Protein AF-A0A2P8DI00-F1 (afdb_monomer_lite)

Secondary structure (DSSP, 8-state):
----------S-TTS--S-----S--HHHHHHHHHHHHTS-SSSSPPPPPPPBP---HHHHHHHHHT-HHHHHHHHHHHHHHT-S---S-GGG--THHHHHHHTTSEEEEE-TTS-EEEEEPP--SSHHHHHHHHHHHHHHHHTTTTS-TTSTTHHHHHHHHHHHHHHHHHHH-SSPEEHHHHHHHHHHHHHHHSS--HHHHHHHHHHHHHHHHHHHHHHHHTTSEEEETTTEEEE-HHHHHHHHHHHHHTT----BTTTTTTS-HHHHHHHHHHS-HHHHHHHHHHHHTTS-HHHHHHHHHHHHHTS-HHHHHHHHHHHTT--GGGHHHHHHGGGSTTTHHHHHHHHHHTT---SSPPPHHHHHHHHHHHHHHHHHHHHHHHHHHHHHHH--HHHHHHHHHSPTTSSTTHHHHHHHHHHH-SSHHHHHHHHHTT-

Foldseek 3Di:
DDDDDDDDPPQQPPPDDDDPDQPPQCQLLVLLVVLQVVPADPPPDPGAAFAAAAFDDLVVLLVLQVQFPLVVVLVVVQVVLVVDPDADDDQVPDADSRLLCDQLVQWDWDQDPVRDIGIHGDDQDDDSSSSLSSLLSSLSCLLQLSRDDCVLPPPLSSLLSSLLSNVLSCLLRDPDWDQLVVSSLVSLVVSCVPDPHDPVCSVVSSVSSSVSNVVSVVSCCSSQQWPQDPNRTIHGDSSVSVSSLCSCVVSVNDHHHALSCLPPQLLVLLVVLLQHDLVSNQSNLCSNCVVDDLQVSLLRLLVSLLVDDLSSQVSSLSSNLVGDPSNLVSLLVSCPRLLNVLSSCVSCVVVVHHSVDDQDLLSLLQNLLSVLVSLCSHLPLQSSLVCVCVSDPPSSLVSLLPHDPPSHPCSLVSLVSQLVRHPPNVSNVSSVVSND

Radius of gyration: 27.18 Å; chains: 1; bounding box: 70×61×82 Å

Structure (mmCIF, N/CA/C/O backbone):
data_AF-A0A2P8DI00-F1
#
_entry.id   AF-A0A2P8DI00-F1
#
loop_
_atom_site.group_PDB
_atom_site.id
_atom_site.type_symbol
_atom_site.label_atom_id
_atom_site.label_alt_id
_atom_site.label_comp_id
_atom_site.label_asym_id
_atom_site.label_entity_id
_atom_site.label_seq_id
_atom_site.pdbx_PDB_ins_code
_atom_site.Cartn_x
_atom_site.Cartn_y
_atom_site.Cartn_z
_atom_site.occupancy
_atom_site.B_iso_or_equiv
_atom_site.auth_seq_id
_atom_site.auth_comp_id
_atom_site.auth_asym_id
_atom_site.auth_atom_id
_atom_site.pdbx_PDB_model_num
ATOM 1 N N . MET A 1 1 ? 0.295 -37.276 18.262 1.00 29.34 1 MET A N 1
ATOM 2 C CA . MET A 1 1 ? 0.964 -37.638 16.997 1.00 29.34 1 MET A CA 1
ATOM 3 C C . MET A 1 1 ? 0.068 -37.170 15.868 1.00 29.34 1 MET A C 1
ATOM 5 O O . MET A 1 1 ? -1.082 -37.574 15.868 1.00 29.34 1 MET A O 1
ATOM 9 N N . ALA A 1 2 ? 0.611 -36.287 15.022 1.00 28.53 2 ALA A N 1
ATOM 10 C CA . ALA A 1 2 ? 0.109 -35.799 13.732 1.00 28.53 2 ALA A CA 1
ATOM 11 C C . ALA A 1 2 ? -1.354 -35.311 13.668 1.00 28.53 2 ALA A C 1
ATOM 13 O O . ALA A 1 2 ? -2.285 -36.097 13.544 1.00 28.53 2 ALA A O 1
ATOM 14 N N . VAL A 1 3 ? -1.524 -33.986 13.697 1.00 26.19 3 VAL A N 1
ATOM 15 C CA . VAL A 1 3 ? -2.715 -33.305 13.178 1.00 26.19 3 VAL A CA 1
ATOM 16 C C . VAL A 1 3 ? -2.341 -32.788 11.791 1.00 26.19 3 VAL A C 1
ATOM 18 O O . VAL A 1 3 ? -1.414 -31.988 11.667 1.00 26.19 3 VAL A O 1
ATOM 21 N N . ASP A 1 4 ? -3.031 -33.293 10.770 1.00 25.11 4 ASP A N 1
ATOM 22 C CA . ASP A 1 4 ? -2.963 -32.816 9.390 1.00 25.11 4 ASP A CA 1
ATOM 23 C C . ASP A 1 4 ? -3.479 -31.373 9.307 1.00 25.11 4 ASP A C 1
ATOM 25 O O . ASP A 1 4 ? -4.655 -31.099 9.550 1.00 25.11 4 ASP A O 1
ATOM 29 N N . HIS A 1 5 ? -2.596 -30.451 8.924 1.00 27.48 5 HIS A N 1
ATOM 30 C CA . HIS A 1 5 ? -2.956 -29.123 8.439 1.00 27.48 5 HIS A CA 1
ATOM 31 C C . HIS A 1 5 ? -2.724 -29.079 6.928 1.00 27.48 5 HIS A C 1
ATOM 33 O O . HIS A 1 5 ? -1.607 -28.860 6.465 1.00 27.48 5 HIS A O 1
ATOM 39 N N . LEU A 1 6 ? -3.798 -29.266 6.161 1.00 27.59 6 LEU A N 1
ATOM 40 C CA . LEU A 1 6 ? -3.843 -28.949 4.739 1.00 27.59 6 LEU A CA 1
ATOM 41 C C . LEU A 1 6 ? -4.859 -27.834 4.493 1.00 27.59 6 LEU A C 1
ATOM 43 O O . LEU A 1 6 ? -6.046 -27.998 4.755 1.00 27.59 6 LEU A O 1
ATOM 47 N N . GLY A 1 7 ? -4.352 -26.741 3.921 1.00 28.61 7 GLY A N 1
ATOM 48 C CA . GLY A 1 7 ? -5.051 -25.963 2.903 1.00 28.61 7 GLY A CA 1
ATOM 49 C C . GLY A 1 7 ? -5.956 -24.837 3.387 1.00 28.61 7 GLY A C 1
ATOM 50 O O . GLY A 1 7 ? -7.166 -25.007 3.429 1.00 28.61 7 GLY A O 1
ATOM 51 N N . ASP A 1 8 ? -5.387 -23.645 3.578 1.00 27.25 8 ASP A N 1
ATOM 52 C CA . ASP A 1 8 ? -6.105 -22.412 3.231 1.00 27.25 8 ASP A CA 1
ATOM 53 C C . ASP A 1 8 ? -5.128 -21.367 2.660 1.00 27.25 8 ASP A C 1
ATOM 55 O O . ASP A 1 8 ? -4.682 -20.432 3.320 1.00 27.25 8 ASP A O 1
ATOM 59 N N . GLY A 1 9 ? -4.702 -21.614 1.418 1.00 28.31 9 GLY A N 1
ATOM 60 C CA . GLY A 1 9 ? -3.835 -20.746 0.612 1.00 28.31 9 GLY A CA 1
ATOM 61 C C . GLY A 1 9 ? -4.615 -19.970 -0.453 1.00 28.31 9 GLY A C 1
ATOM 62 O O . GLY A 1 9 ? -4.167 -19.876 -1.592 1.00 28.31 9 GLY A O 1
ATOM 63 N N . GLY A 1 10 ? -5.811 -19.473 -0.128 1.00 28.64 10 GLY A N 1
ATOM 64 C CA . GLY A 1 10 ? -6.769 -18.978 -1.122 1.00 28.64 10 GLY A CA 1
ATOM 65 C C . GLY A 1 10 ? -7.322 -17.579 -0.857 1.00 28.64 10 GLY A C 1
ATOM 66 O O . GLY A 1 10 ? -8.533 -17.431 -0.748 1.00 28.64 10 GLY A O 1
ATOM 67 N N . ALA A 1 11 ? -6.485 -16.534 -0.772 1.00 31.95 11 ALA A N 1
ATOM 68 C CA . ALA A 1 11 ? -6.992 -15.147 -0.708 1.00 31.95 11 ALA A CA 1
ATOM 69 C C . ALA A 1 11 ? -6.142 -14.063 -1.414 1.00 31.95 11 ALA A C 1
ATOM 71 O O . ALA A 1 11 ? -6.547 -12.904 -1.429 1.00 31.95 11 ALA A O 1
ATOM 72 N N . ALA A 1 12 ? -5.026 -14.411 -2.070 1.00 30.89 12 ALA A N 1
ATOM 73 C CA . ALA A 1 12 ? -4.178 -13.459 -2.817 1.00 30.89 12 ALA A CA 1
ATOM 74 C C . ALA A 1 12 ? -4.580 -13.267 -4.304 1.00 30.89 12 ALA A C 1
ATOM 76 O O . ALA A 1 12 ? -3.976 -12.491 -5.045 1.00 30.89 12 ALA A O 1
ATOM 77 N N . ALA A 1 13 ? -5.609 -13.971 -4.782 1.00 29.56 13 ALA A N 1
ATOM 78 C CA . ALA A 1 13 ? -5.818 -14.211 -6.212 1.00 29.56 13 ALA A CA 1
ATOM 79 C C . ALA A 1 13 ? -6.742 -13.201 -6.925 1.00 29.56 13 ALA A C 1
ATOM 81 O O . ALA A 1 13 ? -7.667 -13.596 -7.633 1.00 29.56 13 ALA A O 1
ATOM 82 N N . ARG A 1 14 ? -6.495 -11.891 -6.785 1.00 34.31 14 ARG A N 1
ATOM 83 C CA . ARG A 1 14 ? -6.966 -10.910 -7.794 1.00 34.31 14 ARG A CA 1
ATOM 84 C C . ARG A 1 14 ? -5.872 -10.052 -8.435 1.00 34.31 14 ARG A C 1
ATOM 86 O O . ARG A 1 14 ? -6.202 -9.222 -9.269 1.00 34.31 14 ARG A O 1
ATOM 93 N N . PHE A 1 15 ? -4.597 -10.320 -8.142 1.00 37.38 15 PHE A N 1
ATOM 94 C CA . PHE A 1 15 ? -3.445 -9.733 -8.848 1.00 37.38 15 PHE A CA 1
ATOM 95 C C . PHE A 1 15 ? -2.249 -10.695 -8.990 1.00 37.38 15 PHE A C 1
ATOM 97 O O . PHE A 1 15 ? -1.117 -10.233 -9.150 1.00 37.38 15 PHE A O 1
ATOM 104 N N . ALA A 1 16 ? -2.481 -12.013 -8.942 1.00 28.02 16 ALA A N 1
ATOM 105 C CA . ALA A 1 16 ? -1.448 -13.008 -9.235 1.00 28.02 16 ALA A CA 1
ATOM 106 C C . ALA A 1 16 ? -1.176 -13.022 -10.755 1.00 28.02 16 ALA A C 1
ATOM 108 O O . ALA A 1 16 ? -2.073 -13.414 -11.505 1.00 28.02 16 ALA A O 1
ATOM 109 N N . PRO A 1 17 ? -0.003 -12.565 -11.231 1.00 37.28 17 PRO A N 1
ATOM 110 C CA . PRO A 1 17 ? 0.351 -12.641 -12.640 1.00 37.28 17 PRO A CA 1
ATOM 111 C C . PRO A 1 17 ? 0.781 -14.071 -12.984 1.00 37.28 17 PRO A C 1
ATOM 113 O O . PRO A 1 17 ? 1.325 -14.785 -12.139 1.00 37.28 17 PRO A O 1
ATOM 116 N N . ALA A 1 18 ? 0.589 -14.467 -14.242 1.00 32.28 18 ALA A N 1
ATOM 117 C CA . ALA A 1 18 ? 1.404 -15.518 -14.840 1.00 32.28 18 ALA A CA 1
ATOM 118 C C . ALA A 1 18 ? 2.883 -15.204 -14.555 1.00 32.28 18 ALA A C 1
ATOM 120 O O . ALA A 1 18 ? 3.290 -14.054 -14.699 1.00 32.28 18 ALA A O 1
ATOM 121 N N . GLU A 1 19 ? 3.628 -16.199 -14.072 1.00 38.84 19 GLU A N 1
ATOM 122 C CA . GLU A 1 19 ? 4.979 -16.088 -13.509 1.00 38.84 19 GLU A CA 1
ATOM 123 C C . GLU A 1 19 ? 5.899 -15.139 -14.300 1.00 38.84 19 GLU A C 1
ATOM 125 O O . GLU A 1 19 ? 6.588 -15.545 -15.237 1.00 38.84 19 GLU A O 1
ATOM 130 N N . TRP A 1 20 ? 5.953 -13.867 -13.895 1.00 40.00 20 TRP A N 1
ATOM 131 C CA . TRP A 1 20 ? 7.059 -12.995 -14.254 1.00 40.00 20 TRP A CA 1
ATOM 132 C C . TRP A 1 20 ? 8.276 -13.510 -13.491 1.00 40.00 20 TRP A C 1
ATOM 134 O O . TRP A 1 20 ? 8.341 -13.415 -12.265 1.00 40.00 20 TRP A O 1
ATOM 144 N N . ARG A 1 21 ? 9.204 -14.131 -14.217 1.00 42.00 21 ARG A N 1
ATOM 145 C CA . ARG A 1 21 ? 10.522 -14.497 -13.707 1.00 42.00 21 ARG A CA 1
ATOM 146 C C . ARG A 1 21 ? 11.507 -13.456 -14.239 1.00 42.00 21 ARG A C 1
ATOM 148 O O . ARG A 1 21 ? 11.601 -13.342 -15.464 1.00 42.00 21 ARG A O 1
ATOM 155 N N . PRO A 1 22 ? 12.200 -12.694 -13.374 1.00 39.62 22 PRO A N 1
ATOM 156 C CA . PRO A 1 22 ? 13.263 -11.813 -13.830 1.00 39.62 22 PRO A CA 1
ATOM 157 C C . PRO A 1 22 ? 14.272 -12.641 -14.631 1.00 39.62 22 PRO A C 1
ATOM 159 O O . PRO A 1 22 ? 14.659 -13.734 -14.215 1.00 39.62 22 PRO A O 1
ATOM 162 N N . SER A 1 23 ? 14.656 -12.155 -15.806 1.00 38.78 23 SER A N 1
ATOM 163 C CA . SER A 1 23 ? 15.714 -12.755 -16.612 1.00 38.78 23 SER A CA 1
ATOM 164 C C . SER A 1 23 ? 17.061 -12.422 -15.981 1.00 38.78 23 SER A C 1
ATOM 166 O O . SER A 1 23 ? 17.606 -11.383 -16.315 1.00 38.78 23 SER A O 1
ATOM 168 N N . ASP A 1 24 ? 17.552 -13.244 -15.048 1.00 41.22 24 ASP A N 1
ATOM 169 C CA . ASP A 1 24 ? 18.898 -13.226 -14.431 1.00 41.22 24 ASP A CA 1
ATOM 170 C C . ASP A 1 24 ? 19.440 -11.872 -13.877 1.00 41.22 24 ASP A C 1
ATOM 172 O O . ASP A 1 24 ? 20.515 -11.839 -13.282 1.00 41.22 24 ASP A O 1
ATOM 176 N N . GLY A 1 25 ? 18.691 -10.770 -13.994 1.00 47.91 25 GLY A N 1
ATOM 177 C CA . GLY A 1 25 ? 18.956 -9.430 -13.472 1.00 47.91 25 GLY A CA 1
ATOM 178 C C . GLY A 1 25 ? 18.294 -9.269 -12.113 1.00 47.91 25 GLY A C 1
ATOM 179 O O . GLY A 1 25 ? 17.125 -8.905 -11.994 1.00 47.91 25 GLY A O 1
ATOM 180 N N . THR A 1 26 ? 19.021 -9.660 -11.072 1.00 55.44 26 THR A N 1
ATOM 181 C CA . THR A 1 26 ? 18.572 -9.578 -9.677 1.00 55.44 26 THR A CA 1
ATOM 182 C C . THR A 1 26 ? 19.003 -8.270 -9.001 1.00 55.44 26 THR A C 1
ATOM 184 O O . THR A 1 26 ? 18.558 -7.977 -7.892 1.00 55.44 26 THR A O 1
ATOM 187 N N . GLY A 1 27 ? 19.840 -7.452 -9.649 1.00 62.97 27 GLY A N 1
ATOM 188 C CA . GLY A 1 27 ? 20.536 -6.326 -9.023 1.00 62.97 27 GLY A CA 1
ATOM 189 C C . GLY A 1 27 ? 19.626 -5.160 -8.638 1.00 62.97 27 GLY A C 1
ATOM 190 O O . GLY A 1 27 ? 19.699 -4.675 -7.507 1.00 62.97 27 GLY A O 1
ATOM 191 N N . ALA A 1 28 ? 18.762 -4.692 -9.548 1.00 64.56 28 ALA A N 1
ATOM 192 C CA . ALA A 1 28 ? 17.837 -3.589 -9.241 1.00 64.56 28 ALA A CA 1
ATOM 193 C C . ALA A 1 28 ? 16.842 -3.963 -8.136 1.00 64.56 28 ALA A C 1
ATOM 195 O O . ALA A 1 28 ? 16.695 -3.227 -7.160 1.00 64.56 28 ALA A O 1
ATOM 196 N N . VAL A 1 29 ? 16.247 -5.154 -8.242 1.00 67.69 29 VAL A N 1
ATOM 197 C CA . VAL A 1 29 ? 15.284 -5.673 -7.265 1.00 67.69 29 VAL A CA 1
ATOM 198 C C . VAL A 1 29 ? 15.924 -5.811 -5.879 1.00 67.69 29 VAL A C 1
ATOM 200 O O . VAL A 1 29 ? 15.333 -5.373 -4.893 1.00 67.69 29 VAL A O 1
ATOM 203 N N . HIS A 1 30 ? 17.148 -6.350 -5.785 1.00 76.25 30 HIS A N 1
ATOM 204 C CA . HIS A 1 30 ? 17.874 -6.426 -4.512 1.00 76.25 30 HIS A CA 1
ATOM 205 C C . HIS A 1 30 ? 18.150 -5.044 -3.911 1.00 76.25 30 HIS A C 1
ATOM 207 O O . HIS A 1 30 ? 17.920 -4.848 -2.725 1.00 76.25 30 HIS A O 1
ATOM 213 N N . ARG A 1 31 ? 18.548 -4.051 -4.710 1.00 81.81 31 ARG A N 1
ATOM 214 C CA . ARG A 1 31 ? 18.809 -2.701 -4.179 1.00 81.81 31 ARG A CA 1
ATOM 215 C C . ARG A 1 31 ? 17.551 -1.967 -3.744 1.00 81.81 31 ARG A C 1
ATOM 217 O O . ARG A 1 31 ? 17.601 -1.177 -2.807 1.00 81.81 31 ARG A O 1
ATOM 224 N N . LEU A 1 32 ? 16.422 -2.225 -4.397 1.00 79.06 32 LEU A N 1
ATOM 225 C CA . LEU A 1 32 ? 15.132 -1.703 -3.959 1.00 79.06 32 LEU A CA 1
ATOM 226 C C . LEU A 1 32 ? 14.696 -2.333 -2.626 1.00 79.06 32 LEU A C 1
ATOM 228 O O . LEU A 1 32 ? 14.119 -1.647 -1.782 1.00 79.06 32 LEU A O 1
ATOM 232 N N . VAL A 1 33 ? 15.010 -3.617 -2.417 1.00 77.94 33 VAL A N 1
ATOM 233 C CA . VAL A 1 33 ? 14.845 -4.291 -1.121 1.00 77.94 33 VAL A CA 1
ATOM 234 C C . VAL A 1 33 ? 15.734 -3.661 -0.062 1.00 77.94 33 VAL A C 1
ATOM 236 O O . VAL A 1 33 ? 15.227 -3.319 1.003 1.00 77.94 33 VAL A O 1
ATOM 239 N N . ASP A 1 34 ? 17.018 -3.469 -0.358 1.00 82.38 34 ASP A N 1
ATOM 240 C CA . ASP A 1 34 ? 17.968 -2.854 0.571 1.00 82.38 34 ASP A CA 1
ATOM 241 C C . ASP A 1 34 ? 17.495 -1.451 0.965 1.00 82.38 34 ASP A C 1
ATOM 243 O O . ASP A 1 34 ? 17.362 -1.164 2.148 1.00 82.38 34 ASP A O 1
ATOM 247 N N . ALA A 1 35 ? 17.074 -0.628 -0.002 1.00 77.38 35 ALA A N 1
ATOM 248 C CA . ALA A 1 35 ? 16.496 0.688 0.266 1.00 77.38 35 ALA A CA 1
ATOM 249 C C . ALA A 1 35 ? 15.249 0.626 1.171 1.00 77.38 35 ALA A C 1
ATOM 251 O O . ALA A 1 35 ? 15.070 1.471 2.051 1.00 77.38 35 ALA A O 1
ATOM 252 N N . ALA A 1 36 ? 14.383 -0.375 0.984 1.00 75.31 36 ALA A N 1
ATOM 253 C CA . ALA A 1 36 ? 13.210 -0.571 1.832 1.00 75.31 36 ALA A CA 1
ATOM 254 C C . ALA A 1 36 ? 13.578 -1.018 3.259 1.00 75.31 36 ALA A C 1
ATOM 256 O O . ALA A 1 36 ? 12.916 -0.613 4.219 1.00 75.31 36 ALA A O 1
ATOM 257 N N . VAL A 1 37 ? 14.619 -1.843 3.401 1.00 76.12 37 VAL A N 1
ATOM 258 C CA . VAL A 1 37 ? 15.153 -2.298 4.690 1.00 76.12 37 VAL A CA 1
ATOM 259 C C . VAL A 1 37 ? 15.873 -1.160 5.414 1.00 76.12 37 VAL A C 1
ATOM 261 O O . VAL A 1 37 ? 15.635 -0.963 6.602 1.00 76.12 37 VAL A O 1
ATOM 264 N N . ASP A 1 38 ? 16.682 -0.367 4.717 1.00 75.44 38 ASP A N 1
ATOM 265 C CA . ASP A 1 38 ? 17.428 0.759 5.286 1.00 75.44 38 ASP A CA 1
ATOM 266 C C . ASP A 1 38 ? 16.504 1.896 5.734 1.00 75.44 38 ASP A C 1
ATOM 268 O O . ASP A 1 38 ? 16.742 2.541 6.757 1.00 75.44 38 ASP A O 1
ATOM 272 N N . ALA A 1 39 ? 15.392 2.099 5.020 1.00 65.75 39 ALA A N 1
ATOM 273 C CA . ALA A 1 39 ? 14.347 3.034 5.422 1.00 65.75 39 ALA A CA 1
ATOM 274 C C . ALA A 1 39 ? 13.539 2.565 6.650 1.00 65.75 39 ALA A C 1
ATOM 276 O O . ALA A 1 39 ? 12.790 3.357 7.236 1.00 65.75 39 ALA A O 1
ATOM 277 N N . ALA A 1 40 ? 13.649 1.294 7.056 1.00 59.09 40 ALA A N 1
ATOM 278 C CA . ALA A 1 40 ? 12.980 0.784 8.245 1.00 59.09 40 ALA A CA 1
ATOM 279 C C . ALA A 1 40 ? 13.613 1.351 9.532 1.00 59.09 40 ALA A C 1
ATOM 281 O O . ALA A 1 40 ? 14.837 1.454 9.639 1.00 59.09 40 ALA A O 1
ATOM 282 N N . PRO A 1 41 ? 12.826 1.668 10.580 1.00 52.31 41 PRO A N 1
ATOM 283 C CA . PRO A 1 41 ? 13.389 2.024 11.875 1.00 52.31 41 PRO A CA 1
ATOM 284 C C . PRO A 1 41 ? 14.278 0.884 12.391 1.00 52.31 41 PRO A C 1
ATOM 286 O O . PRO A 1 41 ? 13.805 -0.235 12.582 1.00 52.31 41 PRO A O 1
ATOM 289 N N . ARG A 1 42 ? 15.552 1.171 12.701 1.00 47.47 42 ARG A N 1
ATOM 290 C CA . ARG A 1 42 ? 16.549 0.197 13.211 1.00 47.47 42 ARG A CA 1
ATOM 291 C C . ARG A 1 42 ? 16.197 -0.426 14.578 1.00 47.47 42 ARG A C 1
ATOM 293 O O . ARG A 1 42 ? 16.989 -1.158 15.168 1.00 47.47 42 ARG A O 1
ATOM 300 N N . SER A 1 43 ? 15.019 -0.138 15.124 1.00 41.38 43 SER A N 1
ATOM 301 C CA . SER A 1 43 ? 14.558 -0.582 16.435 1.00 41.38 43 SER A CA 1
ATOM 302 C C . SER A 1 43 ? 13.987 -2.003 16.401 1.00 41.38 43 SER A C 1
ATOM 304 O O . SER A 1 43 ? 12.801 -2.149 16.659 1.00 41.38 43 SER A O 1
ATOM 306 N N . GLY A 1 44 ? 14.788 -3.029 16.075 1.00 35.38 44 GLY A N 1
ATOM 307 C CA . GLY A 1 44 ? 14.557 -4.461 16.390 1.00 35.38 44 GLY A CA 1
ATOM 308 C C . GLY A 1 44 ? 13.153 -5.059 16.169 1.00 35.38 44 GLY A C 1
ATOM 309 O O . GLY A 1 44 ? 12.824 -6.090 16.751 1.00 35.38 44 GLY A O 1
ATOM 310 N N . THR A 1 45 ? 12.308 -4.411 15.379 1.00 40.12 45 THR A N 1
ATOM 311 C CA . THR A 1 45 ? 10.900 -4.727 15.139 1.00 40.12 45 THR A CA 1
ATOM 312 C C . THR A 1 45 ? 10.744 -4.962 13.646 1.00 40.12 45 THR A C 1
ATOM 314 O O . THR A 1 45 ? 11.580 -4.517 12.861 1.00 40.12 45 THR A O 1
ATOM 317 N N . ALA A 1 46 ? 9.725 -5.735 13.262 1.00 44.22 46 ALA A N 1
ATOM 318 C CA . ALA A 1 46 ? 9.459 -6.059 11.864 1.00 44.22 46 ALA A CA 1
ATOM 319 C C . ALA A 1 46 ? 9.508 -4.792 10.980 1.00 44.22 46 ALA A C 1
ATOM 321 O O . ALA A 1 46 ? 9.088 -3.730 11.453 1.00 44.22 46 ALA A O 1
ATOM 322 N N . PRO A 1 47 ? 10.004 -4.888 9.729 1.00 46.47 47 PRO A N 1
ATOM 323 C CA . PRO A 1 47 ? 10.070 -3.741 8.829 1.00 46.47 47 PRO A CA 1
ATOM 324 C C . PRO A 1 47 ? 8.696 -3.055 8.751 1.00 46.47 47 PRO A C 1
ATOM 326 O O . PRO A 1 47 ? 7.666 -3.742 8.775 1.00 46.47 47 PRO A O 1
ATOM 329 N N . PRO A 1 48 ? 8.647 -1.712 8.715 1.00 54.94 48 PRO A N 1
ATOM 330 C CA . PRO A 1 48 ? 7.396 -0.977 8.738 1.00 54.94 48 PRO A CA 1
ATOM 331 C C . PRO A 1 48 ? 6.555 -1.390 7.532 1.00 54.94 48 PRO A C 1
ATOM 333 O O . PRO A 1 48 ? 7.063 -1.524 6.418 1.00 54.94 48 PRO A O 1
ATOM 336 N N . ALA A 1 49 ? 5.256 -1.587 7.750 1.00 69.00 49 ALA A N 1
ATOM 337 C CA . ALA A 1 49 ? 4.338 -1.867 6.656 1.00 69.00 49 ALA A CA 1
ATOM 338 C C . ALA A 1 49 ? 4.405 -0.723 5.630 1.00 69.00 49 ALA A C 1
ATOM 340 O O . ALA A 1 49 ? 4.237 0.448 5.985 1.00 69.00 49 ALA A O 1
ATOM 341 N N . LEU A 1 50 ? 4.658 -1.057 4.361 1.00 81.25 50 LEU A N 1
ATOM 342 C CA . LEU A 1 50 ? 4.670 -0.068 3.287 1.00 81.25 50 LEU A CA 1
ATOM 343 C C . LEU A 1 50 ? 3.287 0.574 3.140 1.00 81.25 50 LEU A C 1
ATOM 345 O O . LEU A 1 50 ? 2.258 -0.071 3.376 1.00 81.25 50 LEU A O 1
ATOM 349 N N . ARG A 1 51 ? 3.253 1.850 2.734 1.00 81.50 51 ARG A N 1
ATOM 350 C CA . ARG A 1 51 ? 1.980 2.538 2.521 1.00 81.50 51 ARG A CA 1
ATOM 351 C C . ARG A 1 51 ? 1.274 1.899 1.326 1.00 81.50 51 ARG A C 1
ATOM 353 O O . ARG A 1 51 ? 1.919 1.648 0.306 1.00 81.50 51 ARG A O 1
ATOM 360 N N . PRO A 1 52 ? -0.036 1.628 1.423 1.00 86.25 52 PRO A N 1
ATOM 361 C CA . PRO A 1 52 ? -0.767 1.097 0.291 1.00 86.25 52 PRO A CA 1
ATOM 362 C C . PRO A 1 52 ? -0.859 2.148 -0.811 1.00 86.25 52 PRO A C 1
ATOM 364 O O . PRO A 1 52 ? -1.184 3.308 -0.561 1.00 86.25 52 PRO A O 1
ATOM 367 N N . VAL A 1 53 ? -0.598 1.729 -2.045 1.00 89.25 53 VAL A N 1
ATOM 368 C CA . VAL A 1 53 ? -0.645 2.613 -3.211 1.00 89.25 53 VAL A CA 1
ATOM 369 C C . VAL A 1 53 ? -1.950 2.461 -3.975 1.00 89.25 53 VAL A C 1
ATOM 371 O O . VAL A 1 53 ? -2.520 1.375 -4.059 1.00 89.25 53 VAL A O 1
ATOM 374 N N . ARG A 1 54 ? -2.431 3.544 -4.588 1.00 87.56 54 ARG A N 1
ATOM 375 C CA . ARG A 1 54 ? -3.514 3.469 -5.574 1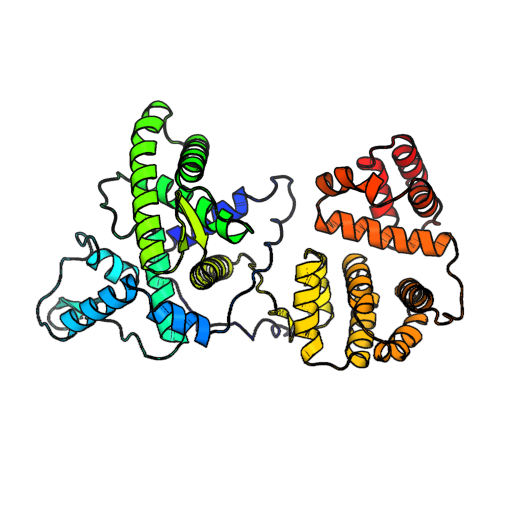.00 87.56 54 ARG A CA 1
ATOM 376 C C . ARG A 1 54 ? -2.914 3.221 -6.951 1.00 87.56 54 ARG A C 1
ATOM 378 O O . ARG A 1 54 ? -2.109 4.027 -7.407 1.00 87.56 54 ARG A O 1
ATOM 385 N N . LEU A 1 55 ? -3.345 2.152 -7.613 1.00 91.56 55 LEU A N 1
ATOM 386 C CA . LEU A 1 55 ? -2.965 1.852 -8.991 1.00 91.56 55 LEU A CA 1
ATOM 387 C C . LEU A 1 55 ? -4.214 1.819 -9.886 1.00 91.56 55 LEU A C 1
ATOM 389 O O . LEU A 1 55 ? -5.258 1.331 -9.439 1.00 91.56 55 LEU A O 1
ATOM 393 N N . PRO A 1 56 ? -4.132 2.343 -11.120 1.00 92.00 56 PRO A N 1
ATOM 394 C CA . PRO A 1 56 ? -5.161 2.150 -12.132 1.00 92.00 56 PRO A CA 1
ATOM 395 C C . PRO A 1 56 ? -5.366 0.679 -12.508 1.00 92.00 56 PRO A C 1
ATOM 397 O O . PRO A 1 56 ? -4.567 -0.194 -12.164 1.00 92.00 56 PRO A O 1
ATOM 400 N N . GLY A 1 57 ? -6.452 0.407 -13.235 1.00 89.38 57 GLY A N 1
ATOM 401 C CA . GLY A 1 57 ? -6.707 -0.920 -13.793 1.00 89.38 57 GLY A CA 1
ATOM 402 C C . GLY A 1 57 ? -5.710 -1.288 -14.896 1.00 89.38 57 GLY A C 1
ATOM 403 O O . GLY A 1 57 ? -5.118 -0.415 -15.527 1.00 89.38 57 GLY A O 1
ATOM 404 N N . GLU A 1 58 ? -5.570 -2.589 -15.160 1.00 93.69 58 GLU A N 1
ATOM 405 C CA . GLU A 1 58 ? -4.653 -3.125 -16.177 1.00 93.69 58 GLU A CA 1
ATOM 406 C C . GLU A 1 58 ? -4.793 -2.454 -17.559 1.00 93.69 58 GLU A C 1
ATOM 408 O O . GLU A 1 58 ? -3.764 -2.046 -18.093 1.00 93.69 58 GLU A O 1
ATOM 413 N N . PRO A 1 59 ? -6.005 -2.210 -18.106 1.00 93.94 59 PRO A N 1
ATOM 414 C CA . PRO A 1 59 ? -6.133 -1.578 -19.422 1.00 93.94 59 PRO A CA 1
ATOM 415 C C . PRO A 1 59 ? -5.635 -0.129 -19.461 1.00 93.94 59 PRO A C 1
ATOM 417 O O . PRO A 1 59 ? -5.087 0.318 -20.464 1.00 93.94 59 PRO A O 1
ATOM 420 N N . GLU A 1 60 ? -5.803 0.618 -18.366 1.00 95.06 60 GLU A N 1
ATOM 421 C CA . GLU A 1 60 ? -5.332 2.004 -18.271 1.00 95.06 60 GLU A CA 1
ATOM 422 C C . GLU A 1 60 ? -3.804 2.051 -18.165 1.00 95.06 60 GLU A C 1
ATOM 424 O O . GLU A 1 60 ? -3.155 2.825 -18.869 1.00 95.06 60 GLU A O 1
ATOM 429 N N . LEU A 1 61 ? -3.222 1.170 -17.343 1.00 96.31 61 LEU A N 1
ATOM 430 C CA . LEU A 1 61 ? -1.771 1.006 -17.250 1.00 96.31 61 LEU A CA 1
ATOM 431 C C . LEU A 1 61 ? -1.174 0.579 -18.595 1.00 96.31 61 LEU A C 1
ATOM 433 O O . LEU A 1 61 ? -0.175 1.148 -19.027 1.00 96.31 61 LEU A O 1
ATOM 437 N N . ALA A 1 62 ? -1.793 -0.385 -19.278 1.00 95.81 62 ALA A N 1
ATOM 438 C CA . ALA A 1 62 ? -1.338 -0.851 -20.580 1.00 95.81 62 ALA A CA 1
ATOM 439 C C . ALA A 1 62 ? -1.478 0.233 -21.656 1.00 95.81 62 ALA A C 1
ATOM 441 O O . ALA A 1 62 ? -0.602 0.366 -22.505 1.00 95.81 62 ALA A O 1
ATOM 442 N N . GLY A 1 63 ? -2.539 1.046 -21.613 1.00 94.94 63 GLY A N 1
ATOM 443 C CA . GLY A 1 63 ? -2.668 2.240 -22.450 1.00 94.94 63 GLY A CA 1
ATOM 444 C C . GLY A 1 63 ? -1.488 3.197 -22.263 1.00 94.94 63 GLY A C 1
ATOM 445 O O . GLY A 1 63 ? -0.824 3.542 -23.234 1.00 94.94 63 GLY A O 1
ATOM 446 N N . ALA A 1 64 ? -1.154 3.535 -21.014 1.00 94.69 64 ALA A N 1
ATOM 447 C CA . ALA A 1 64 ? -0.002 4.385 -20.708 1.00 94.69 64 ALA A CA 1
ATOM 448 C C . ALA A 1 64 ? 1.344 3.755 -21.118 1.00 94.69 64 ALA A C 1
ATOM 450 O O . ALA A 1 64 ? 2.255 4.466 -21.539 1.00 94.69 64 ALA A O 1
ATOM 451 N N . ALA A 1 65 ? 1.476 2.429 -21.014 1.00 95.75 65 ALA A N 1
ATOM 452 C CA . ALA A 1 65 ? 2.678 1.702 -21.416 1.00 95.75 65 ALA A CA 1
ATOM 453 C C . ALA A 1 65 ? 2.914 1.747 -22.932 1.00 95.75 65 ALA A C 1
ATOM 455 O O . ALA A 1 65 ? 4.061 1.870 -23.362 1.00 95.75 65 ALA A O 1
ATOM 456 N N . ARG A 1 66 ? 1.843 1.706 -23.739 1.00 93.56 66 ARG A N 1
ATOM 457 C CA . ARG A 1 66 ? 1.917 1.850 -25.205 1.00 93.56 66 ARG A CA 1
ATOM 458 C C . ARG A 1 66 ? 2.406 3.235 -25.643 1.00 93.56 66 ARG A C 1
ATOM 460 O O . ARG A 1 66 ? 3.003 3.346 -26.705 1.00 93.56 66 ARG A O 1
ATOM 467 N N . ASP A 1 67 ? 2.237 4.257 -24.805 1.00 93.19 67 ASP A N 1
ATOM 468 C CA . ASP A 1 67 ? 2.728 5.622 -25.048 1.00 93.19 67 ASP A CA 1
ATOM 469 C C . ASP A 1 67 ? 4.202 5.836 -24.622 1.00 93.19 67 ASP A C 1
ATOM 471 O O . ASP A 1 67 ? 4.687 6.980 -24.562 1.00 93.19 67 ASP A O 1
ATOM 475 N N . SER A 1 68 ? 4.922 4.759 -24.278 1.00 93.88 68 SER A N 1
ATOM 476 C CA . SER A 1 68 ? 6.356 4.800 -23.980 1.00 93.88 68 SER A CA 1
ATOM 477 C C . SER A 1 68 ? 7.185 4.954 -25.256 1.00 93.88 68 SER A C 1
ATOM 479 O O . SER A 1 68 ? 7.148 4.098 -26.139 1.00 93.88 68 SER A O 1
ATOM 481 N N . GLY A 1 69 ? 7.991 6.021 -25.318 1.00 89.44 69 GLY A N 1
ATOM 482 C CA . GLY A 1 69 ? 8.911 6.243 -26.437 1.00 89.44 69 GLY A CA 1
ATOM 483 C C . GLY A 1 69 ? 10.021 5.195 -26.488 1.00 89.44 69 GLY A C 1
ATOM 484 O O . GLY A 1 69 ? 10.288 4.635 -27.543 1.00 89.44 69 GLY A O 1
ATOM 485 N N . VAL A 1 70 ? 10.575 4.831 -25.325 1.00 90.94 70 VAL A N 1
ATOM 486 C CA . VAL A 1 70 ? 11.623 3.801 -25.231 1.00 90.94 70 VAL A CA 1
ATOM 487 C C . VAL A 1 70 ? 11.107 2.441 -25.704 1.00 90.94 70 VAL A C 1
ATOM 489 O O . VAL A 1 70 ? 11.789 1.746 -26.453 1.00 90.94 70 VAL A O 1
ATOM 492 N N . LEU A 1 71 ? 9.896 2.047 -25.290 1.00 91.06 71 LEU A N 1
ATOM 493 C CA . LEU A 1 71 ? 9.320 0.774 -25.726 1.00 91.06 71 LEU A CA 1
ATOM 494 C C . LEU A 1 71 ? 9.045 0.777 -27.236 1.00 91.06 71 LEU A C 1
ATOM 496 O O . LEU A 1 71 ? 9.323 -0.223 -27.891 1.00 91.06 71 LEU A O 1
ATOM 500 N N . ALA A 1 72 ? 8.554 1.890 -27.790 1.00 91.38 72 ALA A N 1
ATOM 501 C CA . ALA A 1 72 ? 8.353 2.036 -29.231 1.00 91.38 72 ALA A CA 1
ATOM 502 C C . ALA A 1 72 ? 9.673 1.898 -30.013 1.00 91.38 72 ALA A C 1
ATOM 504 O O . ALA A 1 72 ? 9.741 1.117 -30.962 1.00 91.38 72 ALA A O 1
ATOM 505 N N . ASP A 1 73 ? 10.746 2.556 -29.564 1.00 92.69 73 ASP A N 1
ATOM 506 C CA . ASP A 1 73 ? 12.066 2.462 -30.199 1.00 92.69 73 ASP A CA 1
ATOM 507 C C . ASP A 1 73 ? 12.614 1.020 -30.186 1.00 92.69 73 ASP A C 1
ATOM 509 O O . ASP A 1 73 ? 13.232 0.559 -31.156 1.00 92.69 73 ASP A O 1
ATOM 513 N N . LEU A 1 74 ? 12.373 0.286 -29.094 1.00 91.94 74 LEU A N 1
ATOM 514 C CA . LEU A 1 74 ? 12.762 -1.118 -28.942 1.00 91.94 74 LEU A CA 1
ATOM 515 C C . LEU A 1 74 ? 11.926 -2.062 -29.815 1.00 91.94 74 LEU A C 1
ATOM 517 O O . LEU A 1 74 ? 12.479 -3.002 -30.388 1.00 91.94 74 LEU A O 1
ATOM 521 N N . VAL A 1 75 ? 10.623 -1.809 -29.957 1.00 90.81 75 VAL A N 1
ATOM 522 C CA . VAL A 1 75 ? 9.741 -2.543 -30.881 1.00 90.81 75 VAL A CA 1
ATOM 523 C C . VAL A 1 75 ? 10.212 -2.348 -32.323 1.00 90.81 75 VAL A C 1
ATOM 525 O O . VAL A 1 75 ? 10.351 -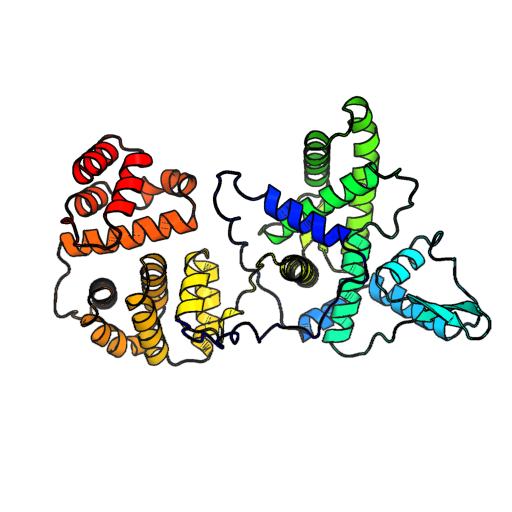3.322 -33.065 1.00 90.81 75 VAL A O 1
ATOM 528 N N . ASP A 1 76 ? 10.540 -1.114 -32.703 1.00 91.62 76 ASP A N 1
ATOM 529 C CA . ASP A 1 76 ? 11.068 -0.792 -34.028 1.00 91.62 76 ASP A CA 1
ATOM 530 C C . ASP A 1 76 ? 12.426 -1.462 -34.279 1.00 91.62 76 ASP A C 1
ATOM 532 O O . ASP A 1 76 ? 12.701 -1.947 -35.381 1.00 91.62 76 ASP A O 1
ATOM 536 N N . LEU A 1 77 ? 13.294 -1.519 -33.263 1.00 90.69 77 LEU A N 1
ATOM 537 C CA . LEU A 1 77 ? 14.550 -2.262 -33.340 1.00 90.69 77 LEU A CA 1
ATOM 538 C C . LEU A 1 77 ? 14.304 -3.758 -33.545 1.00 90.69 77 LEU A C 1
ATOM 540 O O . LEU A 1 77 ? 14.903 -4.350 -34.442 1.00 90.69 77 LEU A O 1
ATOM 544 N N . ALA A 1 78 ? 13.408 -4.352 -32.759 1.00 90.00 78 ALA A N 1
ATOM 545 C CA . ALA A 1 78 ? 13.039 -5.756 -32.868 1.00 90.00 78 ALA A CA 1
ATOM 546 C C . ALA A 1 78 ? 12.479 -6.097 -34.259 1.00 90.00 78 ALA A C 1
ATOM 548 O O . ALA A 1 78 ? 12.869 -7.109 -34.839 1.00 90.00 78 ALA A O 1
ATOM 549 N N . ALA A 1 79 ? 11.634 -5.235 -34.834 1.00 89.38 79 ALA A N 1
ATOM 550 C CA . ALA A 1 79 ? 11.128 -5.392 -36.197 1.00 89.38 79 ALA A CA 1
ATOM 551 C C . ALA A 1 79 ? 12.264 -5.378 -37.234 1.00 89.38 79 ALA A C 1
ATOM 553 O O . ALA A 1 79 ? 12.362 -6.290 -38.053 1.00 89.38 79 ALA A O 1
ATOM 554 N N . ARG A 1 80 ? 13.195 -4.417 -37.137 1.00 88.56 80 ARG A N 1
ATOM 555 C CA . ARG A 1 80 ? 14.375 -4.367 -38.019 1.00 88.56 80 ARG A CA 1
ATOM 556 C C . ARG A 1 80 ? 15.249 -5.616 -37.916 1.00 88.56 80 ARG A C 1
ATOM 558 O O . ARG A 1 80 ? 15.793 -6.037 -38.931 1.00 88.56 80 ARG A O 1
ATOM 565 N N . VAL A 1 81 ? 15.402 -6.191 -36.720 1.00 87.31 81 VAL A N 1
ATOM 566 C CA . VAL A 1 81 ? 16.150 -7.446 -36.522 1.00 87.31 81 VAL A CA 1
ATOM 567 C C . VAL A 1 81 ? 15.422 -8.632 -37.159 1.00 87.31 81 VAL A C 1
ATOM 569 O O . VAL A 1 81 ? 16.074 -9.458 -37.785 1.00 87.31 81 VAL A O 1
ATOM 572 N N . ARG A 1 82 ? 14.087 -8.710 -37.071 1.00 86.19 82 ARG A N 1
ATOM 573 C CA . ARG A 1 82 ? 13.306 -9.778 -37.731 1.00 86.19 82 ARG A CA 1
ATOM 574 C C . ARG A 1 82 ? 13.422 -9.734 -39.253 1.00 86.19 82 ARG A C 1
ATOM 576 O O . ARG A 1 82 ? 13.492 -10.783 -39.885 1.00 86.19 82 ARG A O 1
ATOM 583 N N . ASP A 1 83 ? 13.466 -8.531 -39.816 1.00 83.25 83 ASP A N 1
ATOM 584 C CA . ASP A 1 83 ? 13.515 -8.310 -41.264 1.00 83.25 83 ASP A CA 1
ATOM 585 C C . ASP A 1 83 ? 14.942 -8.392 -41.845 1.00 83.25 83 ASP A C 1
ATOM 587 O O . ASP A 1 83 ? 15.134 -8.266 -43.057 1.00 83.25 83 ASP A O 1
ATOM 591 N N . SER A 1 84 ? 15.963 -8.589 -41.003 1.00 75.31 84 SER A N 1
ATOM 592 C CA . SER A 1 84 ? 17.376 -8.544 -41.379 1.00 75.31 84 SER A CA 1
ATOM 593 C C . SER A 1 84 ? 18.115 -9.828 -41.003 1.00 75.31 84 SER A C 1
ATOM 595 O O . SER A 1 84 ? 18.186 -10.198 -39.840 1.00 75.31 84 SER A O 1
ATOM 597 N N . ASP A 1 85 ? 18.826 -10.426 -41.963 1.00 64.56 85 ASP A N 1
ATOM 598 C CA . ASP A 1 85 ? 19.778 -11.521 -41.700 1.00 64.56 85 ASP A CA 1
ATOM 599 C C . ASP A 1 85 ? 21.087 -11.050 -41.019 1.00 64.56 85 ASP A C 1
ATOM 601 O O . ASP A 1 85 ? 21.977 -11.857 -40.732 1.00 64.56 85 ASP A O 1
ATOM 605 N N . ARG A 1 86 ? 21.260 -9.738 -40.788 1.00 66.62 86 ARG A N 1
ATOM 606 C CA . ARG A 1 86 ? 22.447 -9.183 -40.115 1.00 66.62 86 ARG A CA 1
ATOM 607 C C . ARG A 1 86 ? 22.334 -9.292 -38.598 1.00 66.62 86 ARG A C 1
ATOM 609 O O . ARG A 1 86 ? 21.372 -8.799 -38.019 1.00 66.62 86 ARG A O 1
ATOM 616 N N . ALA A 1 87 ? 23.385 -9.827 -37.978 1.00 68.44 87 ALA A N 1
ATOM 617 C CA . ALA A 1 87 ? 23.585 -9.764 -36.536 1.00 68.44 87 ALA A CA 1
ATOM 618 C C . ALA A 1 87 ? 23.916 -8.329 -36.088 1.00 68.44 87 ALA A C 1
ATOM 620 O O . ALA A 1 87 ? 24.662 -7.610 -36.763 1.00 68.44 87 ALA A O 1
ATOM 621 N N . GLY A 1 88 ? 23.356 -7.930 -34.953 1.00 73.38 88 GLY A N 1
ATOM 622 C CA . GLY A 1 88 ? 23.709 -6.729 -34.217 1.00 73.38 88 GLY A CA 1
ATOM 623 C C . GLY A 1 88 ? 25.064 -6.847 -33.507 1.00 73.38 88 GLY A C 1
ATOM 624 O O . GLY A 1 88 ? 25.818 -7.804 -33.715 1.00 73.38 88 GLY A O 1
ATOM 625 N N . PRO A 1 89 ? 25.422 -5.851 -32.676 1.00 78.69 89 PRO A N 1
ATOM 626 C CA . PRO A 1 89 ? 26.627 -5.925 -31.862 1.00 78.69 89 PRO A CA 1
ATOM 627 C C . PRO A 1 89 ? 26.535 -7.101 -30.871 1.00 78.69 89 PRO A C 1
ATOM 629 O O . PRO A 1 89 ? 25.458 -7.344 -30.317 1.00 78.69 89 PRO A O 1
ATOM 632 N N . PRO A 1 90 ? 27.649 -7.810 -30.591 1.00 75.00 90 PRO A N 1
ATOM 633 C CA . PRO A 1 90 ? 27.678 -8.823 -29.542 1.00 75.00 90 PRO A CA 1
ATOM 634 C C . PRO A 1 90 ? 27.226 -8.237 -28.201 1.00 75.00 90 PRO A C 1
ATOM 636 O O . PRO A 1 90 ? 27.642 -7.136 -27.846 1.00 75.00 90 PRO A O 1
ATOM 639 N N . VAL A 1 91 ? 26.439 -8.997 -27.430 1.00 75.44 91 VAL A N 1
ATOM 640 C CA . VAL A 1 91 ? 25.868 -8.560 -26.137 1.00 75.44 91 VAL A CA 1
ATOM 641 C C . VAL A 1 91 ? 26.923 -7.951 -25.206 1.00 75.44 91 VAL A C 1
ATOM 643 O O . VAL A 1 91 ? 26.674 -6.931 -24.579 1.00 75.44 91 VAL A O 1
ATOM 646 N N . SER A 1 92 ? 28.133 -8.520 -25.169 1.00 71.56 92 SER A N 1
ATOM 647 C CA . SER A 1 92 ? 29.235 -8.062 -24.309 1.00 71.56 92 SER A CA 1
ATOM 648 C C . SER A 1 92 ? 29.785 -6.670 -24.641 1.00 71.56 92 SER A C 1
ATOM 650 O O . SER A 1 92 ? 30.548 -6.123 -23.854 1.00 71.56 92 SER A O 1
ATOM 652 N N . VAL A 1 93 ? 29.471 -6.129 -25.820 1.00 75.06 93 VAL A N 1
ATOM 653 C CA . VAL A 1 93 ? 29.918 -4.802 -26.283 1.00 75.06 93 VAL A CA 1
ATOM 654 C C . VAL A 1 93 ? 28.753 -3.933 -26.765 1.00 75.06 93 VAL A C 1
ATOM 656 O O . VAL A 1 93 ? 28.978 -2.863 -27.331 1.00 75.06 93 VAL A O 1
ATOM 659 N N . ALA A 1 94 ? 27.512 -4.396 -26.587 1.00 78.50 94 ALA A N 1
ATOM 660 C CA . ALA A 1 94 ? 26.325 -3.633 -26.928 1.00 78.50 94 ALA A CA 1
ATOM 661 C C . ALA A 1 94 ? 26.238 -2.380 -26.043 1.00 78.50 94 ALA A C 1
ATOM 663 O O . ALA A 1 94 ? 26.579 -2.412 -24.863 1.00 78.50 94 ALA A O 1
ATOM 664 N N . SER A 1 95 ? 25.774 -1.275 -26.619 1.00 81.25 95 SER A N 1
ATOM 665 C CA . SER A 1 95 ? 25.604 0.003 -25.926 1.00 81.25 95 SER A CA 1
ATOM 666 C C . SER A 1 95 ? 24.325 0.699 -26.382 1.00 81.25 95 SER A C 1
ATOM 668 O O . SER A 1 95 ? 23.750 0.349 -27.423 1.00 81.25 95 SER A O 1
ATOM 670 N N . GLY A 1 96 ? 23.862 1.662 -25.579 1.00 85.62 96 GLY A N 1
ATOM 671 C CA . GLY A 1 96 ? 22.602 2.361 -25.822 1.00 85.62 96 GLY A CA 1
ATOM 672 C C . GLY A 1 96 ? 21.440 1.381 -26.000 1.00 85.62 96 GLY A C 1
ATOM 673 O O . GLY A 1 96 ? 21.367 0.352 -25.326 1.00 85.62 96 GLY A O 1
ATOM 674 N N . ILE A 1 97 ? 20.597 1.649 -26.995 1.00 88.75 97 ILE A N 1
ATOM 675 C CA . ILE A 1 97 ? 19.365 0.891 -27.240 1.00 88.75 97 ILE A CA 1
ATOM 676 C C . ILE A 1 97 ? 19.566 -0.626 -27.411 1.00 88.75 97 ILE A C 1
ATOM 678 O O . ILE A 1 97 ? 18.688 -1.401 -27.045 1.00 88.75 97 ILE A O 1
ATOM 682 N N . TRP A 1 98 ? 20.714 -1.087 -27.924 1.00 89.25 98 TRP A N 1
ATOM 683 C CA . TRP A 1 98 ? 20.989 -2.526 -28.044 1.00 89.25 98 TRP A CA 1
ATOM 684 C C . TRP A 1 98 ? 21.222 -3.180 -26.683 1.00 89.25 98 TRP A C 1
ATOM 686 O O . TRP A 1 98 ? 20.713 -4.272 -26.441 1.00 89.25 98 TRP A O 1
ATOM 696 N N . ALA A 1 99 ? 21.959 -2.515 -25.788 1.00 88.12 99 ALA A N 1
ATOM 697 C CA . ALA A 1 99 ? 22.163 -3.008 -24.429 1.00 88.12 99 ALA A CA 1
ATOM 698 C C . ALA A 1 99 ? 20.826 -3.088 -23.685 1.00 88.12 99 ALA A C 1
ATOM 700 O O . ALA A 1 99 ? 20.519 -4.107 -23.067 1.00 88.12 99 ALA A O 1
ATOM 701 N N . LEU A 1 100 ? 19.990 -2.057 -23.838 1.00 89.94 100 LEU A N 1
ATOM 702 C CA . LEU A 1 100 ? 18.652 -2.032 -23.263 1.00 89.94 100 LEU A CA 1
ATOM 703 C C . LEU A 1 100 ? 17.746 -3.130 -23.839 1.00 89.94 100 LEU A C 1
ATOM 705 O O . LEU A 1 100 ? 17.014 -3.779 -23.093 1.00 89.94 100 LEU A O 1
ATOM 709 N N . ALA A 1 101 ? 17.814 -3.388 -25.147 1.00 91.06 101 ALA A N 1
ATOM 710 C CA . ALA A 1 101 ? 17.031 -4.432 -25.803 1.00 91.06 101 ALA A CA 1
ATOM 711 C C . ALA A 1 101 ? 17.375 -5.840 -25.295 1.00 91.06 101 ALA A C 1
ATOM 713 O O . ALA A 1 101 ? 16.468 -6.645 -25.076 1.00 91.06 101 ALA A O 1
ATOM 714 N N . TYR A 1 102 ? 18.661 -6.132 -25.073 1.00 89.81 102 TYR A N 1
ATOM 715 C CA . TYR A 1 102 ? 19.082 -7.407 -24.488 1.00 89.81 102 TYR A CA 1
ATOM 716 C C . TYR A 1 102 ? 18.726 -7.505 -23.004 1.00 89.81 102 TYR A C 1
ATOM 718 O O . TYR A 1 102 ? 18.169 -8.516 -22.583 1.00 89.81 102 TYR A O 1
ATOM 726 N N . ALA A 1 103 ? 18.997 -6.457 -22.220 1.00 88.12 103 ALA A N 1
ATOM 727 C CA . ALA A 1 103 ? 18.731 -6.444 -20.781 1.00 88.12 103 ALA A CA 1
ATOM 728 C C . ALA A 1 103 ? 17.230 -6.549 -20.454 1.00 88.12 103 ALA A C 1
ATOM 730 O O . ALA A 1 103 ? 16.846 -7.224 -19.506 1.00 88.12 103 ALA A O 1
ATOM 731 N N . SER A 1 104 ? 16.369 -5.945 -21.277 1.00 90.50 104 SER A N 1
ATOM 732 C CA . SER A 1 104 ? 14.906 -6.048 -21.146 1.00 90.50 104 SER A CA 1
ATOM 733 C C . SER A 1 104 ? 14.318 -7.343 -21.722 1.00 90.50 104 SER A C 1
ATOM 735 O O . SER A 1 104 ? 13.122 -7.603 -21.573 1.00 90.50 104 SER A O 1
ATOM 737 N N . GLY A 1 105 ? 15.130 -8.150 -22.413 1.00 89.50 105 GLY A N 1
ATOM 738 C CA . GLY A 1 105 ? 14.708 -9.389 -23.062 1.00 89.50 105 GLY A CA 1
ATOM 739 C C . GLY A 1 105 ? 13.873 -9.204 -24.334 1.00 89.50 105 GLY A C 1
ATOM 740 O O . GLY A 1 105 ? 13.320 -10.196 -24.822 1.00 89.50 105 GLY A O 1
ATOM 741 N N . VAL A 1 106 ? 13.781 -7.978 -24.870 1.00 91.00 106 VAL A N 1
ATOM 742 C CA . VAL A 1 106 ? 13.176 -7.673 -26.183 1.00 91.00 106 VAL A CA 1
ATOM 743 C C . VAL A 1 106 ? 13.975 -8.330 -27.308 1.00 91.00 106 VAL A C 1
ATOM 745 O O . VAL A 1 106 ? 13.393 -8.864 -28.254 1.00 91.00 106 VAL A O 1
ATOM 748 N N . LEU A 1 107 ? 15.302 -8.338 -27.182 1.00 90.88 107 LEU A N 1
ATOM 749 C CA . LEU A 1 107 ? 16.198 -9.137 -28.007 1.00 90.88 107 LEU A CA 1
ATOM 750 C C . LEU A 1 107 ? 16.851 -10.227 -27.161 1.00 90.88 107 LEU A C 1
ATOM 752 O O . LEU A 1 107 ? 17.180 -10.032 -25.992 1.00 90.88 107 LEU A O 1
ATOM 756 N N . ARG A 1 108 ? 17.066 -11.389 -27.770 1.00 88.50 108 ARG A N 1
ATOM 757 C CA . ARG A 1 108 ? 17.785 -12.524 -27.189 1.00 88.50 108 ARG A CA 1
ATOM 758 C C . ARG A 1 108 ? 18.800 -13.035 -28.190 1.00 88.50 108 ARG A C 1
ATOM 760 O O . ARG A 1 108 ? 18.672 -12.804 -29.386 1.00 88.50 108 ARG A O 1
ATOM 767 N N . THR A 1 109 ? 19.795 -13.765 -27.707 1.00 85.19 109 THR A N 1
ATOM 768 C CA . THR A 1 109 ? 20.717 -14.480 -28.590 1.00 85.19 109 THR A CA 1
ATOM 769 C C . THR A 1 109 ? 20.303 -15.943 -28.688 1.00 85.19 109 THR A C 1
ATOM 771 O O . THR A 1 109 ? 20.043 -16.601 -27.681 1.00 85.19 109 THR A O 1
ATOM 774 N N . ARG A 1 110 ? 20.249 -16.472 -29.911 1.00 84.19 110 ARG A N 1
ATOM 775 C CA . ARG A 1 110 ? 19.963 -17.882 -30.188 1.00 84.19 110 ARG A CA 1
ATOM 776 C C . ARG A 1 110 ? 21.112 -18.502 -30.961 1.00 84.19 110 ARG A C 1
ATOM 778 O O . ARG A 1 110 ? 21.573 -17.961 -31.965 1.00 84.19 110 ARG A O 1
ATOM 785 N N . ARG A 1 111 ? 21.551 -19.684 -30.526 1.00 82.19 111 ARG A N 1
ATOM 786 C CA . ARG A 1 111 ? 22.534 -20.474 -31.269 1.00 82.19 111 ARG A CA 1
ATOM 787 C C . ARG A 1 111 ? 21.831 -21.303 -32.342 1.00 82.19 111 ARG A C 1
ATOM 789 O O . ARG A 1 111 ? 20.951 -22.105 -32.037 1.00 82.19 111 ARG A O 1
ATOM 796 N N . GLY A 1 112 ? 22.202 -21.082 -33.597 1.00 79.44 112 GLY A N 1
ATOM 797 C CA . GLY A 1 112 ? 21.676 -21.814 -34.741 1.00 79.44 112 GLY A CA 1
ATOM 798 C C . GLY A 1 112 ? 22.246 -23.236 -34.860 1.00 79.44 112 GLY A C 1
ATOM 799 O O . GLY A 1 112 ? 23.256 -23.558 -34.227 1.00 79.44 112 GLY A O 1
ATOM 800 N N . PRO A 1 113 ? 21.638 -24.092 -35.704 1.00 78.81 113 PRO A N 1
ATOM 801 C CA . PRO A 1 113 ? 22.137 -25.445 -35.989 1.00 78.81 113 PRO A CA 1
ATOM 802 C C . PRO A 1 113 ? 23.537 -25.458 -36.622 1.00 78.81 113 PRO A C 1
ATOM 804 O O . PRO A 1 113 ? 24.273 -26.430 -36.499 1.00 78.81 113 PRO A O 1
ATOM 807 N N . ASP A 1 114 ? 23.904 -24.360 -37.282 1.00 83.31 114 ASP A N 1
ATOM 808 C CA . ASP A 1 114 ? 25.219 -24.079 -37.860 1.00 83.31 114 ASP A CA 1
ATOM 809 C C . ASP A 1 114 ? 26.259 -23.627 -36.819 1.00 83.31 114 ASP A C 1
ATOM 811 O O . ASP A 1 114 ? 27.392 -23.302 -37.165 1.00 83.31 114 ASP A O 1
ATOM 815 N N . GLY A 1 115 ? 25.886 -23.591 -35.536 1.00 81.12 115 GLY A N 1
ATOM 816 C CA . GLY A 1 115 ? 26.746 -23.183 -34.429 1.00 81.12 115 GLY A CA 1
ATOM 817 C C . GLY A 1 115 ? 26.902 -21.669 -34.275 1.00 81.12 115 GLY A C 1
ATOM 818 O O . GLY A 1 115 ? 27.499 -21.250 -33.277 1.00 81.12 115 GLY A O 1
ATOM 819 N N . MET A 1 116 ? 26.346 -20.876 -35.200 1.00 79.06 116 MET A N 1
ATOM 820 C CA . MET A 1 116 ? 26.404 -19.413 -35.212 1.00 79.06 116 MET A CA 1
ATOM 821 C C . MET A 1 116 ? 25.378 -18.807 -34.254 1.00 79.06 116 MET A C 1
ATOM 823 O O . MET A 1 116 ? 24.227 -19.242 -34.204 1.00 79.06 116 MET A O 1
ATOM 827 N N . THR A 1 117 ? 25.779 -17.776 -33.516 1.00 80.31 117 THR A N 1
ATOM 828 C CA . THR A 1 117 ? 24.864 -16.979 -32.690 1.00 80.31 117 THR A CA 1
ATOM 829 C C . THR A 1 117 ? 24.176 -15.931 -33.557 1.00 80.31 117 THR A C 1
ATOM 831 O O . THR A 1 117 ? 24.841 -15.220 -34.307 1.00 80.31 117 THR A O 1
ATOM 834 N N . ARG A 1 118 ? 22.850 -15.847 -33.458 1.00 83.69 118 ARG A N 1
ATOM 835 C CA . ARG A 1 118 ? 22.020 -14.835 -34.118 1.00 83.69 118 ARG A CA 1
ATOM 836 C C . ARG A 1 118 ? 21.150 -14.131 -33.087 1.00 83.69 118 ARG A C 1
ATOM 838 O O . ARG A 1 118 ? 20.814 -14.730 -32.063 1.00 83.69 118 ARG A O 1
ATOM 845 N N . ASP A 1 119 ? 20.757 -12.907 -33.399 1.00 87.50 119 ASP A N 1
ATOM 846 C CA . ASP A 1 119 ? 19.803 -12.167 -32.583 1.00 87.50 119 ASP A CA 1
ATOM 847 C C . ASP A 1 119 ? 18.385 -12.595 -32.940 1.00 87.50 119 ASP A C 1
ATOM 849 O O . ASP A 1 119 ? 18.052 -12.860 -34.096 1.00 87.50 119 ASP A O 1
ATOM 853 N N . GLU A 1 120 ? 17.554 -12.702 -31.920 1.00 87.38 120 GLU A N 1
ATOM 854 C CA . GLU A 1 120 ? 16.172 -13.127 -32.013 1.00 87.38 120 GLU A CA 1
ATOM 855 C C . GLU A 1 120 ? 15.310 -12.123 -31.258 1.00 87.38 120 GLU A C 1
ATOM 857 O O . GLU A 1 120 ? 15.493 -11.890 -30.062 1.00 87.38 120 GLU A O 1
ATOM 862 N N . ALA A 1 121 ? 14.367 -11.518 -31.970 1.00 88.94 121 ALA A N 1
ATOM 863 C CA . ALA A 1 121 ? 13.374 -10.648 -31.369 1.00 88.94 121 ALA A CA 1
ATOM 864 C C . ALA A 1 121 ? 12.305 -11.475 -30.654 1.00 88.94 121 ALA A C 1
ATOM 866 O O . ALA A 1 121 ? 11.687 -12.349 -31.266 1.00 88.94 121 ALA A O 1
ATOM 867 N N . ALA A 1 122 ? 12.047 -11.156 -29.387 1.00 86.19 122 ALA A N 1
ATOM 868 C CA . ALA A 1 122 ? 10.953 -11.752 -28.633 1.00 86.19 122 ALA A CA 1
ATOM 869 C C . ALA A 1 122 ? 9.606 -11.450 -29.303 1.00 86.19 122 ALA A C 1
ATOM 871 O O . ALA A 1 122 ? 9.427 -10.382 -29.892 1.00 86.19 122 ALA A O 1
ATOM 872 N N . ASP A 1 123 ? 8.652 -12.376 -29.207 1.00 85.19 123 ASP A N 1
ATOM 873 C CA . ASP A 1 123 ? 7.251 -12.052 -29.469 1.00 85.19 123 ASP A CA 1
ATOM 874 C C . ASP A 1 123 ? 6.753 -11.162 -28.330 1.00 85.19 123 ASP A C 1
ATOM 876 O O . ASP A 1 123 ? 6.803 -11.565 -27.167 1.00 85.19 123 ASP A O 1
ATOM 880 N N . LEU A 1 124 ? 6.351 -9.939 -28.672 1.00 79.88 124 LEU A N 1
ATOM 881 C CA . LEU A 1 124 ? 5.969 -8.932 -27.688 1.00 79.88 124 LEU A CA 1
ATOM 882 C C . LEU A 1 124 ? 4.499 -9.056 -27.274 1.00 79.88 124 LEU A C 1
ATOM 884 O O . LEU A 1 124 ? 4.123 -8.541 -26.225 1.00 79.88 124 LEU A O 1
ATOM 888 N N . GLY A 1 125 ? 3.684 -9.756 -28.074 1.00 83.62 125 GLY A N 1
ATOM 889 C CA . GLY A 1 125 ? 2.241 -9.857 -27.885 1.00 83.62 125 GLY A CA 1
ATOM 890 C C . GLY A 1 125 ? 1.503 -8.508 -27.909 1.00 83.62 125 GLY A C 1
ATOM 891 O O . GLY A 1 125 ? 2.064 -7.442 -27.676 1.00 83.62 125 GLY A O 1
ATOM 892 N N . ASP A 1 126 ? 0.191 -8.559 -28.145 1.00 86.00 126 ASP A N 1
ATOM 893 C CA . ASP A 1 126 ? -0.649 -7.346 -28.189 1.00 86.00 126 ASP A CA 1
ATOM 894 C C . ASP A 1 126 ? -1.574 -7.205 -26.967 1.00 86.00 126 ASP A C 1
ATOM 896 O O . ASP A 1 126 ? -2.307 -6.218 -26.828 1.00 86.00 126 ASP A O 1
ATOM 900 N N . THR A 1 127 ? -1.560 -8.193 -26.065 1.00 94.12 127 THR A N 1
ATOM 901 C CA . THR A 1 127 ? -2.391 -8.178 -24.855 1.00 94.12 127 THR A CA 1
ATOM 902 C C . THR A 1 127 ? -1.883 -7.144 -23.853 1.00 94.12 127 THR A C 1
ATOM 904 O O . THR A 1 127 ? -0.689 -6.858 -23.785 1.00 94.12 127 THR A O 1
ATOM 907 N N . ASP A 1 128 ? -2.786 -6.602 -23.032 1.00 93.69 128 ASP A N 1
ATOM 908 C CA . ASP A 1 128 ? -2.429 -5.620 -21.998 1.00 93.69 128 ASP A CA 1
ATOM 909 C C . ASP A 1 128 ? -1.364 -6.163 -21.032 1.00 93.69 128 ASP A C 1
ATOM 911 O O . ASP A 1 128 ? -0.374 -5.487 -20.751 1.00 93.69 128 ASP A O 1
ATOM 915 N N . ALA A 1 129 ? -1.509 -7.419 -20.604 1.00 92.44 129 ALA A N 1
ATOM 916 C CA . ALA A 1 129 ? -0.526 -8.102 -19.773 1.00 92.44 129 ALA A CA 1
ATOM 917 C C . ALA A 1 129 ? 0.855 -8.231 -20.444 1.00 92.44 129 ALA A C 1
ATOM 919 O O . ALA A 1 129 ? 1.867 -8.000 -19.781 1.00 92.44 129 ALA A O 1
ATOM 920 N N . ALA A 1 130 ? 0.914 -8.570 -21.738 1.00 90.62 130 ALA A N 1
ATOM 921 C CA . ALA A 1 130 ? 2.181 -8.709 -22.458 1.00 90.62 130 ALA A CA 1
ATOM 922 C C . ALA A 1 130 ? 2.887 -7.353 -22.612 1.00 90.62 130 ALA A C 1
ATOM 924 O O . ALA A 1 130 ? 4.062 -7.221 -22.269 1.00 90.62 130 ALA A O 1
ATOM 925 N N . VAL A 1 131 ? 2.146 -6.310 -23.002 1.00 93.25 131 VAL A N 1
ATOM 926 C CA . VAL A 1 131 ? 2.676 -4.940 -23.088 1.00 93.25 131 VAL A CA 1
ATOM 927 C C . VAL A 1 131 ? 3.244 -4.487 -21.743 1.00 93.25 131 VAL A C 1
ATOM 929 O O . VAL A 1 131 ? 4.359 -3.970 -21.686 1.00 93.25 131 VAL A O 1
ATOM 932 N N . LEU A 1 132 ? 2.511 -4.710 -20.650 1.00 95.50 132 LEU A N 1
ATOM 933 C CA . LEU A 1 132 ? 2.969 -4.363 -19.306 1.00 95.50 132 LEU A CA 1
ATOM 934 C C . LEU A 1 132 ? 4.213 -5.150 -18.891 1.00 95.50 132 LEU A C 1
ATOM 936 O O . LEU A 1 132 ? 5.112 -4.583 -18.271 1.00 95.50 132 LEU A O 1
ATOM 940 N N . GLN A 1 133 ? 4.299 -6.430 -19.252 1.00 92.88 133 GLN A N 1
ATOM 941 C CA . GLN A 1 133 ? 5.469 -7.257 -18.976 1.00 92.88 133 GLN A CA 1
ATOM 942 C C . GLN A 1 133 ? 6.722 -6.730 -19.686 1.00 92.88 133 GLN A C 1
ATOM 944 O O . GLN A 1 133 ? 7.773 -6.606 -19.054 1.00 92.88 133 GLN A O 1
ATOM 949 N N . HIS A 1 134 ? 6.623 -6.384 -20.970 1.00 92.62 134 HIS A N 1
ATOM 950 C CA . HIS A 1 134 ? 7.750 -5.818 -21.714 1.00 92.62 134 HIS A CA 1
ATOM 951 C C . HIS A 1 134 ? 8.115 -4.423 -21.220 1.00 92.62 134 HIS A C 1
ATOM 953 O O . HIS A 1 134 ? 9.294 -4.129 -21.025 1.00 92.62 134 HIS A O 1
ATOM 959 N N . TRP A 1 135 ? 7.117 -3.587 -20.932 1.00 95.75 135 TRP A N 1
ATOM 960 C CA . TRP A 1 135 ? 7.349 -2.279 -20.335 1.00 95.75 135 TRP A CA 1
ATOM 961 C C . TRP A 1 135 ? 8.090 -2.395 -18.991 1.00 95.75 135 TRP A C 1
ATOM 963 O O . TRP A 1 135 ? 9.044 -1.652 -18.759 1.00 95.75 135 TRP A O 1
ATOM 973 N N . LEU A 1 136 ? 7.714 -3.355 -18.135 1.00 95.69 136 LEU A N 1
ATOM 974 C CA . LEU A 1 136 ? 8.395 -3.615 -16.863 1.00 95.69 136 LEU A CA 1
ATOM 975 C C . LEU A 1 136 ? 9.840 -4.077 -17.074 1.00 95.69 136 LEU A C 1
ATOM 977 O O . LEU A 1 136 ? 10.734 -3.583 -16.397 1.00 95.69 136 LEU A O 1
ATOM 981 N N . GLY A 1 137 ? 10.088 -4.976 -18.031 1.00 93.00 137 GLY A N 1
ATOM 982 C CA . GLY A 1 137 ? 11.447 -5.422 -18.359 1.00 93.00 137 GLY A CA 1
ATOM 983 C C . GLY A 1 137 ? 12.362 -4.264 -18.769 1.00 93.00 137 GLY A C 1
ATOM 984 O O . GLY A 1 137 ? 13.508 -4.190 -18.334 1.00 93.00 137 GLY A O 1
ATOM 985 N N . VAL A 1 138 ? 11.839 -3.313 -19.546 1.00 94.12 138 VAL A N 1
ATOM 986 C CA . VAL A 1 138 ? 12.569 -2.092 -19.925 1.00 94.12 138 VAL A CA 1
ATOM 987 C C . VAL A 1 138 ? 12.792 -1.171 -18.725 1.00 94.12 138 VAL A C 1
ATOM 989 O O . VAL A 1 138 ? 13.889 -0.642 -18.576 1.00 94.12 138 VAL A O 1
ATOM 992 N N . HIS A 1 139 ? 11.796 -1.007 -17.846 1.00 95.56 139 HIS A N 1
ATOM 993 C CA . HIS A 1 139 ? 11.956 -0.240 -16.606 1.00 95.56 139 HIS A CA 1
ATOM 994 C C . HIS A 1 139 ? 13.111 -0.794 -15.765 1.00 95.56 139 HIS A C 1
ATOM 996 O O . HIS A 1 139 ? 14.036 -0.051 -15.444 1.00 95.56 139 HIS A O 1
ATOM 1002 N N . VAL A 1 140 ? 13.095 -2.103 -15.492 1.00 93.19 140 VAL A N 1
ATOM 1003 C CA . VAL A 1 140 ? 14.138 -2.781 -14.712 1.00 93.19 140 VAL A CA 1
ATOM 1004 C C . VAL A 1 140 ? 15.507 -2.584 -15.366 1.00 93.19 140 VAL A C 1
ATOM 1006 O O . VAL A 1 140 ? 16.440 -2.134 -14.705 1.00 93.19 140 VAL A O 1
ATOM 1009 N N . ALA A 1 141 ? 15.619 -2.788 -16.680 1.00 92.19 141 ALA A N 1
ATOM 1010 C CA . ALA A 1 141 ? 16.880 -2.605 -17.396 1.00 92.19 141 ALA A CA 1
ATOM 1011 C C . ALA A 1 141 ? 17.426 -1.160 -17.324 1.00 92.19 141 ALA A C 1
ATOM 1013 O O . ALA A 1 141 ? 18.636 -0.966 -17.195 1.00 92.19 141 ALA A O 1
ATOM 1014 N N . ILE A 1 142 ? 16.558 -0.139 -17.349 1.00 93.00 142 ILE A N 1
ATOM 1015 C CA . ILE A 1 142 ? 16.971 1.258 -17.120 1.00 93.00 142 ILE A CA 1
ATOM 1016 C C . ILE A 1 142 ? 17.466 1.442 -15.679 1.00 93.00 142 ILE A C 1
ATOM 1018 O O . ILE A 1 142 ? 18.494 2.083 -15.466 1.00 93.00 142 ILE A O 1
ATOM 1022 N N . THR A 1 143 ? 16.773 0.873 -14.684 1.00 92.88 143 THR A N 1
ATOM 1023 C CA . THR A 1 143 ? 17.185 0.985 -13.270 1.00 92.88 143 THR A CA 1
ATOM 1024 C C . THR A 1 143 ? 18.482 0.244 -12.945 1.00 92.88 143 THR A C 1
ATOM 1026 O O . THR A 1 143 ? 19.192 0.627 -12.019 1.00 92.88 143 THR A O 1
ATOM 1029 N N . GLU A 1 144 ? 18.836 -0.762 -13.745 1.00 88.75 144 GLU A N 1
ATOM 1030 C CA . GLU A 1 144 ? 20.136 -1.438 -13.709 1.00 88.75 144 GLU A CA 1
ATOM 1031 C C . GLU A 1 144 ? 21.214 -0.705 -14.519 1.00 88.75 144 GLU A C 1
ATOM 1033 O O . GLU A 1 144 ? 22.325 -1.209 -14.662 1.00 88.75 144 GLU A O 1
ATOM 1038 N N . LEU A 1 145 ? 20.914 0.482 -15.057 1.00 86.25 145 LEU A N 1
ATOM 1039 C CA . LEU A 1 145 ? 21.836 1.294 -15.852 1.00 86.25 145 LEU A CA 1
ATOM 1040 C C . LEU A 1 145 ? 22.379 0.547 -17.084 1.00 86.25 145 LEU A C 1
ATOM 1042 O O . LEU A 1 145 ? 23.552 0.686 -17.430 1.00 86.25 145 LEU A O 1
ATOM 1046 N N . ALA A 1 146 ? 21.536 -0.246 -17.760 1.00 78.00 146 ALA A N 1
ATOM 1047 C CA . ALA A 1 146 ? 21.959 -1.103 -18.872 1.00 78.00 146 ALA A CA 1
ATOM 1048 C C . ALA A 1 146 ? 22.636 -0.345 -20.031 1.00 78.00 146 ALA A C 1
ATOM 1050 O O . ALA A 1 146 ? 23.535 -0.891 -20.666 1.00 78.00 146 ALA A O 1
ATOM 1051 N N . GLU A 1 147 ? 22.237 0.901 -20.311 1.00 76.69 147 GLU A N 1
ATOM 1052 C CA . GLU A 1 147 ? 22.839 1.706 -21.385 1.00 76.69 147 GLU A CA 1
ATOM 1053 C C . GLU A 1 147 ? 24.144 2.412 -20.992 1.00 76.69 147 GLU A C 1
ATOM 1055 O O . GLU A 1 147 ? 24.851 2.917 -21.870 1.00 76.69 147 GLU A O 1
ATOM 1060 N N . TYR A 1 148 ? 24.472 2.469 -19.698 1.00 71.75 148 TYR A N 1
ATOM 1061 C CA . TYR A 1 148 ? 25.661 3.173 -19.228 1.00 71.75 148 TYR A CA 1
ATOM 1062 C C . TYR A 1 148 ? 26.920 2.309 -19.410 1.00 71.75 148 TYR A C 1
ATOM 1064 O O . TYR A 1 148 ? 26.895 1.117 -19.086 1.00 71.75 148 TYR A O 1
ATOM 1072 N N . PRO A 1 149 ? 28.032 2.870 -19.927 1.00 59.81 149 PRO A N 1
ATOM 1073 C CA . PRO A 1 149 ? 29.210 2.074 -20.248 1.00 59.81 149 PRO A CA 1
ATOM 1074 C C . PRO A 1 149 ? 29.844 1.443 -18.997 1.00 59.81 149 PRO A C 1
ATOM 1076 O O . PRO A 1 149 ? 29.845 2.017 -17.908 1.00 59.81 149 PRO A O 1
ATOM 1079 N N . ALA A 1 150 ? 30.416 0.249 -19.166 1.00 55.09 150 ALA A N 1
ATOM 1080 C CA . ALA A 1 150 ? 31.036 -0.529 -18.090 1.00 55.09 150 ALA A CA 1
ATOM 1081 C C . ALA A 1 150 ? 32.342 0.079 -17.525 1.00 55.09 150 ALA A C 1
ATOM 1083 O O . ALA A 1 150 ? 32.903 -0.469 -16.579 1.00 55.09 150 ALA A O 1
ATOM 1084 N N . ASP A 1 151 ? 32.836 1.183 -18.100 1.00 54.12 151 ASP A N 1
ATOM 1085 C CA . ASP A 1 151 ? 34.050 1.894 -17.672 1.00 54.12 151 ASP A CA 1
ATOM 1086 C C . ASP A 1 151 ? 33.835 2.799 -16.444 1.00 54.12 151 ASP A C 1
ATOM 1088 O O . ASP A 1 151 ? 34.799 3.309 -15.869 1.00 54.12 151 ASP A O 1
ATOM 1092 N N . ILE A 1 152 ? 32.592 2.922 -15.962 1.00 58.28 152 ILE A N 1
ATOM 1093 C CA . ILE A 1 152 ? 32.317 3.213 -14.554 1.00 58.28 152 ILE A CA 1
ATOM 1094 C C . ILE A 1 152 ? 32.712 1.954 -13.768 1.00 58.28 152 ILE A C 1
ATOM 1096 O O . ILE A 1 152 ? 31.866 1.115 -13.472 1.00 58.28 152 ILE A O 1
ATOM 1100 N N . GLU A 1 153 ? 34.016 1.790 -13.519 1.00 57.03 153 GLU A N 1
ATOM 1101 C CA . GLU A 1 153 ? 34.662 0.618 -12.909 1.00 57.03 153 GLU A CA 1
ATOM 1102 C C . GLU A 1 153 ? 33.929 0.147 -11.637 1.00 57.03 153 GLU A C 1
ATOM 1104 O O . GLU A 1 153 ? 34.227 0.613 -10.544 1.00 57.03 153 GLU A O 1
ATOM 1109 N N . GLY A 1 154 ? 32.949 -0.756 -11.785 1.00 66.19 154 GLY A N 1
ATOM 1110 C CA . GLY A 1 154 ? 32.264 -1.536 -10.739 1.00 66.19 154 GLY A CA 1
ATOM 1111 C C . GLY A 1 154 ? 31.550 -0.752 -9.626 1.00 66.19 154 GLY A C 1
ATOM 1112 O O . GLY A 1 154 ? 30.323 -0.809 -9.495 1.00 66.19 154 GLY A O 1
ATOM 1113 N N . GLU A 1 155 ? 32.313 -0.038 -8.803 1.00 74.44 155 GLU A N 1
ATOM 1114 C CA . GLU A 1 155 ? 31.854 0.668 -7.607 1.00 74.44 155 GLU A CA 1
ATOM 1115 C C . GLU A 1 155 ? 30.945 1.849 -7.946 1.00 74.44 155 GLU A C 1
ATOM 1117 O O . GLU A 1 155 ? 29.851 1.948 -7.398 1.00 74.44 155 GLU A O 1
ATOM 1122 N N . GLY A 1 156 ? 31.321 2.704 -8.906 1.00 81.69 156 GLY A N 1
ATOM 1123 C CA . GLY A 1 156 ? 30.500 3.866 -9.274 1.00 81.69 156 GLY A CA 1
ATOM 1124 C C . GLY A 1 156 ? 29.116 3.480 -9.808 1.00 81.69 156 GLY A C 1
ATOM 1125 O O . GLY A 1 156 ? 28.126 4.142 -9.501 1.00 81.69 156 GLY A O 1
ATOM 1126 N N . ARG A 1 157 ? 29.029 2.370 -10.553 1.00 84.38 157 ARG A N 1
ATOM 1127 C CA . ARG A 1 157 ? 27.764 1.829 -11.060 1.00 84.38 157 ARG A CA 1
ATOM 1128 C C . ARG A 1 157 ? 26.916 1.300 -9.905 1.00 84.38 157 ARG A C 1
ATOM 1130 O O . ARG A 1 157 ? 25.764 1.695 -9.773 1.00 84.38 157 ARG A O 1
ATOM 1137 N N . THR A 1 158 ? 27.515 0.504 -9.021 1.00 85.25 158 THR A N 1
ATOM 1138 C CA . THR A 1 158 ? 26.834 -0.046 -7.840 1.00 85.25 158 THR A CA 1
ATOM 1139 C C . THR A 1 158 ? 26.272 1.062 -6.945 1.00 85.25 158 THR A C 1
ATOM 1141 O O . THR A 1 158 ? 25.119 0.986 -6.516 1.00 85.25 158 THR A O 1
ATOM 1144 N N . VAL A 1 159 ? 27.057 2.117 -6.699 1.00 88.69 159 VAL A N 1
ATOM 1145 C CA . VAL A 1 159 ? 26.625 3.300 -5.938 1.00 88.69 159 VAL A CA 1
ATOM 1146 C C . VAL A 1 159 ? 25.480 4.015 -6.658 1.00 88.69 159 VAL A C 1
ATOM 1148 O O . VAL A 1 159 ? 24.472 4.320 -6.027 1.00 88.69 159 VAL A O 1
ATOM 1151 N N . ALA A 1 160 ? 25.577 4.234 -7.971 1.00 90.81 160 ALA A N 1
ATOM 1152 C CA . ALA A 1 160 ? 24.518 4.884 -8.743 1.00 90.81 160 ALA A CA 1
ATOM 1153 C C . ALA A 1 160 ? 23.202 4.099 -8.728 1.00 90.81 160 ALA A C 1
ATOM 1155 O O . ALA A 1 160 ? 22.136 4.686 -8.549 1.00 90.81 160 ALA A O 1
ATOM 1156 N N . GLU A 1 161 ? 23.262 2.775 -8.847 1.00 90.31 161 GLU A N 1
ATOM 1157 C CA . GLU A 1 161 ? 22.074 1.929 -8.780 1.00 90.31 161 GLU A CA 1
ATOM 1158 C C . GLU A 1 161 ? 21.454 1.935 -7.366 1.00 90.31 161 GLU A C 1
ATOM 1160 O O . GLU A 1 161 ? 20.230 1.942 -7.240 1.00 90.31 161 GLU A O 1
ATOM 1165 N N . ARG A 1 162 ? 22.267 2.003 -6.295 1.00 91.00 162 ARG A N 1
ATOM 1166 C CA . ARG A 1 162 ? 21.772 2.176 -4.910 1.00 91.00 162 ARG A CA 1
ATOM 1167 C C . ARG A 1 162 ? 21.092 3.534 -4.720 1.00 91.00 162 ARG A C 1
ATOM 1169 O O . ARG A 1 162 ? 20.002 3.592 -4.158 1.00 91.00 162 ARG A O 1
ATOM 1176 N N . VAL A 1 163 ? 21.693 4.611 -5.232 1.00 93.25 163 VAL A N 1
ATOM 1177 C CA . VAL A 1 163 ? 21.103 5.961 -5.203 1.00 93.25 163 VAL A CA 1
ATOM 1178 C C . VAL A 1 163 ? 19.772 5.990 -5.953 1.00 93.25 163 VAL A C 1
ATOM 1180 O O . VAL A 1 163 ? 18.787 6.521 -5.440 1.00 93.25 163 VAL A O 1
ATOM 1183 N N . LEU A 1 164 ? 19.714 5.390 -7.145 1.00 94.44 164 LEU A N 1
ATOM 1184 C CA . LEU A 1 164 ? 18.490 5.326 -7.939 1.00 94.44 164 LEU A CA 1
ATOM 1185 C C . LEU A 1 164 ? 17.398 4.512 -7.231 1.00 94.44 164 LEU A C 1
ATOM 1187 O O . LEU A 1 164 ? 16.255 4.964 -7.171 1.00 94.44 164 LEU A O 1
ATOM 1191 N N . ALA A 1 165 ? 17.738 3.361 -6.646 1.00 93.00 165 ALA A N 1
ATOM 1192 C CA . ALA A 1 165 ? 16.798 2.547 -5.878 1.00 93.00 165 ALA A CA 1
ATOM 1193 C C . ALA A 1 165 ? 16.246 3.300 -4.655 1.00 93.00 165 ALA A C 1
ATOM 1195 O O . ALA A 1 165 ? 15.031 3.320 -4.445 1.00 93.00 165 ALA A O 1
ATOM 1196 N N . ALA A 1 166 ? 17.109 3.983 -3.896 1.00 92.50 166 ALA A N 1
ATOM 1197 C CA . ALA A 1 166 ? 16.703 4.804 -2.756 1.00 92.50 166 ALA A CA 1
ATOM 1198 C C . ALA A 1 166 ? 15.772 5.954 -3.175 1.00 92.50 166 ALA A C 1
ATOM 1200 O O . ALA A 1 166 ? 14.746 6.196 -2.533 1.00 92.50 166 ALA A O 1
ATOM 1201 N N . LEU A 1 167 ? 16.072 6.617 -4.296 1.00 94.69 167 LEU A N 1
ATOM 1202 C CA . LEU A 1 167 ? 15.231 7.673 -4.856 1.00 94.69 167 LEU A CA 1
ATOM 1203 C C . LEU A 1 167 ? 13.854 7.141 -5.285 1.00 94.69 167 LEU A C 1
ATOM 1205 O O . LEU A 1 167 ? 12.830 7.717 -4.916 1.00 94.69 167 LEU A O 1
ATOM 1209 N N . LEU A 1 168 ? 13.806 6.035 -6.037 1.00 95.19 168 LEU A N 1
ATOM 1210 C CA . LEU A 1 168 ? 12.552 5.425 -6.494 1.00 95.19 168 LEU A CA 1
ATOM 1211 C C . LEU A 1 168 ? 11.699 4.933 -5.323 1.00 95.19 168 LEU A C 1
ATOM 1213 O O . LEU A 1 168 ? 10.486 5.153 -5.321 1.00 95.19 168 LEU A O 1
ATOM 1217 N N . PHE A 1 169 ? 12.320 4.340 -4.301 1.00 93.00 169 PHE A N 1
ATOM 1218 C CA . PHE A 1 169 ? 11.634 3.955 -3.071 1.00 93.00 169 PHE A CA 1
ATOM 1219 C C . PHE A 1 169 ? 11.063 5.174 -2.330 1.00 93.00 169 PHE A C 1
ATOM 1221 O O . PHE A 1 169 ? 9.898 5.165 -1.922 1.00 93.00 169 PHE A O 1
ATOM 1228 N N . GLY A 1 170 ? 11.838 6.258 -2.219 1.00 91.44 170 GLY A N 1
ATOM 1229 C CA . GLY A 1 170 ? 11.386 7.523 -1.638 1.00 91.44 170 GLY A CA 1
ATOM 1230 C C . GLY A 1 170 ? 10.177 8.112 -2.373 1.00 91.44 170 GLY A C 1
ATOM 1231 O O . GLY A 1 170 ? 9.187 8.484 -1.742 1.00 91.44 170 GLY A O 1
ATOM 1232 N N . LEU A 1 171 ? 10.200 8.120 -3.709 1.00 93.62 171 LEU A N 1
ATOM 1233 C CA . LEU A 1 171 ? 9.066 8.554 -4.536 1.00 93.62 171 LEU A CA 1
ATOM 1234 C C . LEU A 1 171 ? 7.853 7.617 -4.425 1.00 93.62 171 LEU A C 1
ATOM 1236 O O . LEU A 1 171 ? 6.706 8.062 -4.512 1.00 93.62 171 LEU A O 1
ATOM 1240 N N . TYR A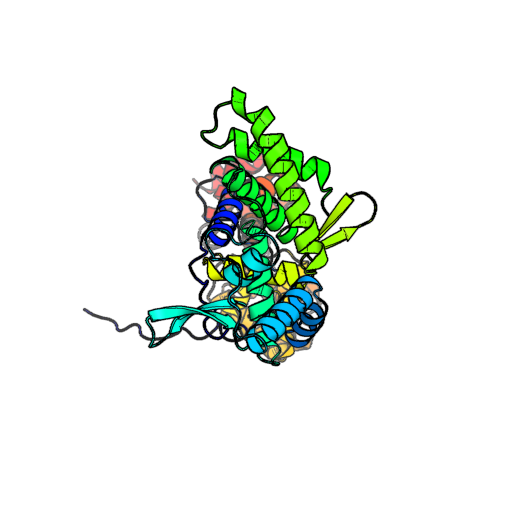 1 172 ? 8.089 6.318 -4.238 1.00 93.12 172 TYR A N 1
ATOM 1241 C CA . TYR A 1 172 ? 7.038 5.322 -4.054 1.00 93.12 172 TYR A CA 1
ATOM 1242 C C . TYR A 1 172 ? 6.311 5.502 -2.719 1.00 93.12 172 TYR A C 1
ATOM 1244 O O . TYR A 1 172 ? 5.084 5.441 -2.676 1.00 93.12 172 TYR A O 1
ATOM 1252 N N . GLN A 1 173 ? 7.032 5.796 -1.642 1.00 87.88 173 GLN A N 1
ATOM 1253 C CA . GLN A 1 173 ? 6.437 6.011 -0.319 1.00 87.88 173 GLN A CA 1
ATOM 1254 C C . GLN A 1 173 ? 5.966 7.458 -0.085 1.00 87.88 173 GLN A C 1
ATOM 1256 O O . GLN A 1 173 ? 5.237 7.714 0.877 1.00 87.88 173 GLN A O 1
ATOM 1261 N N . GLY A 1 174 ? 6.394 8.393 -0.937 1.00 85.44 174 GLY A N 1
ATOM 1262 C CA . GLY A 1 174 ? 6.090 9.817 -0.851 1.00 85.44 174 GLY A CA 1
ATOM 1263 C C . GLY A 1 174 ? 4.800 10.236 -1.564 1.00 85.44 174 GLY A C 1
ATOM 1264 O O . GLY A 1 174 ? 4.406 9.672 -2.586 1.00 85.44 174 GLY A O 1
ATOM 1265 N N . ASP A 1 175 ? 4.182 11.297 -1.035 1.00 75.19 175 ASP A N 1
ATOM 1266 C CA . ASP A 1 175 ? 2.956 11.916 -1.565 1.00 75.19 175 ASP A CA 1
ATOM 1267 C C . ASP A 1 175 ? 3.241 13.199 -2.379 1.00 75.19 175 ASP A C 1
ATOM 1269 O O . ASP A 1 175 ? 2.318 13.910 -2.772 1.00 75.19 175 ASP A O 1
ATOM 1273 N N . SER A 1 176 ? 4.511 13.578 -2.569 1.00 82.19 176 SER A N 1
ATOM 1274 C CA . SER A 1 176 ? 4.897 14.846 -3.209 1.00 82.19 176 SER A CA 1
ATOM 1275 C C . SER A 1 176 ? 6.075 14.679 -4.171 1.00 82.19 176 SER A C 1
ATOM 1277 O O . SER A 1 176 ? 6.969 13.881 -3.885 1.00 82.19 176 SER A O 1
ATOM 1279 N N . PRO A 1 177 ? 6.127 15.460 -5.269 1.00 89.44 177 PRO A N 1
ATOM 1280 C CA . PRO A 1 177 ? 7.273 15.456 -6.168 1.00 89.44 177 PRO A CA 1
ATOM 1281 C C . PRO A 1 177 ? 8.572 15.839 -5.446 1.00 89.44 177 PRO A C 1
ATOM 1283 O O . PRO A 1 177 ? 8.606 16.837 -4.718 1.00 89.44 177 PRO A O 1
ATOM 1286 N N . ALA A 1 178 ? 9.648 15.095 -5.692 1.00 91.75 178 ALA A N 1
ATOM 1287 C CA . ALA A 1 178 ? 10.974 15.371 -5.143 1.00 91.75 178 ALA A CA 1
ATOM 1288 C C . ALA A 1 178 ? 11.755 16.332 -6.047 1.00 91.75 178 ALA A C 1
ATOM 1290 O O . ALA A 1 178 ? 11.578 16.327 -7.262 1.00 91.75 178 ALA A O 1
ATOM 1291 N N . GLN A 1 179 ? 12.628 17.155 -5.467 1.00 94.38 179 GLN A N 1
ATOM 1292 C CA . GLN A 1 179 ? 13.576 17.982 -6.222 1.00 94.38 179 GLN A CA 1
ATOM 1293 C C . GLN A 1 179 ? 14.778 17.122 -6.620 1.00 94.38 179 GLN A C 1
ATOM 1295 O O . GLN A 1 179 ? 15.470 16.634 -5.736 1.00 94.38 179 GLN A O 1
ATOM 1300 N N . VAL A 1 180 ? 15.028 16.947 -7.921 1.00 93.06 180 VAL A N 1
ATOM 1301 C CA . VAL A 1 180 ? 16.024 15.991 -8.440 1.00 93.06 180 VAL A CA 1
ATOM 1302 C C . VAL A 1 180 ? 17.424 16.299 -7.920 1.00 93.06 180 VAL A C 1
ATOM 1304 O O . VAL A 1 180 ? 17.999 15.490 -7.206 1.00 93.06 180 VAL A O 1
ATOM 1307 N N . GLU A 1 181 ? 17.943 17.485 -8.235 1.00 93.62 181 GLU A N 1
ATOM 1308 C CA . GLU A 1 181 ? 19.330 17.869 -7.942 1.00 93.62 181 GLU A CA 1
ATOM 1309 C C . GLU A 1 181 ? 19.713 17.724 -6.457 1.00 93.62 181 GLU A C 1
ATOM 1311 O O . GLU A 1 181 ? 20.660 16.997 -6.153 1.00 93.62 181 GLU A O 1
ATOM 1316 N N . PRO A 1 182 ? 19.000 18.350 -5.494 1.00 94.38 182 PRO A N 1
ATOM 1317 C CA . PRO A 1 182 ? 19.374 18.226 -4.087 1.00 94.38 182 PRO A CA 1
ATOM 1318 C C . PRO A 1 182 ? 19.172 16.808 -3.546 1.00 94.38 182 PRO A C 1
ATOM 1320 O O . PRO A 1 182 ? 19.922 16.397 -2.665 1.00 94.38 182 PRO A O 1
ATOM 1323 N N . GLU A 1 183 ? 18.188 16.063 -4.054 1.00 94.38 183 GLU A N 1
ATOM 1324 C CA . GLU A 1 183 ? 17.893 14.723 -3.553 1.00 94.38 183 GLU A CA 1
ATOM 1325 C C . GLU A 1 183 ? 18.915 13.696 -4.045 1.00 94.38 183 GLU A C 1
ATOM 1327 O O . GLU A 1 183 ? 19.418 12.911 -3.246 1.00 94.38 183 GLU A O 1
ATOM 1332 N N . VAL A 1 184 ? 19.300 13.747 -5.324 1.00 95.12 184 VAL A N 1
ATOM 1333 C CA . VAL A 1 184 ? 20.372 12.902 -5.873 1.00 95.12 184 VAL A CA 1
ATOM 1334 C C . VAL A 1 184 ? 21.698 13.216 -5.180 1.00 95.12 184 VAL A C 1
ATOM 1336 O O . VAL A 1 184 ? 22.393 12.296 -4.756 1.00 95.12 184 VAL A O 1
ATOM 1339 N N . ALA A 1 185 ? 22.022 14.498 -4.990 1.00 93.50 185 ALA A N 1
ATOM 1340 C CA . ALA A 1 185 ? 23.217 14.928 -4.268 1.00 93.50 185 ALA A CA 1
ATOM 1341 C C . ALA A 1 185 ? 23.254 14.411 -2.819 1.00 93.50 185 ALA A C 1
ATOM 1343 O O . ALA A 1 185 ? 24.302 13.962 -2.352 1.00 93.50 185 ALA A O 1
ATOM 1344 N N . ARG A 1 186 ? 22.120 14.478 -2.106 1.00 94.94 186 ARG A N 1
ATOM 1345 C CA . ARG A 1 186 ? 21.977 13.978 -0.731 1.00 94.94 186 ARG A CA 1
ATOM 1346 C C . ARG A 1 186 ? 22.173 12.463 -0.675 1.00 94.94 186 ARG A C 1
ATOM 1348 O O . ARG A 1 186 ? 23.026 11.994 0.070 1.00 94.94 186 ARG A O 1
ATOM 1355 N N . LEU A 1 187 ? 21.429 11.721 -1.494 1.00 94.50 187 LEU A N 1
ATOM 1356 C CA . LEU A 1 187 ? 21.483 10.259 -1.533 1.00 94.50 187 LEU A CA 1
ATOM 1357 C C . LEU A 1 187 ? 22.860 9.743 -1.966 1.00 94.50 187 LEU A C 1
ATOM 1359 O O . LEU A 1 187 ? 23.333 8.754 -1.422 1.00 94.50 187 LEU A O 1
ATOM 1363 N N . ALA A 1 188 ? 23.534 10.415 -2.904 1.00 93.00 188 ALA A N 1
ATOM 1364 C CA . ALA A 1 188 ? 24.885 10.039 -3.315 1.00 93.00 188 ALA A CA 1
ATOM 1365 C C . ALA A 1 188 ? 25.887 10.124 -2.157 1.00 93.00 188 ALA A C 1
ATOM 1367 O O . ALA A 1 188 ? 26.720 9.234 -2.016 1.00 93.00 188 ALA A O 1
ATOM 1368 N N . VAL A 1 189 ? 25.794 11.162 -1.319 1.00 92.38 189 VAL A N 1
ATOM 1369 C CA . VAL A 1 189 ? 26.625 11.280 -0.111 1.00 92.38 189 VAL A CA 1
ATOM 1370 C C . VAL A 1 189 ? 26.292 10.167 0.879 1.00 92.38 189 VAL A C 1
ATOM 1372 O O . VAL A 1 189 ? 27.199 9.459 1.297 1.00 92.38 189 VAL A O 1
ATOM 1375 N N . GLU A 1 190 ? 25.010 9.963 1.188 1.00 92.12 190 GLU A N 1
ATOM 1376 C CA . GLU A 1 190 ? 24.569 8.934 2.143 1.00 92.12 190 GLU A CA 1
ATOM 1377 C C . GLU A 1 190 ? 25.044 7.531 1.732 1.00 92.12 190 GLU A C 1
ATOM 1379 O O . GLU A 1 190 ? 25.678 6.830 2.516 1.00 92.12 190 GLU A O 1
ATOM 1384 N N . VAL A 1 191 ? 24.836 7.149 0.469 1.00 90.81 191 VAL A N 1
ATOM 1385 C CA . VAL A 1 191 ? 25.228 5.829 -0.049 1.00 90.81 191 VAL A CA 1
ATOM 1386 C C . VAL A 1 191 ? 26.751 5.631 -0.043 1.00 90.81 191 VAL A C 1
ATOM 1388 O O . VAL A 1 191 ? 27.214 4.518 0.223 1.00 90.81 191 VAL A O 1
ATOM 1391 N N . LEU A 1 192 ? 27.531 6.680 -0.345 1.00 90.31 192 LEU A N 1
ATOM 1392 C CA . LEU A 1 192 ? 29.000 6.639 -0.312 1.00 90.31 192 LEU A CA 1
ATOM 1393 C C . LEU A 1 192 ? 29.548 6.556 1.119 1.00 90.31 192 LEU A C 1
ATOM 1395 O O . LEU A 1 192 ? 30.543 5.871 1.340 1.00 90.31 192 LEU A O 1
ATOM 1399 N N . GLU A 1 193 ? 28.918 7.238 2.078 1.00 90.44 193 GLU A N 1
ATOM 1400 C CA . GLU A 1 193 ? 29.308 7.218 3.495 1.00 90.44 193 GLU A CA 1
ATOM 1401 C C . GLU A 1 193 ? 28.967 5.891 4.189 1.00 90.44 193 GLU A C 1
ATOM 1403 O O . GLU A 1 193 ? 29.669 5.484 5.112 1.00 90.44 193 GLU A O 1
ATOM 1408 N N . GLU A 1 194 ? 27.909 5.208 3.749 1.00 87.38 194 GLU A N 1
ATOM 1409 C CA . GLU A 1 194 ? 27.527 3.883 4.253 1.00 87.38 194 GLU A CA 1
ATOM 1410 C C . GLU A 1 194 ? 28.352 2.735 3.654 1.00 87.38 194 GLU A C 1
ATOM 1412 O O . GLU A 1 194 ? 28.378 1.641 4.218 1.00 87.38 194 GLU A O 1
ATOM 1417 N N . GLY A 1 195 ? 28.971 2.954 2.492 1.00 83.50 195 GLY A N 1
ATOM 1418 C CA . GLY A 1 195 ? 29.779 1.952 1.799 1.00 83.50 195 GLY A CA 1
ATOM 1419 C C . GLY A 1 195 ? 31.233 1.889 2.276 1.00 83.50 195 GLY A C 1
ATOM 1420 O O . GLY A 1 195 ? 31.714 2.739 3.018 1.00 83.50 195 GLY A O 1
ATOM 1421 N N . ASP A 1 196 ? 31.970 0.900 1.766 1.00 84.44 196 ASP A N 1
ATOM 1422 C CA . ASP A 1 196 ? 33.405 0.722 2.045 1.00 84.44 196 ASP A CA 1
ATOM 1423 C C . ASP A 1 196 ? 34.317 1.598 1.156 1.00 84.44 196 ASP A C 1
ATOM 1425 O O . ASP A 1 196 ? 35.545 1.483 1.197 1.00 84.44 196 ASP A O 1
ATOM 1429 N N . THR A 1 197 ? 33.735 2.480 0.337 1.00 84.06 197 THR A N 1
ATOM 1430 C CA . THR A 1 197 ? 34.471 3.324 -0.610 1.00 84.06 197 THR A CA 1
ATOM 1431 C C . THR A 1 197 ? 35.396 4.303 0.130 1.00 84.06 197 THR A C 1
ATOM 1433 O O . THR A 1 197 ? 34.928 5.081 0.971 1.00 84.06 197 THR A O 1
ATOM 1436 N N . PRO A 1 198 ? 36.701 4.358 -0.199 1.00 87.19 198 PRO A N 1
ATOM 1437 C CA . PRO A 1 198 ? 37.631 5.282 0.439 1.00 87.19 198 PRO A CA 1
ATOM 1438 C C . PRO A 1 198 ? 37.224 6.754 0.275 1.00 87.19 198 PRO A C 1
ATOM 1440 O O . PRO A 1 198 ? 36.956 7.219 -0.830 1.00 87.19 198 PRO A O 1
ATOM 1443 N N . VAL A 1 199 ? 37.294 7.532 1.361 1.00 87.69 199 VAL A N 1
ATOM 1444 C CA . VAL A 1 199 ? 36.872 8.953 1.404 1.00 87.69 199 VAL A CA 1
ATOM 1445 C C . VAL A 1 199 ? 37.489 9.813 0.292 1.00 87.69 199 VAL A C 1
ATOM 1447 O O . VAL A 1 199 ? 36.847 10.714 -0.241 1.00 87.69 199 VAL A O 1
ATOM 1450 N N . HIS A 1 200 ? 38.738 9.543 -0.093 1.00 88.44 200 HIS A N 1
ATOM 1451 C CA . HIS A 1 200 ? 39.422 10.306 -1.141 1.00 88.44 200 HIS A CA 1
ATOM 1452 C C . HIS A 1 200 ? 38.833 10.089 -2.547 1.00 88.44 200 HIS A C 1
ATOM 1454 O O . HIS A 1 200 ? 39.054 10.919 -3.429 1.00 88.44 200 HIS A O 1
ATOM 1460 N N . GLU A 1 201 ? 38.066 9.017 -2.758 1.00 87.31 201 GLU A N 1
ATOM 1461 C CA . GLU A 1 201 ? 37.383 8.728 -4.020 1.00 87.31 201 GLU A CA 1
ATOM 1462 C C . GLU A 1 201 ? 35.976 9.326 -4.092 1.00 87.31 201 GLU A C 1
ATOM 1464 O O . GLU A 1 201 ? 35.446 9.498 -5.192 1.00 87.31 201 GLU A O 1
ATOM 1469 N N . HIS A 1 202 ? 35.390 9.715 -2.952 1.00 90.00 202 HIS A N 1
ATOM 1470 C CA . HIS A 1 202 ? 34.001 10.180 -2.859 1.00 90.00 202 HIS A CA 1
ATOM 1471 C C . HIS A 1 202 ? 33.707 11.318 -3.836 1.00 90.00 202 HIS A C 1
ATOM 1473 O O . HIS A 1 202 ? 32.716 11.272 -4.555 1.00 90.00 202 HIS A O 1
ATOM 1479 N N . THR A 1 203 ? 34.596 12.309 -3.939 1.00 88.88 203 THR A N 1
ATOM 1480 C CA . THR A 1 203 ? 34.415 13.445 -4.859 1.00 88.88 203 THR A CA 1
ATOM 1481 C C . THR A 1 203 ? 34.382 13.010 -6.326 1.00 88.88 203 THR A C 1
ATOM 1483 O O . THR A 1 203 ? 33.556 13.505 -7.093 1.00 88.88 203 THR A O 1
ATOM 1486 N N . ARG A 1 204 ? 35.265 12.084 -6.732 1.00 87.94 204 ARG A N 1
ATOM 1487 C CA . ARG A 1 204 ? 35.320 11.572 -8.112 1.00 87.94 204 ARG A CA 1
ATOM 1488 C C . ARG A 1 204 ? 34.081 10.735 -8.416 1.00 87.94 204 ARG A C 1
ATOM 1490 O O . ARG A 1 204 ? 33.441 10.956 -9.441 1.00 87.94 204 ARG A O 1
ATOM 1497 N N . LEU A 1 205 ? 33.752 9.789 -7.537 1.00 87.94 205 LEU A N 1
ATOM 1498 C CA . LEU A 1 205 ? 32.636 8.865 -7.731 1.00 87.94 205 LEU A CA 1
ATOM 1499 C C . LEU A 1 205 ? 31.295 9.584 -7.695 1.00 87.94 205 LEU A C 1
ATOM 1501 O O . LEU A 1 205 ? 30.442 9.292 -8.524 1.00 87.94 205 LEU A O 1
ATOM 1505 N N . ARG A 1 206 ? 31.133 10.586 -6.828 1.00 89.88 206 ARG A N 1
ATOM 1506 C CA . ARG A 1 206 ? 29.915 11.394 -6.757 1.00 89.88 206 ARG A CA 1
ATOM 1507 C C . ARG A 1 206 ? 29.555 12.031 -8.097 1.00 89.88 206 ARG A C 1
ATOM 1509 O O . ARG A 1 206 ? 28.415 11.906 -8.521 1.00 89.88 206 ARG A O 1
ATOM 1516 N N . ALA A 1 207 ? 30.508 12.649 -8.796 1.00 87.56 207 ALA A N 1
ATOM 1517 C CA . ALA A 1 207 ? 30.234 13.264 -10.099 1.00 87.56 207 ALA A CA 1
ATOM 1518 C C . ALA A 1 207 ? 29.784 12.232 -11.153 1.00 87.56 207 ALA A C 1
ATOM 1520 O O . ALA A 1 207 ? 28.905 12.503 -11.973 1.00 87.56 207 ALA A O 1
ATOM 1521 N N . VAL A 1 208 ? 30.373 11.032 -11.121 1.00 87.62 208 VAL A N 1
ATOM 1522 C CA . VAL A 1 208 ? 30.018 9.927 -12.022 1.00 87.62 208 VAL A CA 1
ATOM 1523 C C . VAL A 1 208 ? 28.631 9.370 -11.690 1.00 87.62 208 VAL A C 1
ATOM 1525 O O . VAL A 1 208 ? 27.813 9.183 -12.588 1.00 87.62 208 VAL A O 1
ATOM 1528 N N . VAL A 1 209 ? 28.352 9.165 -10.403 1.00 90.25 209 VAL A N 1
ATOM 1529 C CA . VAL A 1 209 ? 27.068 8.699 -9.868 1.00 90.25 209 VAL A CA 1
ATOM 1530 C C . VAL A 1 209 ? 25.950 9.673 -10.206 1.00 90.25 209 VAL A C 1
ATOM 1532 O O . VAL A 1 209 ? 24.932 9.261 -10.753 1.00 90.25 209 VAL A O 1
ATOM 1535 N N . GLU A 1 210 ? 26.149 10.964 -9.938 1.00 91.44 210 GLU A N 1
ATOM 1536 C CA . GLU A 1 210 ? 25.176 12.003 -10.264 1.00 91.44 210 GLU A CA 1
ATOM 1537 C C . GLU A 1 210 ? 24.880 11.984 -11.769 1.00 91.44 210 GLU A C 1
ATOM 1539 O O . GLU A 1 210 ? 23.716 11.904 -12.150 1.00 91.44 210 GLU A O 1
ATOM 1544 N N . SER A 1 211 ? 25.898 11.960 -12.636 1.00 89.56 211 SER A N 1
ATOM 1545 C CA . SER A 1 211 ? 25.697 11.868 -14.091 1.00 89.56 211 SER A CA 1
ATOM 1546 C C . SER A 1 211 ? 24.873 10.637 -14.495 1.00 89.56 211 SER A C 1
ATOM 1548 O O . SER A 1 211 ? 23.887 10.769 -15.222 1.00 89.56 211 SER A O 1
ATOM 1550 N N . ALA A 1 212 ? 25.228 9.455 -13.978 1.00 90.44 212 ALA A N 1
ATOM 1551 C CA . ALA A 1 212 ? 24.535 8.203 -14.274 1.00 90.44 212 ALA A CA 1
ATOM 1552 C C . ALA A 1 212 ? 23.064 8.219 -13.838 1.00 90.44 212 ALA A C 1
ATOM 1554 O O . ALA A 1 212 ? 22.178 7.860 -14.616 1.00 90.44 212 ALA A O 1
ATOM 1555 N N . VAL A 1 213 ? 22.790 8.700 -12.624 1.00 92.88 213 VAL A N 1
ATOM 1556 C CA . VAL A 1 213 ? 21.427 8.806 -12.093 1.00 92.88 213 VAL A CA 1
ATOM 1557 C C . VAL A 1 213 ? 20.604 9.804 -12.909 1.00 92.88 213 VAL A C 1
ATOM 1559 O O . VAL A 1 213 ? 19.474 9.492 -13.276 1.00 92.88 213 VAL A O 1
ATOM 1562 N N . HIS A 1 214 ? 21.153 10.967 -13.273 1.00 92.69 214 HIS A N 1
ATOM 1563 C CA . HIS A 1 214 ? 20.440 11.934 -14.117 1.00 92.69 214 HIS A CA 1
ATOM 1564 C C . HIS A 1 214 ? 20.115 11.366 -15.507 1.00 92.69 214 HIS A C 1
ATOM 1566 O O . HIS A 1 214 ? 19.002 11.566 -16.004 1.00 92.69 214 HIS A O 1
ATOM 1572 N N . GLY A 1 215 ? 21.043 10.618 -16.113 1.00 91.44 215 GLY A N 1
ATOM 1573 C CA . GLY A 1 215 ? 20.801 9.911 -17.372 1.00 91.44 215 GLY A CA 1
ATOM 1574 C C . GLY A 1 215 ? 19.670 8.885 -17.254 1.00 91.44 215 GLY A C 1
ATOM 1575 O O . GLY A 1 215 ? 18.735 8.900 -18.057 1.00 91.44 215 GLY A O 1
ATOM 1576 N N . ALA A 1 216 ? 19.690 8.061 -16.204 1.00 93.38 216 ALA A N 1
ATOM 1577 C CA . ALA A 1 216 ? 18.635 7.085 -15.935 1.00 93.38 216 ALA A CA 1
ATOM 1578 C C . ALA A 1 216 ? 17.274 7.750 -15.688 1.00 93.38 216 ALA A C 1
ATOM 1580 O O . ALA A 1 216 ? 16.259 7.301 -16.216 1.00 93.38 216 ALA A O 1
ATOM 1581 N N . LEU A 1 217 ? 17.228 8.864 -14.949 1.00 94.81 217 LEU A N 1
ATOM 1582 C CA . LEU A 1 217 ? 15.993 9.619 -14.722 1.00 94.81 217 LEU A CA 1
ATOM 1583 C C . LEU A 1 217 ? 15.408 10.173 -16.027 1.00 94.81 217 LEU A C 1
ATOM 1585 O O . LEU A 1 217 ? 14.191 10.135 -16.214 1.00 94.81 217 LEU A O 1
ATOM 1589 N N . ALA A 1 218 ? 16.250 10.644 -16.951 1.00 92.38 218 ALA A N 1
ATOM 1590 C CA . ALA A 1 218 ? 15.801 11.081 -18.270 1.00 92.38 218 ALA A CA 1
ATOM 1591 C C . ALA A 1 218 ? 15.202 9.918 -19.084 1.00 92.38 218 ALA A C 1
ATOM 1593 O O . ALA A 1 218 ? 14.154 10.081 -19.714 1.00 92.38 218 ALA A O 1
ATOM 1594 N N . GLN A 1 219 ? 15.810 8.731 -19.019 1.00 92.94 219 GLN A N 1
ATOM 1595 C CA . GLN A 1 219 ? 15.283 7.527 -19.669 1.00 92.94 219 GLN A CA 1
ATOM 1596 C C . GLN A 1 219 ? 13.976 7.051 -19.042 1.00 92.94 219 GLN A C 1
ATOM 1598 O O . GLN A 1 219 ? 13.015 6.790 -19.759 1.00 92.94 219 GLN A O 1
ATOM 1603 N N . LEU A 1 220 ? 13.892 7.015 -17.712 1.00 96.06 220 LEU A N 1
ATOM 1604 C CA . LEU A 1 220 ? 12.661 6.695 -16.992 1.00 96.06 220 LEU A CA 1
ATOM 1605 C C . LEU A 1 220 ? 11.541 7.694 -17.320 1.00 96.06 220 LEU A C 1
ATOM 1607 O O . LEU A 1 220 ? 10.379 7.293 -17.407 1.00 96.06 220 LEU A O 1
ATOM 1611 N N . ALA A 1 221 ? 11.864 8.974 -17.545 1.00 95.00 221 ALA A N 1
ATOM 1612 C CA . ALA A 1 221 ? 10.893 9.966 -18.005 1.00 95.00 221 ALA A CA 1
ATOM 1613 C C . ALA A 1 221 ? 10.388 9.650 -19.420 1.00 95.00 221 ALA A C 1
ATOM 1615 O O . ALA A 1 221 ? 9.180 9.646 -19.667 1.00 95.00 221 ALA A O 1
ATOM 1616 N N . HIS A 1 222 ? 11.303 9.344 -20.345 1.00 93.56 222 HIS A N 1
ATOM 1617 C CA . HIS A 1 222 ? 10.964 8.979 -21.722 1.00 93.56 222 HIS A CA 1
ATOM 1618 C C . HIS A 1 222 ? 10.176 7.659 -21.803 1.00 93.56 222 HIS A C 1
ATOM 1620 O O . HIS A 1 222 ? 9.260 7.522 -22.616 1.00 93.56 222 HIS A O 1
ATOM 1626 N N . HIS A 1 223 ? 10.465 6.732 -20.887 1.00 95.94 223 HIS A N 1
ATOM 1627 C CA . HIS A 1 223 ? 9.756 5.466 -20.704 1.00 95.94 223 HIS A CA 1
ATOM 1628 C C . HIS A 1 223 ? 8.414 5.617 -19.971 1.00 95.94 223 HIS A C 1
ATOM 1630 O O . HIS A 1 223 ? 7.719 4.632 -19.745 1.00 95.94 223 HIS A O 1
ATOM 1636 N N . ARG A 1 224 ? 8.020 6.841 -19.588 1.00 96.38 224 ARG A N 1
ATOM 1637 C CA . ARG A 1 224 ? 6.788 7.142 -18.831 1.00 96.38 224 ARG A CA 1
ATOM 1638 C C . ARG A 1 224 ? 6.732 6.513 -17.440 1.00 96.38 224 ARG A C 1
ATOM 1640 O O . ARG A 1 224 ? 5.651 6.383 -16.873 1.00 96.38 224 ARG A O 1
ATOM 1647 N N . SER A 1 225 ? 7.872 6.157 -16.858 1.00 96.81 225 SER A N 1
ATOM 1648 C CA . SER A 1 225 ? 7.950 5.702 -15.469 1.00 96.81 225 SER A CA 1
ATOM 1649 C C . SER A 1 225 ? 7.885 6.865 -14.477 1.00 96.81 225 SER A C 1
ATOM 1651 O O . SER A 1 225 ? 7.386 6.719 -13.363 1.00 96.81 225 SER A O 1
ATOM 1653 N N . LEU A 1 226 ? 8.381 8.036 -14.865 1.00 95.94 226 LEU A N 1
ATOM 1654 C CA . LEU A 1 226 ? 8.323 9.239 -14.042 1.00 95.94 226 LEU A CA 1
ATOM 1655 C C . LEU A 1 226 ? 7.912 10.455 -14.868 1.00 95.94 226 LEU A C 1
ATOM 1657 O O . LEU A 1 226 ? 8.081 10.489 -16.086 1.00 95.94 226 LEU A O 1
ATOM 1661 N N . THR A 1 227 ? 7.363 11.455 -14.193 1.00 95.12 227 THR A N 1
ATOM 1662 C CA . THR A 1 227 ? 7.093 12.772 -14.766 1.00 95.12 227 THR A CA 1
ATOM 1663 C C . THR A 1 227 ? 8.184 13.724 -14.307 1.00 95.12 227 THR A C 1
ATOM 1665 O O . THR A 1 227 ? 8.392 13.881 -13.108 1.00 95.12 227 THR A O 1
ATOM 1668 N N . LEU A 1 228 ? 8.848 14.400 -15.248 1.00 92.31 228 LEU A N 1
ATOM 1669 C CA . LEU A 1 228 ? 9.738 15.522 -14.954 1.00 92.31 228 LEU A CA 1
ATOM 1670 C C . LEU A 1 228 ? 8.965 16.837 -15.110 1.00 92.31 228 LEU A C 1
ATOM 1672 O O . LEU A 1 228 ? 8.547 17.216 -16.206 1.00 92.31 228 LEU A O 1
ATOM 1676 N N . HIS A 1 229 ? 8.767 17.548 -14.006 1.00 90.75 229 HIS A N 1
ATOM 1677 C CA . HIS A 1 229 ? 8.107 18.846 -13.992 1.00 90.75 229 HIS A CA 1
ATOM 1678 C C . HIS A 1 229 ? 9.085 19.988 -14.276 1.00 90.75 229 HIS A C 1
ATOM 1680 O O . HIS A 1 229 ? 10.297 19.899 -14.065 1.00 90.75 229 HIS A O 1
ATOM 1686 N N . ARG A 1 230 ? 8.523 21.140 -14.659 1.00 82.88 230 ARG A N 1
ATOM 1687 C CA . ARG A 1 230 ? 9.275 22.398 -14.722 1.00 82.88 230 ARG A CA 1
ATOM 1688 C C . ARG A 1 230 ? 9.890 22.716 -13.356 1.00 82.88 230 ARG A C 1
ATOM 1690 O O . ARG A 1 230 ? 9.209 22.645 -12.333 1.00 82.88 230 ARG A O 1
ATOM 1697 N N . GLY A 1 231 ? 11.159 23.118 -13.368 1.00 84.81 231 GLY A N 1
ATOM 1698 C CA . GLY A 1 231 ? 11.911 23.431 -12.154 1.00 84.81 231 GLY A CA 1
ATOM 1699 C C . GLY A 1 231 ? 12.539 22.218 -11.468 1.00 84.81 231 GLY A C 1
ATOM 1700 O O . GLY A 1 231 ? 12.787 22.301 -10.274 1.00 84.81 231 GLY A O 1
ATOM 1701 N N . GLY A 1 232 ? 12.768 21.115 -12.193 1.00 89.69 232 GLY A N 1
ATOM 1702 C CA . GLY A 1 232 ? 13.606 20.007 -11.720 1.00 89.69 232 GLY A CA 1
ATOM 1703 C C . GLY A 1 232 ? 12.953 19.109 -10.672 1.00 89.69 232 GLY A C 1
ATOM 1704 O O . GLY A 1 232 ? 13.662 18.498 -9.881 1.00 89.69 232 GLY A O 1
ATOM 1705 N N . ARG A 1 233 ? 11.615 19.028 -10.641 1.00 94.38 233 ARG A N 1
ATOM 1706 C CA . ARG A 1 233 ? 10.903 18.087 -9.762 1.00 94.38 233 ARG A CA 1
ATOM 1707 C C . ARG A 1 233 ? 10.503 16.819 -10.494 1.00 94.38 233 ARG A C 1
ATOM 1709 O O . ARG A 1 233 ? 10.096 16.912 -11.649 1.00 94.38 233 ARG A O 1
ATOM 1716 N N . ILE A 1 234 ? 10.515 15.686 -9.803 1.00 95.75 234 ILE A N 1
ATOM 1717 C CA . ILE A 1 234 ? 10.055 14.398 -10.327 1.00 95.75 234 ILE A CA 1
ATOM 1718 C C . ILE A 1 234 ? 9.017 13.742 -9.427 1.00 95.75 234 ILE A C 1
ATOM 1720 O O . ILE A 1 234 ? 9.069 13.863 -8.206 1.00 95.75 234 ILE A O 1
ATOM 1724 N N . GLU A 1 235 ? 8.103 13.005 -10.042 1.00 95.81 235 GLU A N 1
ATOM 1725 C CA . GLU A 1 235 ? 7.193 12.083 -9.365 1.00 95.81 235 GLU A CA 1
ATOM 1726 C C . GLU A 1 235 ? 7.025 10.808 -10.196 1.00 95.81 235 GLU A C 1
ATOM 1728 O O . GLU A 1 235 ? 7.166 10.835 -11.422 1.00 95.81 235 GLU A O 1
ATOM 1733 N N . LEU A 1 236 ? 6.712 9.686 -9.545 1.00 96.75 236 LEU A N 1
ATOM 1734 C CA . LEU A 1 236 ? 6.352 8.464 -10.261 1.00 96.75 236 LEU A CA 1
ATOM 1735 C C . LEU A 1 236 ? 5.008 8.650 -10.964 1.00 96.75 236 LEU A C 1
ATOM 1737 O O . LEU A 1 236 ? 4.027 9.074 -10.349 1.00 96.75 236 LEU A O 1
ATOM 1741 N N . THR A 1 237 ? 4.940 8.248 -12.232 1.00 96.38 237 THR A N 1
ATOM 1742 C CA . THR A 1 237 ? 3.647 8.054 -12.896 1.00 96.38 237 THR A CA 1
ATOM 1743 C C . THR A 1 237 ? 2.916 6.866 -12.253 1.00 96.38 237 THR A C 1
ATOM 1745 O O . THR A 1 237 ? 3.537 6.060 -11.548 1.00 96.38 237 THR A O 1
ATOM 1748 N N . PRO A 1 238 ? 1.611 6.671 -12.518 1.00 95.88 238 PRO A N 1
ATOM 1749 C CA . PRO A 1 238 ? 0.930 5.448 -12.098 1.00 95.88 238 PRO A CA 1
ATOM 1750 C C . PRO A 1 238 ? 1.621 4.165 -12.588 1.00 95.88 238 PRO A C 1
ATOM 1752 O O . PRO A 1 238 ? 1.628 3.166 -11.872 1.00 95.88 238 PRO A O 1
ATOM 1755 N N . LEU A 1 239 ? 2.246 4.211 -13.769 1.00 96.19 239 LEU A N 1
ATOM 1756 C CA . LEU A 1 239 ? 2.957 3.084 -14.364 1.00 96.19 239 LEU A CA 1
ATOM 1757 C C . LEU A 1 239 ? 4.311 2.824 -13.687 1.00 96.19 239 LEU A C 1
ATOM 1759 O O . LEU A 1 239 ? 4.613 1.681 -13.356 1.00 96.19 239 LEU A O 1
ATOM 1763 N N . GLY A 1 240 ? 5.082 3.870 -13.370 1.00 96.62 240 GLY A N 1
ATOM 1764 C CA . GLY A 1 240 ? 6.301 3.721 -12.565 1.00 96.62 240 GLY A CA 1
ATOM 1765 C C . GLY A 1 240 ? 6.020 3.245 -11.145 1.00 96.62 240 GLY A C 1
ATOM 1766 O O . GLY A 1 240 ? 6.721 2.385 -10.625 1.00 96.62 240 GLY A O 1
ATOM 1767 N N . ARG A 1 241 ? 4.939 3.734 -10.527 1.00 96.44 241 ARG A N 1
ATOM 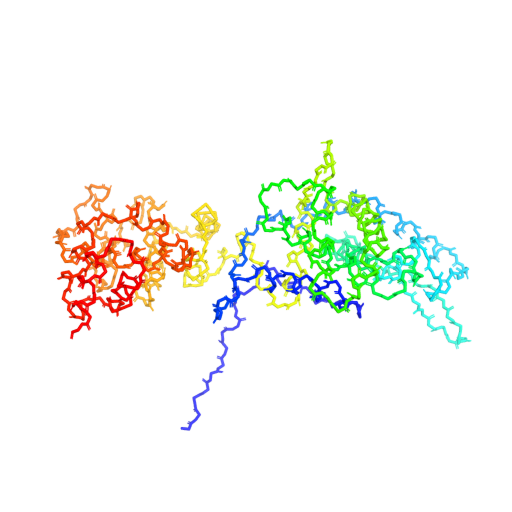1768 C CA . ARG A 1 241 ? 4.486 3.251 -9.216 1.00 96.44 241 ARG A CA 1
ATOM 1769 C C . ARG A 1 241 ? 4.064 1.782 -9.265 1.00 96.44 241 ARG A C 1
ATOM 1771 O O . ARG A 1 241 ? 4.338 1.045 -8.322 1.00 96.44 241 ARG A O 1
ATOM 1778 N N . TRP A 1 242 ? 3.416 1.358 -10.350 1.00 96.12 242 TRP A N 1
ATOM 1779 C CA . TRP A 1 242 ? 3.113 -0.049 -10.601 1.00 96.12 242 TRP A CA 1
ATOM 1780 C C . TRP A 1 242 ? 4.390 -0.886 -10.767 1.00 96.12 242 TRP A C 1
ATOM 1782 O O . TRP A 1 242 ? 4.460 -1.959 -10.176 1.00 96.12 242 TRP A O 1
ATOM 1792 N N . ALA A 1 243 ? 5.411 -0.388 -11.474 1.00 96.00 243 ALA A N 1
ATOM 1793 C CA . ALA A 1 243 ? 6.700 -1.072 -11.633 1.00 96.00 243 ALA A CA 1
ATOM 1794 C C . ALA A 1 243 ? 7.372 -1.347 -10.283 1.00 96.00 243 ALA A C 1
ATOM 1796 O O . ALA A 1 243 ? 7.567 -2.503 -9.913 1.00 96.00 243 ALA A O 1
ATOM 1797 N N . VAL A 1 244 ? 7.583 -0.289 -9.492 1.00 95.25 244 VAL A N 1
ATOM 1798 C CA . VAL A 1 244 ? 8.191 -0.384 -8.156 1.00 95.25 244 VAL A CA 1
ATOM 1799 C C . VAL A 1 244 ? 7.372 -1.311 -7.248 1.00 95.25 244 VAL A C 1
ATOM 1801 O O . VAL A 1 244 ? 7.931 -2.125 -6.516 1.00 95.25 244 VAL A O 1
ATOM 1804 N N . ASN A 1 245 ? 6.034 -1.260 -7.324 1.00 94.19 245 ASN A N 1
ATOM 1805 C CA . ASN A 1 245 ? 5.167 -2.189 -6.595 1.00 94.19 245 ASN A CA 1
ATOM 1806 C C . ASN A 1 245 ? 5.401 -3.657 -6.997 1.00 94.19 245 ASN A C 1
ATOM 1808 O O . ASN A 1 245 ? 5.410 -4.535 -6.130 1.00 94.19 245 ASN A O 1
ATOM 1812 N N . ARG A 1 246 ? 5.566 -3.940 -8.295 1.00 93.12 246 ARG A N 1
ATOM 1813 C CA . ARG A 1 246 ? 5.832 -5.293 -8.803 1.00 93.12 246 ARG A CA 1
ATOM 1814 C C . ARG A 1 246 ? 7.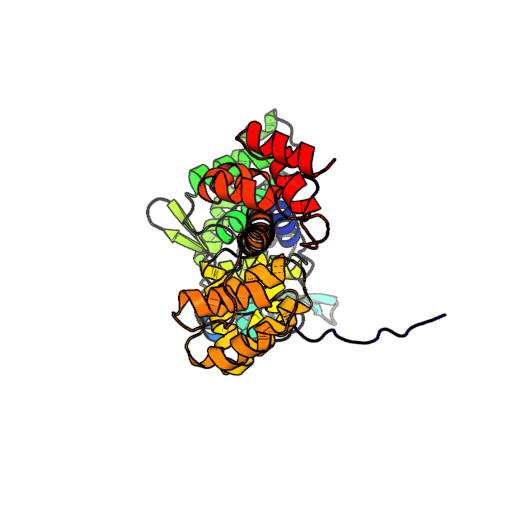208 -5.791 -8.398 1.00 93.12 246 ARG A C 1
ATOM 1816 O O . ARG A 1 246 ? 7.303 -6.945 -7.993 1.00 93.12 246 ARG A O 1
ATOM 1823 N N . GLU A 1 247 ? 8.220 -4.937 -8.436 1.00 90.56 247 GLU A N 1
ATOM 1824 C CA . GLU A 1 247 ? 9.572 -5.284 -7.997 1.00 90.56 247 GLU A CA 1
ATOM 1825 C C . GLU A 1 247 ? 9.618 -5.606 -6.501 1.00 90.56 247 GLU A C 1
ATOM 1827 O O . GLU A 1 247 ? 10.090 -6.677 -6.127 1.00 90.56 247 GLU A O 1
ATOM 1832 N N . LEU A 1 248 ? 9.028 -4.757 -5.648 1.00 88.56 248 LEU A N 1
ATOM 1833 C CA . LEU A 1 248 ? 8.945 -5.006 -4.203 1.00 88.56 248 LEU A CA 1
ATOM 1834 C C . LEU A 1 248 ? 8.239 -6.334 -3.889 1.00 88.56 248 LEU A C 1
ATOM 1836 O O . LEU A 1 248 ? 8.775 -7.161 -3.151 1.00 88.56 248 LEU A O 1
ATOM 1840 N N . ASN A 1 249 ? 7.063 -6.570 -4.482 1.00 88.06 249 ASN A N 1
ATOM 1841 C CA . ASN A 1 249 ? 6.322 -7.818 -4.270 1.00 88.06 249 ASN A CA 1
ATOM 1842 C C . ASN A 1 249 ? 7.061 -9.037 -4.844 1.00 88.06 249 ASN A C 1
ATOM 1844 O O . ASN A 1 249 ? 7.058 -10.097 -4.219 1.00 88.06 249 ASN A O 1
ATOM 1848 N N . GLY A 1 250 ? 7.708 -8.896 -6.005 1.00 85.06 250 GLY A N 1
ATOM 1849 C CA . GLY A 1 250 ? 8.545 -9.936 -6.608 1.00 85.06 250 GLY A CA 1
ATOM 1850 C C . GLY A 1 250 ? 9.736 -10.316 -5.727 1.00 85.06 250 GLY A C 1
ATOM 1851 O O . GLY A 1 250 ? 10.149 -11.472 -5.719 1.00 85.06 250 GLY A O 1
ATOM 1852 N N . ALA A 1 251 ? 10.219 -9.373 -4.918 1.00 82.00 251 ALA A N 1
ATOM 1853 C CA . ALA A 1 251 ? 11.265 -9.584 -3.927 1.00 82.00 251 ALA A CA 1
ATOM 1854 C C . ALA A 1 251 ? 10.762 -10.098 -2.564 1.00 82.00 251 ALA A C 1
ATOM 1856 O O . ALA A 1 251 ? 11.545 -10.248 -1.627 1.00 82.00 251 ALA A O 1
ATOM 1857 N N . GLY A 1 252 ? 9.456 -10.342 -2.418 1.00 80.81 252 GLY A N 1
ATOM 1858 C CA . GLY A 1 252 ? 8.846 -10.786 -1.163 1.00 80.81 252 GLY A CA 1
ATOM 1859 C C . GLY A 1 252 ? 8.560 -9.667 -0.155 1.00 80.81 252 GLY A C 1
ATOM 1860 O O . GLY A 1 252 ? 8.102 -9.955 0.952 1.00 80.81 252 GLY A O 1
ATOM 1861 N N . ILE A 1 253 ? 8.768 -8.397 -0.516 1.00 82.44 253 ILE A N 1
ATOM 1862 C CA . ILE A 1 253 ? 8.326 -7.262 0.298 1.00 82.44 253 ILE A CA 1
ATOM 1863 C C . ILE A 1 253 ? 6.850 -7.008 0.011 1.00 82.44 253 ILE A C 1
ATOM 1865 O O . ILE A 1 253 ? 6.465 -6.651 -1.100 1.00 82.44 253 ILE A O 1
ATOM 1869 N N . SER A 1 254 ? 6.014 -7.144 1.039 1.00 83.62 254 SER A N 1
ATOM 1870 C CA . SER A 1 254 ? 4.584 -6.855 0.932 1.00 83.62 254 SER A CA 1
ATOM 1871 C C . SER A 1 254 ? 4.353 -5.367 0.646 1.00 83.62 254 SER A C 1
ATOM 1873 O O . SER A 1 254 ? 4.338 -4.546 1.567 1.00 83.62 254 SER A O 1
ATOM 1875 N N . ALA A 1 255 ? 4.117 -5.032 -0.624 1.00 87.69 255 ALA A N 1
ATOM 1876 C CA . ALA A 1 255 ? 3.791 -3.691 -1.094 1.00 87.69 255 ALA A CA 1
ATOM 1877 C C . ALA A 1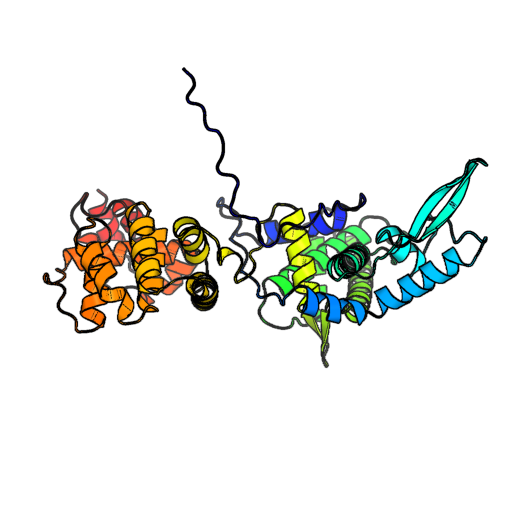 255 ? 2.296 -3.632 -1.472 1.00 87.69 255 ALA A C 1
ATOM 1879 O O . ALA A 1 255 ? 1.919 -4.017 -2.586 1.00 87.69 255 ALA A O 1
ATOM 1880 N N . PRO A 1 256 ? 1.413 -3.208 -0.548 1.00 86.25 256 PRO A N 1
ATOM 1881 C CA . PRO A 1 256 ? -0.024 -3.324 -0.747 1.00 86.25 256 PRO A CA 1
ATOM 1882 C C . PRO A 1 256 ? -0.568 -2.339 -1.788 1.00 86.25 256 PRO A C 1
ATOM 1884 O O . PRO A 1 256 ? -0.084 -1.218 -1.933 1.00 86.25 256 PRO A O 1
ATOM 1887 N N . VAL A 1 257 ? -1.635 -2.751 -2.474 1.00 89.69 257 VAL A N 1
ATOM 1888 C CA . VAL A 1 257 ? -2.386 -1.926 -3.429 1.00 89.69 257 VAL A CA 1
ATOM 1889 C C . VAL A 1 257 ? -3.796 -1.714 -2.892 1.00 89.69 257 VAL A C 1
ATOM 1891 O O . VAL A 1 257 ? -4.461 -2.678 -2.504 1.00 89.69 257 VAL A O 1
ATOM 1894 N N . LEU A 1 258 ? -4.260 -0.463 -2.887 1.00 87.38 258 LEU A N 1
ATOM 1895 C CA . LEU A 1 258 ? -5.606 -0.116 -2.444 1.00 87.38 258 LEU A CA 1
ATOM 1896 C C . LEU A 1 258 ? -6.666 -0.837 -3.282 1.00 87.38 258 LEU A C 1
ATOM 1898 O O . LEU A 1 258 ? -6.653 -0.789 -4.511 1.00 87.38 258 LEU A O 1
ATOM 1902 N N . GLY A 1 259 ? -7.618 -1.466 -2.600 1.00 85.75 259 GLY A N 1
ATOM 1903 C CA . GLY A 1 259 ? -8.642 -2.327 -3.184 1.00 85.75 259 GLY A CA 1
ATOM 1904 C C . GLY A 1 259 ? -8.212 -3.788 -3.337 1.00 85.75 259 GLY A C 1
ATOM 1905 O O . GLY A 1 259 ? -9.041 -4.621 -3.720 1.00 85.75 259 GLY A O 1
ATOM 1906 N N . GLY A 1 260 ? -6.962 -4.129 -3.008 1.00 85.44 260 GLY A N 1
ATOM 1907 C CA . GLY A 1 260 ? -6.454 -5.502 -3.027 1.00 85.44 260 GLY A CA 1
ATOM 1908 C C . GLY A 1 260 ? -7.225 -6.441 -2.095 1.00 85.44 260 GLY A C 1
ATOM 1909 O O . GLY A 1 260 ? -7.375 -7.625 -2.397 1.00 85.44 260 GLY A O 1
ATOM 1910 N N . TYR A 1 261 ? -7.819 -5.913 -1.022 1.00 87.88 261 TYR A N 1
ATOM 1911 C CA . TYR A 1 261 ? -8.614 -6.685 -0.074 1.00 87.88 261 TYR A CA 1
ATOM 1912 C C . TYR A 1 261 ? -10.090 -6.773 -0.451 1.00 87.88 261 TYR A C 1
ATOM 1914 O O . TYR A 1 261 ? -10.853 -7.354 0.310 1.00 87.88 261 TYR A O 1
ATOM 1922 N N . ALA A 1 262 ? -10.540 -6.297 -1.620 1.00 89.50 262 ALA A N 1
ATOM 1923 C CA . ALA A 1 262 ? -11.969 -6.265 -1.970 1.00 89.50 262 ALA A CA 1
ATOM 1924 C C . ALA A 1 262 ? -12.699 -7.627 -1.838 1.00 89.50 262 ALA A C 1
ATOM 1926 O O . ALA A 1 262 ? -13.900 -7.684 -1.546 1.00 89.50 262 ALA A O 1
ATOM 1927 N N . ASN A 1 263 ? -11.975 -8.739 -2.018 1.00 88.69 263 ASN A N 1
ATOM 1928 C CA . ASN A 1 263 ? -12.500 -10.109 -1.890 1.00 88.69 263 ASN A CA 1
ATOM 1929 C C . ASN A 1 263 ? -11.954 -10.863 -0.679 1.00 88.69 263 ASN A C 1
ATOM 1931 O O . ASN A 1 263 ? -12.274 -12.035 -0.512 1.00 88.69 263 ASN A O 1
ATOM 1935 N N . ALA A 1 264 ? -11.152 -10.206 0.153 1.00 91.69 264 ALA A N 1
ATOM 1936 C CA . ALA A 1 264 ? -10.574 -10.815 1.333 1.00 91.69 264 ALA A CA 1
ATOM 1937 C C . ALA A 1 264 ? -11.647 -11.133 2.385 1.00 91.69 264 ALA A C 1
ATOM 1939 O O . ALA A 1 264 ? -12.755 -10.571 2.392 1.00 91.69 264 ALA A O 1
ATOM 1940 N N . SER A 1 265 ? -11.290 -12.032 3.302 1.00 95.81 265 SER A N 1
ATOM 1941 C CA . SER A 1 265 ? -12.077 -12.278 4.506 1.00 95.81 265 SER A CA 1
ATOM 1942 C C . SER A 1 265 ? -12.126 -11.013 5.382 1.00 95.81 265 SER A C 1
ATOM 1944 O O . SER A 1 265 ? -11.231 -10.165 5.295 1.00 95.81 265 SER A O 1
ATOM 1946 N N . PRO A 1 266 ? -13.140 -10.860 6.254 1.00 96.38 266 PRO A N 1
ATOM 1947 C CA . PRO A 1 266 ? -13.205 -9.714 7.160 1.00 96.38 266 PRO A CA 1
ATOM 1948 C C . PRO A 1 266 ? -11.988 -9.646 8.094 1.00 96.38 266 PRO A C 1
ATOM 1950 O O . PRO A 1 266 ? -11.499 -8.560 8.375 1.00 96.38 266 PRO A O 1
ATOM 1953 N N . ALA A 1 267 ? -11.459 -10.795 8.531 1.00 95.94 267 ALA A N 1
ATOM 1954 C CA . ALA A 1 267 ? -10.262 -10.849 9.369 1.00 95.94 267 ALA A CA 1
ATOM 1955 C C . ALA A 1 267 ? -9.024 -10.303 8.640 1.00 95.94 267 ALA A C 1
ATOM 1957 O O . ALA A 1 267 ? -8.342 -9.439 9.181 1.00 95.94 267 ALA A O 1
ATOM 1958 N N . ALA A 1 268 ? -8.790 -10.737 7.396 1.00 92.94 268 ALA A N 1
ATOM 1959 C CA . ALA A 1 268 ? -7.672 -10.252 6.589 1.00 92.94 268 ALA A CA 1
ATOM 1960 C C . ALA A 1 268 ? -7.788 -8.749 6.288 1.00 92.94 268 ALA A C 1
ATOM 1962 O O . ALA A 1 268 ? -6.793 -8.032 6.354 1.00 92.94 268 ALA A O 1
ATOM 1963 N N . LEU A 1 269 ? -9.005 -8.255 6.019 1.00 94.88 269 LEU A N 1
ATOM 1964 C CA . LEU A 1 269 ? -9.249 -6.820 5.879 1.00 94.88 269 LEU A CA 1
ATOM 1965 C C . LEU A 1 269 ? -8.886 -6.066 7.166 1.00 94.88 269 LEU A C 1
ATOM 1967 O O . LEU A 1 269 ? -8.176 -5.068 7.097 1.00 94.88 269 LEU A O 1
ATOM 1971 N N . LEU A 1 270 ? -9.379 -6.522 8.323 1.00 94.94 270 LEU A N 1
ATOM 1972 C CA . LEU A 1 270 ? -9.134 -5.867 9.611 1.00 94.94 270 LEU A CA 1
ATOM 1973 C C . LEU A 1 270 ? -7.648 -5.851 9.980 1.00 94.94 270 LEU A C 1
ATOM 1975 O O . LEU A 1 270 ? -7.172 -4.832 10.476 1.00 94.94 270 LEU A O 1
ATOM 1979 N N . ASP A 1 271 ? -6.922 -6.935 9.705 1.00 90.75 271 ASP A N 1
ATOM 1980 C CA . ASP A 1 271 ? -5.474 -7.005 9.921 1.00 90.75 271 ASP A CA 1
ATOM 1981 C C . ASP A 1 271 ? -4.729 -5.999 9.039 1.00 90.75 271 ASP A C 1
ATOM 1983 O O . ASP A 1 271 ? -3.875 -5.261 9.530 1.00 90.75 271 ASP A O 1
ATOM 1987 N N . ALA A 1 272 ? -5.097 -5.908 7.759 1.00 87.69 272 ALA A N 1
ATOM 1988 C CA . ALA A 1 272 ? -4.486 -4.965 6.831 1.00 87.69 272 ALA A CA 1
ATOM 1989 C C . ALA A 1 272 ? -4.764 -3.510 7.225 1.00 87.69 272 ALA A C 1
ATOM 1991 O O . ALA A 1 272 ? -3.844 -2.703 7.376 1.00 87.69 272 ALA A O 1
ATOM 1992 N N . VAL A 1 273 ? -6.036 -3.165 7.446 1.00 90.50 273 VAL A N 1
ATOM 1993 C CA . VAL A 1 273 ? -6.414 -1.776 7.710 1.00 90.50 273 VAL A CA 1
ATOM 1994 C C . VAL A 1 273 ? -6.007 -1.290 9.098 1.00 90.50 273 VAL A C 1
ATOM 1996 O O . VAL A 1 273 ? -5.921 -0.079 9.302 1.00 90.50 273 VAL A O 1
ATOM 1999 N N . ALA A 1 274 ? -5.723 -2.187 10.049 1.00 87.81 274 ALA A N 1
ATOM 2000 C CA . ALA A 1 274 ? -5.225 -1.809 11.368 1.00 87.81 274 ALA A CA 1
ATOM 2001 C C . ALA A 1 274 ? -3.918 -1.004 11.275 1.00 87.81 274 ALA A C 1
ATOM 2003 O O . ALA A 1 274 ? -3.756 -0.052 12.043 1.00 87.81 274 ALA A O 1
ATOM 2004 N N . ALA A 1 275 ? -3.057 -1.331 10.303 1.00 81.69 275 ALA A N 1
ATOM 2005 C CA . ALA A 1 275 ? -1.790 -0.651 10.036 1.00 81.69 275 ALA A CA 1
ATOM 2006 C C . ALA A 1 275 ? -1.921 0.576 9.111 1.00 81.69 275 ALA A C 1
ATOM 2008 O O . ALA A 1 275 ? -0.997 1.381 9.026 1.00 81.69 275 ALA A O 1
ATOM 2009 N N . TYR A 1 276 ? -3.052 0.746 8.419 1.00 84.19 276 TYR A N 1
ATOM 2010 C CA . TYR A 1 276 ? -3.220 1.830 7.449 1.00 84.19 276 TYR A CA 1
ATOM 2011 C C . TYR A 1 276 ? -3.566 3.165 8.117 1.00 84.19 276 TYR A C 1
ATOM 2013 O O . TYR A 1 276 ? -4.298 3.181 9.121 1.00 84.19 276 TYR A O 1
ATOM 2021 N N . PRO A 1 277 ? -3.123 4.299 7.538 1.00 80.25 277 PRO A N 1
ATOM 2022 C CA . PRO A 1 277 ? -3.692 5.592 7.878 1.00 80.25 277 PRO A CA 1
ATOM 2023 C C . PRO A 1 277 ? -5.193 5.643 7.529 1.00 80.25 277 PRO A C 1
ATOM 2025 O O . PRO A 1 277 ? -5.736 4.784 6.828 1.00 80.25 277 PRO A O 1
ATOM 2028 N N . GLU A 1 278 ? -5.897 6.618 8.104 1.00 82.69 278 GLU A N 1
ATOM 2029 C CA . GLU A 1 278 ? -7.365 6.679 8.090 1.00 82.69 278 GLU A CA 1
ATOM 2030 C C . GLU A 1 278 ? -7.952 6.726 6.669 1.00 82.69 278 GLU A C 1
ATOM 2032 O O . GLU A 1 278 ? -8.867 5.965 6.344 1.00 82.69 278 GLU A O 1
ATOM 2037 N N . ASN A 1 279 ? -7.385 7.560 5.796 1.00 83.38 279 ASN A N 1
ATOM 2038 C CA . ASN A 1 279 ? -7.876 7.746 4.430 1.00 83.38 279 ASN A CA 1
ATOM 2039 C C . ASN A 1 279 ? -7.777 6.451 3.606 1.00 83.38 279 ASN A C 1
ATOM 2041 O O . ASN A 1 279 ? -8.723 6.069 2.911 1.00 83.38 279 ASN A O 1
ATOM 2045 N N . GLU A 1 280 ? -6.647 5.756 3.714 1.00 87.38 280 GLU A N 1
ATOM 2046 C CA . GLU A 1 280 ? -6.349 4.499 3.030 1.00 87.38 280 GLU A CA 1
ATOM 2047 C C . GLU A 1 280 ? -7.236 3.369 3.555 1.00 87.38 280 GLU A C 1
ATOM 2049 O O . GLU A 1 280 ? -7.818 2.626 2.766 1.00 87.38 280 GLU A O 1
ATOM 2054 N N . ARG A 1 281 ? -7.434 3.291 4.876 1.00 88.06 281 ARG A N 1
ATOM 2055 C CA . ARG A 1 281 ? -8.388 2.368 5.513 1.00 88.06 281 ARG A CA 1
ATOM 2056 C C . ARG A 1 281 ? -9.795 2.541 4.952 1.00 88.06 281 ARG A C 1
ATOM 2058 O O . ARG A 1 281 ? -10.458 1.554 4.637 1.00 88.06 281 ARG A O 1
ATOM 2065 N N . PHE A 1 282 ? -10.258 3.781 4.813 1.00 89.69 282 PHE A N 1
ATOM 2066 C CA . PHE A 1 282 ? -11.596 4.058 4.293 1.00 89.69 282 PHE A CA 1
ATOM 2067 C C . PHE A 1 282 ? -11.710 3.716 2.809 1.00 89.69 282 PHE A C 1
ATOM 2069 O O . PHE A 1 282 ? -12.735 3.183 2.379 1.00 89.69 282 PHE A O 1
ATOM 2076 N N . ALA A 1 283 ? -10.668 3.989 2.021 1.00 90.06 283 ALA A N 1
ATOM 2077 C CA . ALA A 1 283 ? -10.617 3.585 0.621 1.00 90.06 283 ALA A CA 1
ATOM 2078 C C . ALA A 1 283 ? -10.670 2.056 0.468 1.00 90.06 283 ALA A C 1
ATOM 2080 O O . ALA A 1 283 ? -11.478 1.557 -0.319 1.00 90.06 283 ALA A O 1
ATOM 2081 N N . GLU A 1 284 ? -9.877 1.325 1.254 1.00 92.50 284 GLU A N 1
ATOM 2082 C CA . GLU A 1 284 ? -9.854 -0.141 1.255 1.00 92.50 284 GLU A CA 1
ATOM 2083 C C . GLU A 1 284 ? -11.217 -0.717 1.646 1.00 92.50 284 GLU A C 1
ATOM 2085 O O . GLU A 1 284 ? -11.778 -1.576 0.961 1.00 92.50 284 GLU A O 1
ATOM 2090 N N . PHE A 1 285 ? -11.810 -0.174 2.712 1.00 95.06 285 PHE A N 1
ATOM 2091 C CA . PHE A 1 285 ? -13.120 -0.606 3.171 1.00 95.06 285 PHE A CA 1
ATOM 2092 C C . PHE A 1 285 ? -14.214 -0.366 2.136 1.00 95.06 285 PHE A C 1
ATOM 2094 O O . PHE A 1 285 ? -15.056 -1.238 1.946 1.00 95.06 285 PHE A O 1
ATOM 2101 N N . ARG A 1 286 ? -14.211 0.769 1.426 1.00 92.88 286 ARG A N 1
ATOM 2102 C CA . ARG A 1 286 ? -15.187 1.023 0.351 1.00 92.88 286 ARG A CA 1
ATOM 2103 C C . ARG A 1 286 ? -15.087 -0.017 -0.763 1.00 92.88 286 ARG A C 1
ATOM 2105 O O . ARG A 1 286 ? -16.121 -0.485 -1.237 1.00 92.88 286 ARG A O 1
ATOM 2112 N N . ALA A 1 287 ? -13.872 -0.407 -1.149 1.00 91.62 287 ALA A N 1
ATOM 2113 C CA . ALA A 1 287 ? -13.663 -1.449 -2.153 1.00 91.62 287 ALA A CA 1
ATOM 2114 C C . ALA A 1 287 ? -14.192 -2.815 -1.678 1.00 91.62 287 ALA A C 1
ATOM 2116 O O . ALA A 1 287 ? -14.871 -3.515 -2.431 1.00 91.62 287 ALA A O 1
ATOM 2117 N N . TRP A 1 288 ? -13.949 -3.171 -0.414 1.00 95.56 288 TRP A N 1
ATOM 2118 C CA . TRP A 1 288 ? -14.484 -4.390 0.198 1.00 95.56 288 TRP A CA 1
ATOM 2119 C C . TRP A 1 288 ? -16.010 -4.361 0.371 1.00 95.56 288 TRP A C 1
ATOM 2121 O O . TRP A 1 288 ? -16.695 -5.349 0.087 1.00 95.56 288 TRP A O 1
ATOM 2131 N N . LEU A 1 289 ? -16.567 -3.225 0.787 1.00 95.88 289 LEU A N 1
ATOM 2132 C CA . LEU A 1 289 ? -17.999 -3.037 1.004 1.00 95.88 289 LEU A CA 1
ATOM 2133 C C . LEU A 1 289 ? -18.789 -3.070 -0.306 1.00 95.88 289 LEU A C 1
ATOM 2135 O O . LEU A 1 289 ? -19.906 -3.571 -0.311 1.00 95.88 289 LEU A O 1
ATOM 2139 N N . GLY A 1 290 ? -18.217 -2.609 -1.426 1.00 92.81 290 GLY A N 1
ATOM 2140 C CA . GLY A 1 290 ? -18.897 -2.516 -2.727 1.00 92.81 290 GLY A CA 1
ATOM 2141 C C . GLY A 1 290 ? -19.461 -3.832 -3.287 1.00 92.81 290 GLY A C 1
ATOM 2142 O O . GLY A 1 290 ? -20.134 -3.824 -4.313 1.00 92.81 290 GLY A O 1
ATOM 2143 N N . ARG A 1 291 ? -19.201 -4.967 -2.628 1.00 88.94 291 ARG A N 1
ATOM 2144 C CA . ARG A 1 291 ? -19.678 -6.308 -3.002 1.00 88.94 291 ARG A CA 1
ATOM 2145 C C . ARG A 1 291 ? -20.605 -6.940 -1.955 1.00 88.94 291 ARG A C 1
ATOM 2147 O O . ARG A 1 291 ? -20.898 -8.127 -2.059 1.00 88.94 291 ARG A O 1
ATOM 2154 N N . ARG A 1 292 ? -20.993 -6.198 -0.913 1.00 94.19 292 ARG A N 1
ATOM 2155 C CA . ARG A 1 292 ? -21.686 -6.705 0.283 1.00 94.19 292 ARG A CA 1
ATOM 2156 C C . ARG A 1 292 ? -22.786 -5.736 0.713 1.00 94.19 292 ARG A C 1
ATOM 2158 O O . ARG A 1 292 ? -22.674 -4.531 0.498 1.00 94.19 292 ARG A O 1
ATOM 2165 N N . SER A 1 293 ? -23.841 -6.243 1.352 1.00 96.69 293 SER A N 1
ATOM 2166 C CA . SER A 1 293 ? -24.794 -5.362 2.031 1.00 96.69 293 SER A CA 1
ATOM 2167 C C . SER A 1 293 ? -24.150 -4.776 3.294 1.00 96.69 293 SER A C 1
ATOM 2169 O O . SER A 1 293 ? -23.260 -5.385 3.891 1.00 96.69 293 SER A O 1
ATOM 2171 N N . GLN A 1 294 ? -24.594 -3.595 3.734 1.00 96.94 294 GLN A N 1
ATOM 2172 C CA . GLN A 1 294 ? -24.079 -2.995 4.973 1.00 96.94 294 GLN A CA 1
ATOM 2173 C C . GLN A 1 294 ? -24.406 -3.839 6.213 1.00 96.94 294 GLN A C 1
ATOM 2175 O O . GLN A 1 294 ? -23.627 -3.847 7.164 1.00 96.94 294 GLN A O 1
ATOM 2180 N N . HIS A 1 295 ? -25.529 -4.563 6.192 1.00 97.25 295 HIS A N 1
ATOM 2181 C CA . HIS A 1 295 ? -25.902 -5.495 7.251 1.00 97.25 295 HIS A CA 1
ATOM 2182 C C . HIS A 1 295 ? -24.895 -6.650 7.352 1.00 97.25 295 HIS A C 1
ATOM 2184 O O . HIS A 1 295 ? -24.307 -6.861 8.412 1.00 97.25 295 HIS A O 1
ATOM 2190 N N . ASP A 1 296 ? -24.639 -7.337 6.233 1.00 97.75 296 ASP A N 1
ATOM 2191 C CA . ASP A 1 296 ? -23.714 -8.477 6.190 1.00 97.75 296 ASP A CA 1
ATOM 2192 C C . ASP A 1 296 ? -22.282 -8.039 6.503 1.00 97.75 296 ASP A C 1
ATOM 2194 O O . ASP A 1 296 ? -21.552 -8.725 7.216 1.00 97.75 296 ASP A O 1
ATOM 2198 N N . ALA A 1 297 ? -21.887 -6.862 6.009 1.00 97.88 297 ALA A N 1
ATOM 2199 C CA . ALA A 1 297 ? -20.608 -6.247 6.324 1.00 97.88 297 ALA A CA 1
ATOM 2200 C C . ALA A 1 297 ? -20.448 -6.022 7.833 1.00 97.88 297 ALA A C 1
ATOM 2202 O O . ALA A 1 297 ? -19.451 -6.453 8.407 1.00 97.88 297 ALA A O 1
ATOM 2203 N N . ALA A 1 298 ? -21.431 -5.391 8.484 1.00 98.44 298 ALA A N 1
ATOM 2204 C CA . ALA A 1 298 ? -21.395 -5.144 9.923 1.00 98.44 298 ALA A CA 1
ATOM 2205 C C . ALA A 1 298 ? -21.302 -6.449 10.723 1.00 98.44 298 ALA A C 1
ATOM 2207 O O . ALA A 1 298 ? -20.446 -6.563 11.599 1.00 98.44 298 ALA A O 1
ATOM 2208 N N . ALA A 1 299 ? -22.133 -7.442 10.393 1.00 98.31 299 ALA A N 1
ATOM 2209 C CA . ALA A 1 299 ? -22.118 -8.743 11.057 1.00 98.31 299 ALA A CA 1
ATOM 2210 C C . ALA A 1 299 ? -20.745 -9.421 10.927 1.00 98.31 299 ALA A C 1
ATOM 2212 O O . ALA A 1 299 ? -20.159 -9.841 11.923 1.00 98.31 299 ALA A O 1
ATOM 2213 N N . ALA A 1 300 ? -20.186 -9.449 9.716 1.00 97.88 300 ALA A N 1
ATOM 2214 C CA . ALA A 1 300 ? -18.909 -10.094 9.446 1.00 97.88 300 ALA A CA 1
ATOM 2215 C C . ALA A 1 300 ? -17.718 -9.387 10.125 1.00 97.88 300 ALA A C 1
ATOM 2217 O O . ALA A 1 300 ? -16.812 -10.058 10.626 1.00 97.88 300 ALA A O 1
ATOM 2218 N N . LEU A 1 301 ? -17.721 -8.048 10.180 1.00 98.31 301 LEU A N 1
ATOM 2219 C CA . LEU A 1 301 ? -16.710 -7.271 10.909 1.00 98.31 301 LEU A CA 1
ATOM 2220 C C . LEU A 1 301 ? -16.777 -7.540 12.416 1.00 98.31 301 LEU A C 1
ATOM 2222 O O . LEU A 1 301 ? -15.739 -7.757 13.036 1.00 98.31 301 LEU A O 1
ATOM 2226 N N . LEU A 1 302 ? -17.982 -7.558 12.995 1.00 98.44 302 LEU A N 1
ATOM 2227 C CA . LEU A 1 302 ? -18.186 -7.833 14.419 1.00 98.44 302 LEU A CA 1
ATOM 2228 C C . LEU A 1 302 ? -17.704 -9.235 14.795 1.00 98.44 302 LEU A C 1
ATOM 2230 O O . LEU A 1 302 ? -16.960 -9.376 15.762 1.00 98.44 302 LEU A O 1
ATOM 2234 N N . THR A 1 303 ? -18.044 -10.253 13.999 1.00 98.12 303 THR A N 1
ATOM 2235 C CA . THR A 1 303 ? -17.563 -11.625 14.215 1.00 98.12 303 THR A CA 1
ATOM 2236 C C . THR A 1 303 ? -16.037 -11.710 14.158 1.00 98.12 303 THR A C 1
ATOM 2238 O O . THR A 1 303 ? -15.415 -12.293 15.046 1.00 98.12 303 THR A O 1
ATOM 2241 N N . ALA A 1 304 ? -15.406 -11.110 13.143 1.00 97.88 304 ALA A N 1
ATOM 2242 C CA . ALA A 1 304 ? -13.950 -11.152 13.005 1.00 97.88 304 ALA A CA 1
ATOM 2243 C C . ALA A 1 304 ? -13.217 -10.370 14.108 1.00 97.88 304 ALA A C 1
ATOM 2245 O O . ALA A 1 304 ? -12.127 -10.768 14.528 1.00 97.88 304 ALA A O 1
ATOM 2246 N N . ALA A 1 305 ? -13.813 -9.280 14.592 1.00 96.81 305 ALA A N 1
ATOM 2247 C CA . ALA A 1 305 ? -13.291 -8.489 15.697 1.00 96.81 305 ALA A CA 1
ATOM 2248 C C . ALA A 1 305 ? -13.421 -9.200 17.051 1.00 96.81 305 ALA A C 1
ATOM 2250 O O . ALA A 1 305 ? -12.466 -9.191 17.827 1.00 96.81 305 ALA A O 1
ATOM 2251 N N . GLY A 1 306 ? -14.558 -9.853 17.316 1.00 95.06 306 GLY A N 1
ATOM 2252 C CA . GLY A 1 306 ? -14.795 -10.629 18.540 1.00 95.06 306 GLY A CA 1
ATOM 2253 C C . GLY A 1 306 ? -13.860 -11.835 18.682 1.00 95.06 306 GLY A C 1
ATOM 2254 O O . GLY A 1 306 ? -13.448 -12.175 19.786 1.00 95.06 306 GLY A O 1
ATOM 2255 N N . ALA A 1 307 ? -13.432 -12.428 17.564 1.00 93.50 307 ALA A N 1
ATOM 2256 C CA . ALA A 1 307 ? -12.416 -13.485 17.535 1.00 93.50 307 ALA A CA 1
ATOM 2257 C C . ALA A 1 307 ? -10.962 -12.957 17.502 1.00 93.50 307 ALA A C 1
ATOM 2259 O O . ALA A 1 307 ? -10.021 -13.736 17.343 1.00 93.50 307 ALA A O 1
ATOM 2260 N N . GLY A 1 308 ? -10.765 -11.638 17.580 1.00 89.56 308 GLY A N 1
ATOM 2261 C CA . GLY A 1 308 ? -9.486 -10.965 17.371 1.00 89.56 308 GLY A CA 1
ATOM 2262 C C . GLY A 1 308 ? -8.908 -10.260 18.601 1.00 89.56 308 GLY A C 1
ATOM 2263 O O . GLY A 1 308 ? -9.527 -10.141 19.659 1.00 89.56 308 GLY A O 1
ATOM 2264 N N . GLY A 1 309 ? -7.692 -9.735 18.431 1.00 91.88 309 GLY A N 1
ATOM 2265 C CA . GLY A 1 309 ? -7.053 -8.839 19.397 1.00 91.88 309 GLY A CA 1
ATOM 2266 C C . GLY A 1 309 ? -7.544 -7.389 19.294 1.00 91.88 309 GLY A C 1
ATOM 2267 O O . GLY A 1 309 ? -8.394 -7.051 18.468 1.00 91.88 309 GLY A O 1
ATOM 2268 N N . PHE A 1 310 ? -6.953 -6.509 20.106 1.00 92.00 310 PHE A N 1
ATOM 2269 C CA . PHE A 1 310 ? -7.278 -5.074 20.139 1.00 92.00 310 PHE A CA 1
ATOM 2270 C C . PHE A 1 310 ? -7.192 -4.399 18.760 1.00 92.00 310 PHE A C 1
ATOM 2272 O O . PHE A 1 310 ? -8.015 -3.546 18.440 1.00 92.00 310 PHE A O 1
ATOM 2279 N N . ALA A 1 311 ? -6.236 -4.810 17.916 1.00 90.81 311 ALA A N 1
ATOM 2280 C CA . ALA A 1 311 ? -6.035 -4.235 16.589 1.00 90.81 311 ALA A CA 1
ATOM 2281 C C . ALA A 1 311 ? -7.260 -4.444 15.682 1.00 90.81 311 ALA A C 1
ATOM 2283 O O . ALA A 1 311 ? -7.750 -3.487 15.082 1.00 90.81 311 ALA A O 1
ATOM 2284 N N . ARG A 1 312 ? -7.812 -5.668 15.651 1.00 94.19 312 ARG A N 1
ATOM 2285 C CA . ARG A 1 312 ? -9.027 -5.982 14.881 1.00 94.19 312 ARG A CA 1
ATOM 2286 C C . ARG A 1 312 ? -10.258 -5.294 15.459 1.00 94.19 312 ARG A C 1
ATOM 2288 O O . ARG A 1 312 ? -11.071 -4.796 14.688 1.00 94.19 312 ARG A O 1
ATOM 2295 N N . ARG A 1 313 ? -10.392 -5.231 16.789 1.00 95.44 313 ARG A N 1
ATOM 2296 C CA . ARG A 1 313 ? -11.519 -4.539 17.440 1.00 95.44 313 ARG A CA 1
ATOM 2297 C C . ARG A 1 313 ? -11.530 -3.047 17.147 1.00 95.44 313 ARG A C 1
ATOM 2299 O O . ARG A 1 313 ? -12.553 -2.533 16.707 1.00 95.44 313 ARG A O 1
ATOM 2306 N N . GLY A 1 314 ? -10.388 -2.380 17.309 1.00 92.19 314 GLY A N 1
ATOM 2307 C CA . GLY A 1 314 ? -10.239 -0.967 16.969 1.00 92.19 314 GLY A CA 1
ATOM 2308 C C . GLY A 1 314 ? -10.515 -0.705 15.487 1.00 92.19 314 GLY A C 1
ATOM 2309 O O . GLY A 1 314 ? -11.321 0.159 15.157 1.00 92.19 314 GLY A O 1
ATOM 2310 N N . ALA A 1 315 ? -9.928 -1.505 14.589 1.00 93.06 315 ALA A N 1
ATOM 2311 C CA . ALA A 1 315 ? -10.186 -1.385 13.156 1.00 93.06 315 ALA A CA 1
ATOM 2312 C C . ALA A 1 315 ? -11.670 -1.598 12.809 1.00 93.06 315 ALA A C 1
ATOM 2314 O O . ALA A 1 315 ? -12.238 -0.822 12.046 1.00 93.06 315 ALA A O 1
ATOM 2315 N N . ALA A 1 316 ? -12.332 -2.601 13.393 1.00 96.31 316 ALA A N 1
ATOM 2316 C CA . ALA A 1 316 ? -13.748 -2.849 13.148 1.00 96.31 316 ALA A CA 1
ATOM 2317 C C . ALA A 1 316 ? -14.625 -1.709 13.667 1.00 96.31 316 ALA A C 1
ATOM 2319 O O . ALA A 1 316 ? -15.546 -1.301 12.965 1.00 96.31 316 ALA A O 1
ATOM 2320 N N . ALA A 1 317 ? -14.329 -1.163 14.848 1.00 94.38 317 ALA A N 1
ATOM 2321 C CA . ALA A 1 317 ? -15.043 -0.012 15.391 1.00 94.38 317 ALA A CA 1
ATOM 2322 C C . ALA A 1 317 ? -14.957 1.207 14.454 1.00 94.38 317 ALA A C 1
ATOM 2324 O O . ALA A 1 317 ? -15.982 1.831 14.168 1.00 94.38 317 ALA A O 1
ATOM 2325 N N . ASP A 1 318 ? -13.770 1.492 13.909 1.00 92.50 318 ASP A N 1
ATOM 2326 C CA . ASP A 1 318 ? -13.572 2.567 12.929 1.00 92.50 318 ASP A CA 1
ATOM 2327 C C . ASP A 1 318 ? -14.393 2.327 11.653 1.00 92.50 318 ASP A C 1
ATOM 2329 O O . ASP A 1 318 ? -15.081 3.225 11.168 1.00 92.50 318 ASP A O 1
ATOM 2333 N N . LEU A 1 319 ? -14.371 1.103 11.115 1.00 96.00 319 LEU A N 1
ATOM 2334 C CA . LEU A 1 319 ? -15.098 0.768 9.886 1.00 96.00 319 LEU A CA 1
ATOM 2335 C C . LEU A 1 319 ? -16.621 0.752 10.079 1.00 96.00 319 LEU A C 1
ATOM 2337 O O . LEU A 1 319 ? -17.356 1.217 9.207 1.00 96.00 319 LEU A O 1
ATOM 2341 N N . LEU A 1 320 ? -17.116 0.282 11.228 1.00 96.62 320 LEU A N 1
ATOM 2342 C CA . LEU A 1 320 ? -18.543 0.299 11.563 1.00 96.62 320 LEU A CA 1
ATOM 2343 C C . LEU A 1 320 ? -19.103 1.726 11.575 1.00 96.62 320 LEU A C 1
ATOM 2345 O O . LEU A 1 320 ? -20.258 1.931 11.196 1.00 96.62 320 LEU A O 1
ATOM 2349 N N . ARG A 1 321 ? -18.306 2.735 11.958 1.00 93.44 321 ARG A N 1
ATOM 2350 C CA . ARG A 1 321 ? -18.736 4.144 11.927 1.00 93.44 321 ARG A CA 1
ATOM 2351 C C . ARG A 1 321 ? -19.068 4.646 10.525 1.00 93.44 321 ARG A C 1
ATOM 2353 O O . ARG A 1 321 ? -19.878 5.564 10.416 1.00 93.44 321 ARG A O 1
ATOM 2360 N N . LEU A 1 322 ? -18.513 4.030 9.484 1.00 94.62 322 LEU A N 1
ATOM 2361 C CA . LEU A 1 322 ? -18.775 4.367 8.082 1.00 94.62 322 LEU A CA 1
ATOM 2362 C C . LEU A 1 322 ? -20.062 3.733 7.545 1.00 94.62 322 LEU A C 1
ATOM 2364 O O . LEU A 1 322 ? -20.518 4.089 6.458 1.00 94.62 322 LEU A O 1
ATOM 2368 N N . LEU A 1 323 ? -20.637 2.778 8.277 1.00 95.94 323 LEU A N 1
ATOM 2369 C CA . LEU A 1 323 ? -21.882 2.133 7.895 1.00 95.94 323 LEU A CA 1
ATOM 2370 C C . LEU A 1 323 ? -23.091 2.976 8.315 1.00 95.94 323 LEU A C 1
ATOM 2372 O O . LEU A 1 323 ? -23.115 3.632 9.364 1.00 95.94 323 LEU A O 1
ATOM 2376 N N . GLY A 1 324 ? -24.108 2.950 7.460 1.00 93.12 324 GLY A N 1
ATOM 2377 C CA . GLY A 1 324 ? -25.379 3.626 7.660 1.00 93.12 324 GLY A CA 1
ATOM 2378 C C . GLY A 1 324 ? -26.369 2.809 8.502 1.00 93.12 324 GLY A C 1
ATOM 2379 O O . GLY A 1 324 ? -26.009 1.788 9.093 1.00 93.12 324 GLY A O 1
ATOM 2380 N N . PRO A 1 325 ? -27.646 3.234 8.542 1.00 95.19 325 PRO A N 1
ATOM 2381 C CA . PRO A 1 325 ? -28.675 2.637 9.401 1.00 95.19 325 PRO A CA 1
ATOM 2382 C C . PRO A 1 325 ? -28.902 1.133 9.188 1.00 95.19 325 PRO A C 1
ATOM 2384 O O . PRO A 1 325 ? -29.248 0.423 10.124 1.00 95.19 325 PRO A O 1
ATOM 2387 N N . ALA A 1 326 ? -28.647 0.617 7.981 1.00 97.00 326 ALA A N 1
ATOM 2388 C CA . ALA A 1 326 ? -28.798 -0.805 7.663 1.00 97.00 326 ALA A CA 1
ATOM 2389 C C . ALA A 1 326 ? -27.883 -1.734 8.494 1.00 97.00 326 ALA A C 1
ATOM 2391 O O . ALA A 1 326 ? -28.146 -2.933 8.576 1.00 97.00 326 ALA A O 1
ATOM 2392 N N . ALA A 1 327 ? -26.832 -1.201 9.127 1.00 97.75 327 ALA A N 1
ATOM 2393 C CA . ALA A 1 327 ? -25.974 -1.954 10.041 1.00 97.75 327 ALA A CA 1
ATOM 2394 C C . ALA A 1 327 ? -26.586 -2.163 11.440 1.00 97.75 327 ALA A C 1
ATOM 2396 O O . ALA A 1 327 ? -26.138 -3.058 12.157 1.00 97.75 327 ALA A O 1
ATOM 2397 N N . GLU A 1 328 ? -27.606 -1.388 11.835 1.00 98.06 328 GLU A N 1
ATOM 2398 C CA . GLU A 1 328 ? -28.156 -1.407 13.200 1.00 98.06 328 GLU A CA 1
ATOM 2399 C C . GLU A 1 328 ? -28.524 -2.817 13.698 1.00 98.06 328 GLU A C 1
ATOM 2401 O O . GLU A 1 328 ? -28.112 -3.154 14.811 1.00 98.06 328 GLU A O 1
ATOM 2406 N N . PRO A 1 329 ? -29.222 -3.682 12.929 1.00 98.19 329 PRO A N 1
ATOM 2407 C CA . PRO A 1 329 ? -29.586 -5.010 13.424 1.00 98.19 329 PRO A CA 1
ATOM 2408 C C . PRO A 1 329 ? -28.367 -5.869 13.787 1.00 98.19 329 PRO A C 1
ATOM 2410 O O . PRO A 1 329 ? -28.378 -6.559 14.806 1.00 98.19 329 PRO A O 1
ATOM 2413 N N . ALA A 1 330 ? -27.292 -5.786 12.997 1.00 98.25 330 ALA A N 1
ATOM 2414 C CA . ALA A 1 330 ? -26.050 -6.504 13.267 1.00 98.25 330 ALA A CA 1
ATOM 2415 C C . ALA A 1 330 ? -25.319 -5.924 14.490 1.00 98.25 330 ALA A C 1
ATOM 2417 O O . ALA A 1 330 ? -24.846 -6.676 15.340 1.00 98.25 330 ALA A O 1
ATOM 2418 N N . VAL A 1 331 ? -25.287 -4.594 14.632 1.00 98.12 331 VAL A N 1
ATOM 2419 C CA . VAL A 1 331 ? -24.690 -3.930 15.804 1.00 98.12 331 VAL A CA 1
ATOM 2420 C C . VAL A 1 331 ? -25.444 -4.278 17.088 1.00 98.12 331 VAL A C 1
ATOM 2422 O O . VAL A 1 331 ? -24.820 -4.547 18.114 1.00 98.12 331 VAL A O 1
ATOM 2425 N N . ARG A 1 332 ? -26.780 -4.347 17.043 1.00 98.25 332 ARG A N 1
ATOM 2426 C CA . ARG A 1 332 ? -27.587 -4.806 18.183 1.00 98.25 332 ARG A CA 1
ATOM 2427 C C . ARG A 1 332 ? -27.285 -6.256 18.548 1.00 98.25 332 ARG A C 1
ATOM 2429 O O . ARG A 1 332 ? -27.153 -6.546 19.732 1.00 98.25 332 ARG A O 1
ATOM 2436 N N . ALA A 1 333 ? -27.123 -7.146 17.568 1.00 97.69 333 ALA A N 1
ATOM 2437 C CA . ALA A 1 333 ? -26.707 -8.525 17.829 1.00 97.69 333 ALA A CA 1
ATOM 2438 C C . ALA A 1 333 ? -25.315 -8.589 18.491 1.00 97.69 333 ALA A C 1
ATOM 2440 O O . ALA A 1 333 ? -25.106 -9.365 19.422 1.00 97.69 333 ALA A O 1
ATOM 2441 N N . GLY A 1 334 ? -24.394 -7.708 18.088 1.00 97.56 334 GLY A N 1
ATOM 2442 C CA . GLY A 1 334 ? -23.062 -7.580 18.683 1.00 97.56 334 GLY A CA 1
ATOM 2443 C C . GLY A 1 334 ? -23.043 -7.140 20.153 1.00 97.56 334 GLY A C 1
ATOM 2444 O O . GLY A 1 334 ? -22.000 -7.247 20.792 1.00 97.56 334 GLY A O 1
ATOM 2445 N N . LEU A 1 335 ? -24.163 -6.684 20.731 1.00 97.62 335 LEU A N 1
ATOM 2446 C CA . LEU A 1 335 ? -24.263 -6.420 22.176 1.00 97.62 335 LEU A CA 1
ATOM 2447 C C . LEU A 1 335 ? -24.157 -7.698 23.027 1.00 97.62 335 LEU A C 1
ATOM 2449 O O . LEU A 1 335 ? -23.889 -7.605 24.222 1.00 97.62 335 LEU A O 1
ATOM 2453 N N . ALA A 1 336 ? -24.360 -8.877 22.431 1.00 96.62 336 ALA A N 1
ATOM 2454 C CA . ALA A 1 336 ? -24.182 -10.162 23.106 1.00 96.62 336 ALA A CA 1
ATOM 2455 C C . ALA A 1 336 ? -22.714 -10.632 23.146 1.00 96.62 336 ALA A C 1
ATOM 2457 O O . ALA A 1 336 ? -22.395 -11.564 23.883 1.00 96.62 336 ALA A O 1
ATOM 2458 N N . ASP A 1 337 ? -21.819 -10.009 22.373 1.00 96.62 337 ASP A N 1
ATOM 2459 C CA . ASP A 1 337 ? -20.405 -10.383 22.314 1.00 96.62 337 ASP A CA 1
ATOM 2460 C C . ASP A 1 337 ? -19.619 -9.740 23.481 1.00 96.62 337 ASP A C 1
ATOM 2462 O O . ASP A 1 337 ? -19.570 -8.509 23.581 1.00 96.62 337 ASP A O 1
ATOM 2466 N N . PRO A 1 338 ? -18.956 -10.523 24.357 1.00 94.56 338 PRO A N 1
ATOM 2467 C CA . PRO A 1 338 ? -18.257 -9.997 25.536 1.00 94.56 338 PRO A CA 1
ATOM 2468 C C . PRO A 1 338 ? -17.149 -8.972 25.245 1.00 94.56 338 PRO A C 1
ATOM 2470 O O . PRO A 1 338 ? -16.845 -8.136 26.107 1.00 94.56 338 PRO A O 1
ATOM 2473 N N . LEU A 1 339 ? -16.543 -9.035 24.056 1.00 95.56 339 LEU A N 1
ATOM 2474 C CA . LEU A 1 339 ? -15.457 -8.159 23.626 1.00 95.56 339 LEU A CA 1
ATOM 2475 C C . LEU A 1 339 ? -15.953 -7.014 22.737 1.00 95.56 339 LEU A C 1
ATOM 2477 O O . LEU A 1 339 ? -15.357 -5.941 22.761 1.00 95.56 339 LEU A O 1
ATOM 2481 N N . MET A 1 340 ? -17.048 -7.191 21.994 1.00 97.06 340 MET A N 1
ATOM 2482 C CA . MET A 1 340 ? -17.560 -6.155 21.087 1.00 97.06 340 MET A CA 1
ATOM 2483 C C . MET A 1 340 ? -18.719 -5.327 21.637 1.00 97.06 340 MET A C 1
ATOM 2485 O O . MET A 1 340 ? -18.951 -4.229 21.127 1.00 97.06 340 MET A O 1
ATOM 2489 N N . TRP A 1 341 ? -19.413 -5.761 22.694 1.00 97.38 341 TRP A N 1
ATOM 2490 C CA . TRP A 1 341 ? -20.622 -5.068 23.154 1.00 97.38 341 TRP A CA 1
ATOM 2491 C C . TRP A 1 341 ? -20.386 -3.586 23.504 1.00 97.38 341 TRP A C 1
ATOM 2493 O O . TRP A 1 341 ? -21.273 -2.765 23.281 1.00 97.38 341 TRP A O 1
ATOM 2503 N N . ARG A 1 342 ? -19.192 -3.214 23.993 1.00 97.62 342 ARG A N 1
ATOM 2504 C CA . ARG A 1 342 ? -18.830 -1.815 24.315 1.00 97.62 342 ARG A CA 1
ATOM 2505 C C . ARG A 1 342 ? -18.737 -0.950 23.065 1.00 97.62 342 ARG A C 1
ATOM 2507 O O . ARG A 1 342 ? -19.290 0.147 23.042 1.00 97.62 342 ARG A O 1
ATOM 2514 N N . HIS A 1 343 ? -18.094 -1.468 22.018 1.00 97.19 343 HIS A N 1
ATOM 2515 C CA . HIS A 1 343 ? -17.994 -0.809 20.714 1.00 97.19 343 HIS A CA 1
ATOM 2516 C C . HIS A 1 343 ? -19.378 -0.674 20.066 1.00 97.19 343 HIS A C 1
ATOM 2518 O O . HIS A 1 343 ? -19.726 0.394 19.568 1.00 97.19 343 HIS A O 1
ATOM 2524 N N . CYS A 1 344 ? -20.214 -1.714 20.154 1.00 97.88 344 CYS A N 1
ATOM 2525 C CA . CYS A 1 344 ? -21.602 -1.676 19.681 1.00 97.88 344 CYS A CA 1
ATOM 2526 C C . CYS A 1 344 ? -22.451 -0.649 20.446 1.00 97.88 344 CYS A C 1
ATOM 2528 O O . CYS A 1 344 ? -23.208 0.113 19.846 1.00 97.88 344 CYS A O 1
ATOM 2530 N N . CYS A 1 345 ? -22.304 -0.596 21.771 1.00 97.88 345 CYS A N 1
ATOM 2531 C CA . CYS A 1 345 ? -22.984 0.371 22.625 1.00 97.88 345 CYS A CA 1
ATOM 2532 C C . CYS A 1 345 ? -22.581 1.812 22.279 1.00 97.88 345 CYS A C 1
ATOM 2534 O O . CYS A 1 345 ? -23.453 2.676 22.166 1.00 97.88 345 CYS A O 1
ATOM 2536 N N . ALA A 1 346 ? -21.286 2.065 22.063 1.00 96.19 346 ALA A N 1
ATOM 2537 C CA . ALA A 1 346 ? -20.786 3.362 21.612 1.00 96.19 346 ALA A CA 1
ATOM 2538 C C . ALA A 1 346 ? -21.365 3.737 20.238 1.00 96.19 346 ALA A C 1
ATOM 2540 O O . ALA A 1 346 ? -21.905 4.826 20.079 1.00 96.19 346 ALA A O 1
ATOM 2541 N N . TRP A 1 347 ? -21.362 2.808 19.275 1.00 96.62 347 TRP A N 1
ATOM 2542 C CA . TRP A 1 347 ? -21.922 3.039 17.939 1.00 96.62 347 TRP A CA 1
ATOM 2543 C C . TRP A 1 347 ? -23.410 3.417 17.965 1.00 96.62 347 TRP A C 1
ATOM 2545 O O . TRP A 1 347 ? -23.823 4.327 17.242 1.00 96.62 347 TRP A O 1
ATOM 2555 N N . LEU A 1 348 ? -24.213 2.734 18.793 1.00 97.56 348 LEU A N 1
ATOM 2556 C CA . LEU A 1 348 ? -25.643 3.022 18.966 1.00 97.56 348 LEU A CA 1
ATOM 2557 C C . LEU A 1 348 ? -25.850 4.392 19.621 1.00 97.56 348 LEU A C 1
ATOM 2559 O O . LEU A 1 348 ? -26.644 5.195 19.132 1.00 97.56 348 LEU A O 1
ATOM 2563 N N . THR A 1 349 ? -25.090 4.675 20.682 1.00 95.69 349 THR A N 1
ATOM 2564 C CA . THR A 1 349 ? -25.165 5.940 21.427 1.00 95.69 349 THR A CA 1
ATOM 2565 C C . THR A 1 349 ? -24.800 7.134 20.545 1.00 95.69 349 THR A C 1
ATOM 2567 O O . THR A 1 349 ? -25.554 8.104 20.508 1.00 95.69 349 THR A O 1
ATOM 2570 N N . ASP A 1 350 ? -23.718 7.034 19.764 1.00 94.31 350 ASP A N 1
ATOM 2571 C CA . ASP A 1 350 ? -23.272 8.067 18.812 1.00 94.31 350 ASP A CA 1
ATOM 2572 C C . ASP A 1 350 ? -24.348 8.410 17.763 1.00 94.31 350 ASP A C 1
ATOM 2574 O O . ASP A 1 350 ? -24.326 9.483 17.162 1.00 94.31 350 ASP A O 1
ATOM 2578 N N . ARG A 1 351 ? -25.302 7.500 17.530 1.00 95.12 351 ARG A N 1
ATOM 2579 C CA . ARG A 1 351 ? -26.415 7.653 16.580 1.00 95.12 351 ARG A CA 1
ATOM 2580 C C . ARG A 1 351 ? -27.753 7.970 17.253 1.00 95.12 351 ARG A C 1
ATOM 2582 O O . ARG A 1 351 ? -28.782 7.960 16.585 1.00 95.12 351 ARG A O 1
ATOM 2589 N N . GLY A 1 352 ? -27.761 8.237 18.560 1.00 95.19 352 GLY A N 1
ATOM 2590 C CA . GLY A 1 352 ? -28.982 8.512 19.325 1.00 95.19 352 GLY A CA 1
ATOM 2591 C C . GLY A 1 352 ? -29.912 7.302 19.472 1.00 95.19 352 GLY A C 1
ATOM 2592 O O . GLY A 1 352 ? -31.082 7.462 19.815 1.00 95.19 352 GLY A O 1
ATOM 2593 N N . LEU A 1 353 ? -29.414 6.091 19.210 1.00 96.50 353 LEU A N 1
ATOM 2594 C CA . LEU A 1 353 ? -30.170 4.851 19.349 1.00 96.50 353 LEU A CA 1
ATOM 2595 C C . LEU A 1 353 ? -29.972 4.281 20.760 1.00 96.50 353 LEU A C 1
ATOM 2597 O O . LEU A 1 353 ? -28.842 4.245 21.247 1.00 96.50 353 LEU A O 1
ATOM 2601 N N . PRO A 1 354 ? -31.028 3.778 21.426 1.00 94.88 354 PRO A N 1
ATOM 2602 C CA . PRO A 1 354 ? -30.902 3.246 22.776 1.00 94.88 354 PRO A CA 1
ATOM 2603 C C . PRO A 1 354 ? -30.109 1.924 22.765 1.00 94.88 354 PRO A C 1
ATOM 2605 O O . PRO A 1 354 ? -30.559 0.952 22.138 1.00 94.88 354 PRO A O 1
ATOM 2608 N N . PRO A 1 355 ? -28.966 1.841 23.477 1.00 92.44 355 PRO A N 1
ATOM 2609 C CA . PRO A 1 355 ? -28.171 0.615 23.561 1.00 92.44 355 PRO A CA 1
ATOM 2610 C C . PRO A 1 355 ? -28.707 -0.393 24.591 1.00 92.44 355 PRO A C 1
ATOM 2612 O O . PRO A 1 355 ? -28.204 -1.507 24.679 1.00 92.44 355 PRO A O 1
ATOM 2615 N N . GLY A 1 356 ? -29.700 -0.014 25.404 1.00 90.62 356 GLY A N 1
ATOM 2616 C CA . GLY A 1 356 ? -30.263 -0.840 26.484 1.00 90.62 356 GLY A CA 1
ATOM 2617 C C . GLY A 1 356 ? -29.434 -0.855 27.775 1.00 90.62 356 GLY A C 1
ATOM 2618 O O . GLY A 1 356 ? -29.972 -1.125 28.845 1.00 90.62 356 GLY A O 1
ATOM 2619 N N . ARG A 1 357 ? -28.150 -0.496 27.696 1.00 88.88 357 ARG A N 1
ATOM 2620 C CA . ARG A 1 357 ? -27.221 -0.357 28.823 1.00 88.88 357 ARG A CA 1
ATOM 2621 C C . ARG A 1 357 ? -26.341 0.882 28.614 1.00 88.88 357 ARG A C 1
ATOM 2623 O O . ARG A 1 357 ? -25.748 0.984 27.546 1.00 88.88 357 ARG A O 1
ATOM 2630 N N . PRO A 1 358 ? -26.198 1.790 29.594 1.00 89.38 358 PRO A N 1
ATOM 2631 C CA . PRO A 1 358 ? -25.220 2.872 29.504 1.00 89.38 358 PRO A CA 1
ATOM 2632 C C . PRO A 1 358 ? -23.785 2.354 29.712 1.00 89.38 358 PRO A C 1
ATOM 2634 O O . PRO A 1 358 ? -23.565 1.391 30.452 1.00 89.38 358 PRO A O 1
ATOM 2637 N N . LEU A 1 359 ? -22.805 3.014 29.086 1.00 95.25 359 LEU A N 1
ATOM 2638 C CA . LEU A 1 359 ? -21.383 2.788 29.362 1.00 95.25 359 LEU A CA 1
ATOM 2639 C C . LEU A 1 359 ? -21.022 3.424 30.709 1.00 95.25 359 LEU A C 1
ATOM 2641 O O . LEU A 1 359 ? -21.214 4.625 30.895 1.00 95.25 359 LEU A O 1
ATOM 2645 N N . ALA A 1 360 ? -20.503 2.623 31.639 1.00 94.88 360 ALA A N 1
ATOM 2646 C CA . ALA A 1 360 ? -19.920 3.130 32.878 1.00 94.88 360 ALA A CA 1
ATOM 2647 C C . ALA A 1 360 ? -18.459 3.557 32.660 1.00 94.88 360 ALA A C 1
ATOM 2649 O O . ALA A 1 360 ? -17.840 3.192 31.661 1.00 94.88 360 ALA A O 1
ATOM 2650 N N . ASP A 1 361 ? -17.867 4.247 33.636 1.00 94.88 361 ASP A N 1
ATOM 2651 C CA . ASP A 1 361 ? -16.460 4.672 33.597 1.00 94.88 361 ASP A CA 1
ATOM 2652 C C . ASP A 1 361 ? -15.488 3.508 33.319 1.00 94.88 361 ASP A C 1
ATOM 2654 O O . ASP A 1 361 ? -14.574 3.639 32.507 1.00 94.88 361 ASP A O 1
ATOM 2658 N N . ALA A 1 362 ? -15.728 2.327 33.899 1.00 95.31 362 ALA A N 1
ATOM 2659 C CA . ALA A 1 362 ? -14.933 1.131 33.609 1.00 95.31 362 ALA A CA 1
ATOM 2660 C C . ALA A 1 362 ? -15.061 0.666 32.143 1.00 95.31 362 ALA A C 1
ATOM 2662 O O . ALA A 1 362 ? -14.107 0.162 31.557 1.00 95.31 362 ALA A O 1
ATOM 2663 N N . ASP A 1 363 ? -16.226 0.845 31.520 1.00 96.75 363 ASP A N 1
ATOM 2664 C CA . ASP A 1 363 ? -16.431 0.482 30.117 1.00 96.75 363 ASP A CA 1
ATOM 2665 C C . ASP A 1 363 ? -15.779 1.496 29.169 1.00 96.75 363 ASP A C 1
ATOM 2667 O O . ASP A 1 363 ? -15.244 1.107 28.131 1.00 96.75 363 ASP A O 1
ATOM 2671 N N . LEU A 1 364 ? -15.749 2.775 29.556 1.00 95.56 364 LEU A N 1
ATOM 2672 C CA . LEU A 1 364 ? -14.978 3.806 28.861 1.00 95.56 364 LEU A CA 1
ATOM 2673 C C . LEU A 1 364 ? -13.474 3.518 28.952 1.00 95.56 364 LEU A C 1
ATOM 2675 O O . LEU A 1 364 ? -12.805 3.492 27.923 1.00 95.56 364 LEU A O 1
ATOM 2679 N N . GLY A 1 365 ? -12.954 3.199 30.143 1.00 95.88 365 GLY A N 1
ATOM 2680 C CA . GLY A 1 365 ? -11.558 2.782 30.328 1.00 95.88 365 GLY A CA 1
ATOM 2681 C C . GLY A 1 365 ? -11.181 1.563 29.477 1.00 95.88 365 GLY A C 1
ATOM 2682 O O . GLY A 1 365 ? -10.089 1.510 28.914 1.00 95.88 365 GLY A O 1
ATOM 2683 N N . TRP A 1 366 ? -12.106 0.612 29.308 1.00 96.81 366 TRP A N 1
ATOM 2684 C CA . TRP A 1 366 ? -11.925 -0.542 28.425 1.00 96.81 366 TRP A CA 1
ATOM 2685 C C . TRP A 1 366 ? -11.773 -0.127 26.951 1.00 96.81 366 TRP A C 1
ATOM 2687 O O . TRP A 1 366 ? -10.850 -0.585 26.283 1.00 96.81 366 TRP A O 1
ATOM 2697 N N . LEU A 1 367 ? -12.634 0.764 26.442 1.00 95.88 367 LEU A N 1
ATOM 2698 C CA . LEU A 1 367 ? -12.551 1.270 25.062 1.00 95.88 367 LEU A CA 1
ATOM 2699 C C . LEU A 1 367 ? -11.278 2.092 24.821 1.00 95.88 367 LEU A C 1
ATOM 2701 O O . LEU A 1 367 ? -10.649 1.974 23.768 1.00 95.88 367 LEU A O 1
ATOM 2705 N N . LEU A 1 368 ? -10.875 2.887 25.814 1.00 94.31 368 LEU A N 1
ATOM 2706 C CA . LEU A 1 368 ? -9.663 3.699 25.759 1.00 94.31 368 LEU A CA 1
ATOM 2707 C C . LEU A 1 368 ? -8.395 2.838 25.661 1.00 94.31 368 LEU A C 1
ATOM 2709 O O . LEU A 1 368 ? -7.448 3.248 24.996 1.00 94.31 368 LEU A O 1
ATOM 2713 N N . ILE A 1 369 ? -8.377 1.632 26.242 1.00 94.69 369 ILE A N 1
ATOM 2714 C CA . ILE A 1 369 ? -7.271 0.677 26.057 1.00 94.69 369 ILE A CA 1
ATOM 2715 C C . ILE A 1 369 ? -7.154 0.231 24.594 1.00 94.69 369 ILE A C 1
ATOM 2717 O O . ILE A 1 369 ? -6.054 0.266 24.040 1.00 94.69 369 ILE A O 1
ATOM 2721 N N . ASP A 1 370 ? -8.260 -0.164 23.955 1.00 93.50 370 ASP A N 1
ATOM 2722 C CA . ASP A 1 370 ? -8.253 -0.547 22.535 1.00 93.50 370 ASP A CA 1
ATOM 2723 C C . ASP A 1 370 ? -7.774 0.626 21.660 1.00 93.50 370 ASP A C 1
ATOM 2725 O O . ASP A 1 370 ? -6.930 0.442 20.781 1.00 93.50 370 ASP A O 1
ATOM 2729 N N . GLN A 1 371 ? -8.253 1.845 21.936 1.00 88.56 371 GLN A N 1
ATOM 2730 C CA . GLN A 1 371 ? -7.852 3.055 21.214 1.00 88.56 371 GLN A CA 1
ATOM 2731 C C . GLN A 1 371 ? -6.362 3.379 21.399 1.00 88.56 371 GLN A C 1
ATOM 2733 O O . GLN A 1 371 ? -5.672 3.661 20.414 1.00 88.56 371 GLN A O 1
ATOM 2738 N N . LEU A 1 372 ? -5.859 3.309 22.636 1.00 88.50 372 LEU A N 1
ATOM 2739 C CA . LEU A 1 372 ? -4.455 3.525 22.987 1.00 88.50 372 LEU A CA 1
ATOM 2740 C C . LEU A 1 372 ? -3.549 2.570 22.202 1.00 88.50 372 LEU A C 1
ATOM 2742 O O . LEU A 1 372 ? -2.625 3.001 21.512 1.00 88.50 372 LEU A O 1
ATOM 2746 N N . LEU A 1 373 ? -3.828 1.270 22.285 1.00 88.50 373 LEU A N 1
ATOM 2747 C CA . LEU A 1 373 ? -2.991 0.242 21.675 1.00 88.50 373 LEU A CA 1
ATOM 2748 C C . LEU A 1 373 ? -3.075 0.268 20.148 1.00 88.50 373 LEU A C 1
ATOM 2750 O O . LEU A 1 373 ? -2.059 0.105 19.472 1.00 88.50 373 LEU A O 1
ATOM 2754 N N . ALA A 1 374 ? -4.258 0.530 19.589 1.00 83.00 374 ALA A N 1
ATOM 2755 C CA . ALA A 1 374 ? -4.414 0.689 18.149 1.00 83.00 374 ALA A CA 1
ATOM 2756 C C . ALA A 1 374 ? -3.646 1.916 17.626 1.00 83.00 374 ALA A C 1
ATOM 2758 O O . ALA A 1 374 ? -3.038 1.847 16.559 1.00 83.00 374 ALA A O 1
ATOM 2759 N N . ALA A 1 375 ? -3.634 3.031 18.366 1.00 79.94 375 ALA A N 1
ATOM 2760 C CA . ALA A 1 375 ? -2.841 4.206 18.010 1.00 79.94 375 ALA A CA 1
ATOM 2761 C C . ALA A 1 375 ? -1.330 3.931 18.100 1.00 79.94 375 ALA A C 1
ATOM 2763 O O . ALA A 1 375 ? -0.583 4.312 17.196 1.00 79.94 375 ALA A O 1
ATOM 2764 N N . ALA A 1 376 ? -0.888 3.226 19.144 1.00 80.88 376 ALA A N 1
ATOM 2765 C CA . ALA A 1 376 ? 0.509 2.838 19.323 1.00 80.88 376 ALA A CA 1
ATOM 2766 C C . ALA A 1 376 ? 1.008 1.906 18.210 1.00 80.88 376 ALA A C 1
ATOM 2768 O O . ALA A 1 376 ? 2.091 2.119 17.668 1.00 80.88 376 ALA A O 1
ATOM 2769 N N . GLY A 1 377 ? 0.194 0.923 17.811 1.00 77.50 377 GLY A N 1
ATOM 2770 C CA . GLY A 1 377 ? 0.523 -0.001 16.722 1.00 77.50 377 GLY A CA 1
ATOM 2771 C C . GLY A 1 377 ? 0.659 0.668 15.349 1.00 77.50 377 GLY A C 1
ATOM 2772 O O . GLY A 1 377 ? 1.392 0.166 14.506 1.00 77.50 377 GLY A O 1
ATOM 2773 N N . ARG A 1 378 ? -0.004 1.810 15.118 1.00 73.81 378 ARG A N 1
ATOM 2774 C CA . ARG A 1 378 ? 0.045 2.536 13.833 1.00 73.81 378 ARG A CA 1
ATOM 2775 C C . ARG A 1 378 ? 1.232 3.467 13.683 1.00 73.81 378 ARG A C 1
ATOM 2777 O O . ARG A 1 378 ? 1.767 3.620 12.593 1.00 73.81 378 ARG A O 1
ATOM 2784 N N . HIS A 1 379 ? 1.569 4.168 14.755 1.00 68.06 379 HIS A N 1
ATOM 2785 C CA . HIS A 1 379 ? 2.585 5.214 14.709 1.00 68.06 379 HIS A CA 1
ATOM 2786 C C . HIS A 1 379 ? 3.939 4.707 15.216 1.00 68.06 379 HIS A C 1
ATOM 2788 O O . HIS A 1 379 ? 4.961 5.351 15.018 1.00 68.06 379 HIS A O 1
ATOM 2794 N N . GLY A 1 380 ? 3.965 3.533 15.845 1.00 66.12 380 GLY A N 1
ATOM 2795 C CA . GLY A 1 380 ? 5.105 3.090 16.625 1.00 66.12 380 GLY A CA 1
ATOM 2796 C C . GLY A 1 380 ? 5.178 3.840 17.962 1.00 66.12 380 GLY A C 1
ATOM 2797 O O . GLY A 1 380 ? 4.588 4.917 18.118 1.00 66.12 380 GLY A O 1
ATOM 2798 N N . PRO A 1 381 ? 5.902 3.297 18.956 1.00 64.75 381 PRO A N 1
ATOM 2799 C CA . PRO A 1 381 ? 5.892 3.835 20.314 1.00 64.75 381 PRO A CA 1
ATOM 2800 C C . PRO A 1 381 ? 6.328 5.304 20.380 1.00 64.75 381 PRO A C 1
ATOM 2802 O O . PRO A 1 381 ? 5.701 6.100 21.065 1.00 64.75 381 PRO A O 1
ATOM 2805 N N . GLN A 1 382 ? 7.351 5.702 19.619 1.00 62.59 382 GLN A N 1
ATOM 2806 C CA . GLN A 1 382 ? 7.928 7.050 19.695 1.00 62.59 382 GLN A CA 1
ATOM 2807 C C . GLN A 1 382 ? 7.036 8.147 19.098 1.00 62.59 382 GLN A C 1
ATOM 2809 O O . GLN A 1 382 ? 6.914 9.230 19.671 1.00 62.59 382 GLN A O 1
ATOM 2814 N N . ASP A 1 383 ? 6.384 7.895 17.962 1.00 67.06 383 ASP A N 1
ATOM 2815 C CA . ASP A 1 383 ? 5.443 8.865 17.390 1.00 67.06 383 ASP A CA 1
ATOM 2816 C C . ASP A 1 383 ? 4.136 8.905 18.176 1.00 67.06 383 ASP A C 1
ATOM 2818 O O . ASP A 1 383 ? 3.520 9.969 18.285 1.00 67.06 383 ASP A O 1
ATOM 2822 N N . PHE A 1 384 ? 3.734 7.769 18.752 1.00 68.62 384 PHE A N 1
ATOM 2823 C CA . PHE A 1 384 ? 2.621 7.704 19.684 1.00 68.62 384 PHE A CA 1
ATOM 2824 C C . PHE A 1 384 ? 2.847 8.639 20.887 1.00 68.62 384 PHE A C 1
ATOM 2826 O O . PHE A 1 384 ? 1.964 9.433 21.205 1.00 68.62 384 PHE A O 1
ATOM 2833 N N . ILE A 1 385 ? 4.051 8.660 21.473 1.00 67.75 385 ILE A N 1
ATOM 2834 C CA . ILE A 1 385 ? 4.425 9.558 22.588 1.00 67.75 385 ILE A CA 1
ATOM 2835 C C . ILE A 1 385 ? 4.213 11.024 22.253 1.00 67.75 385 ILE A C 1
ATOM 2837 O O . ILE A 1 385 ? 3.593 11.753 23.021 1.00 67.75 385 ILE A O 1
ATOM 2841 N N . ARG A 1 386 ? 4.690 11.470 21.083 1.00 68.69 386 ARG A N 1
ATOM 2842 C CA . ARG A 1 386 ? 4.561 12.880 20.672 1.00 68.69 386 ARG A CA 1
ATOM 2843 C C . ARG A 1 386 ? 3.103 13.321 20.527 1.00 68.69 386 ARG A C 1
ATOM 2845 O O . ARG A 1 386 ? 2.828 14.513 20.397 1.00 68.69 386 ARG A O 1
ATOM 2852 N N . ARG A 1 387 ? 2.174 12.365 20.490 1.00 71.12 387 ARG A N 1
ATOM 2853 C CA . ARG A 1 387 ? 0.753 12.585 20.239 1.00 71.12 387 ARG A CA 1
ATOM 2854 C C . ARG A 1 387 ? -0.130 12.181 21.417 1.00 71.12 387 ARG A C 1
ATOM 2856 O O . ARG A 1 387 ? -1.286 12.583 21.404 1.00 71.12 387 ARG A O 1
ATOM 2863 N N . VAL A 1 388 ? 0.368 11.450 22.420 1.00 72.62 388 VAL A N 1
ATOM 2864 C CA . VAL A 1 388 ? -0.485 10.843 23.457 1.00 72.62 388 VAL A CA 1
ATOM 2865 C C . VAL A 1 388 ? -1.289 11.879 24.240 1.00 72.62 388 VAL A C 1
ATOM 2867 O O . VAL A 1 388 ? -2.492 11.701 24.369 1.00 72.62 388 VAL A O 1
ATOM 2870 N N . ASP A 1 389 ? -0.696 13.018 24.606 1.00 71.44 389 ASP A N 1
ATOM 2871 C CA . ASP A 1 389 ? -1.401 14.108 25.307 1.00 71.44 389 ASP A CA 1
ATOM 2872 C C . ASP A 1 389 ? -2.500 14.773 24.459 1.00 71.44 389 ASP A C 1
ATOM 2874 O O . ASP A 1 389 ? -3.391 15.441 24.979 1.00 71.44 389 ASP A O 1
ATOM 2878 N N . ARG A 1 390 ? -2.439 14.619 23.129 1.00 72.88 390 ARG A N 1
ATOM 2879 C CA . ARG A 1 390 ? -3.500 15.060 22.207 1.00 72.88 390 ARG A CA 1
ATOM 2880 C C . ARG A 1 390 ? -4.557 13.981 21.989 1.00 72.88 390 ARG A C 1
ATOM 2882 O O . ARG A 1 390 ? -5.651 14.300 21.536 1.00 72.88 390 ARG A O 1
ATOM 2889 N N . LEU A 1 391 ? -4.211 12.719 22.240 1.00 73.31 391 LEU A N 1
ATOM 2890 C CA . LEU A 1 391 ? -5.077 11.561 22.029 1.00 73.31 391 LEU A CA 1
ATOM 2891 C C . LEU A 1 391 ? -5.881 11.207 23.281 1.00 73.31 391 LEU A C 1
ATOM 2893 O O . LEU A 1 391 ? -7.003 10.731 23.145 1.00 73.31 391 LEU A O 1
ATOM 2897 N N . LEU A 1 392 ? -5.310 11.420 24.468 1.00 81.81 392 LEU A N 1
ATOM 2898 C CA . LEU A 1 392 ? -5.893 11.069 25.755 1.00 81.81 392 LEU A CA 1
ATOM 2899 C C . LEU A 1 392 ? -5.719 12.218 26.742 1.00 81.81 392 LEU A C 1
ATOM 2901 O O . LEU A 1 392 ? -4.635 12.770 26.913 1.00 81.81 392 LEU A O 1
ATOM 2905 N N . THR A 1 393 ? -6.804 12.559 27.423 1.00 87.69 393 THR A N 1
ATOM 2906 C CA . THR A 1 393 ? -6.780 13.494 28.543 1.00 87.69 393 THR A CA 1
ATOM 2907 C C . THR A 1 393 ? -6.290 12.798 29.811 1.00 87.69 393 THR A C 1
ATOM 2909 O O . THR A 1 393 ? -6.291 11.570 29.920 1.00 87.69 393 THR A O 1
ATOM 2912 N N . ARG A 1 394 ? -5.948 13.579 30.843 1.00 85.31 394 ARG A N 1
ATOM 2913 C CA . ARG A 1 394 ? -5.598 13.008 32.150 1.00 85.31 394 ARG A CA 1
ATOM 2914 C C . ARG A 1 394 ? -6.712 12.122 32.724 1.00 85.31 394 ARG A C 1
ATOM 2916 O O . ARG A 1 394 ? -6.425 11.063 33.271 1.00 85.31 394 ARG A O 1
ATOM 2923 N N . ARG A 1 395 ? -7.972 12.526 32.539 1.00 90.50 395 ARG A N 1
ATOM 2924 C CA . ARG A 1 395 ? -9.139 11.732 32.939 1.00 90.50 395 ARG A CA 1
ATOM 2925 C C . ARG A 1 395 ? -9.155 10.373 32.238 1.00 90.50 395 ARG A C 1
ATOM 2927 O O . ARG A 1 395 ? -9.444 9.374 32.884 1.00 90.50 395 ARG A O 1
ATOM 2934 N N . ASP A 1 396 ? -8.831 10.330 30.950 1.00 92.00 396 ASP A N 1
ATOM 2935 C CA . ASP A 1 396 ? -8.810 9.082 30.180 1.00 92.00 396 ASP A CA 1
ATOM 2936 C C . ASP A 1 396 ? -7.745 8.118 30.713 1.00 92.00 396 ASP A C 1
ATOM 2938 O O . ASP A 1 396 ? -8.000 6.923 30.859 1.00 92.00 396 ASP A O 1
ATOM 2942 N N . ILE A 1 397 ? -6.574 8.640 31.091 1.00 89.38 397 ILE A N 1
ATOM 2943 C CA . ILE A 1 397 ? -5.536 7.841 31.751 1.00 89.38 397 ILE A CA 1
ATOM 2944 C C . ILE A 1 397 ? -6.017 7.314 33.103 1.00 89.38 397 ILE A C 1
ATOM 2946 O O . ILE A 1 397 ? -5.833 6.132 33.392 1.00 89.38 397 ILE A O 1
ATOM 2950 N N . ASP A 1 398 ? -6.663 8.150 33.917 1.00 92.50 398 ASP A N 1
ATOM 2951 C CA . ASP A 1 398 ? -7.179 7.726 35.220 1.00 92.50 398 ASP A CA 1
ATOM 2952 C C . ASP A 1 398 ? -8.242 6.610 35.066 1.00 92.50 398 ASP A C 1
ATOM 2954 O O . ASP A 1 398 ? -8.265 5.672 35.864 1.00 92.50 398 ASP A O 1
ATOM 2958 N N . LEU A 1 399 ? -9.055 6.636 33.998 1.00 95.50 399 LEU A N 1
ATOM 2959 C CA . LEU A 1 399 ? -9.993 5.555 33.650 1.00 95.50 399 LEU A CA 1
ATOM 2960 C C . LEU A 1 399 ? -9.278 4.251 33.255 1.00 95.50 399 LEU A C 1
ATOM 2962 O O . LEU A 1 399 ? -9.697 3.170 33.674 1.00 95.50 399 LEU A O 1
ATOM 2966 N N . ILE A 1 400 ? -8.195 4.331 32.472 1.00 93.81 400 ILE A N 1
ATOM 2967 C CA . ILE A 1 400 ? -7.374 3.163 32.102 1.00 93.81 400 ILE A CA 1
ATOM 2968 C C . ILE A 1 400 ? -6.723 2.549 33.350 1.00 93.81 400 ILE A C 1
ATOM 2970 O O . ILE A 1 400 ? -6.767 1.332 33.548 1.00 93.81 400 ILE A O 1
ATOM 2974 N N . VAL A 1 401 ? -6.132 3.387 34.206 1.00 94.31 401 VAL A N 1
ATOM 2975 C CA . VAL A 1 401 ? -5.466 2.979 35.453 1.00 94.31 401 VAL A CA 1
ATOM 2976 C C . VAL A 1 401 ? -6.466 2.354 36.427 1.00 94.31 401 VAL A C 1
ATOM 2978 O O . VAL A 1 401 ? -6.199 1.282 36.975 1.00 94.31 401 VAL A O 1
ATOM 2981 N N . GLY A 1 402 ? -7.631 2.983 36.598 1.00 94.50 402 GLY A N 1
ATOM 2982 C CA . GLY A 1 402 ? -8.696 2.538 37.498 1.00 94.50 402 GLY A CA 1
ATOM 2983 C C . GLY A 1 402 ? -9.425 1.268 37.052 1.00 94.50 402 GLY A C 1
ATOM 2984 O O . GLY A 1 402 ? -10.184 0.694 37.835 1.00 94.50 402 GLY A O 1
ATOM 2985 N N . LEU A 1 403 ? -9.198 0.793 35.823 1.00 95.62 403 LEU A N 1
ATOM 2986 C CA . LEU A 1 403 ? -9.814 -0.435 35.337 1.00 95.62 403 LEU A CA 1
ATOM 2987 C C . LEU A 1 403 ? -9.332 -1.647 36.164 1.00 95.62 403 LEU A C 1
ATOM 2989 O O . LEU A 1 403 ? -8.123 -1.788 36.354 1.00 95.62 403 LEU A O 1
ATOM 2993 N N . PRO A 1 404 ? -10.210 -2.561 36.619 1.00 92.94 404 PRO A N 1
ATOM 2994 C CA . PRO A 1 404 ? -9.788 -3.735 37.384 1.00 92.94 404 PRO A CA 1
ATOM 2995 C C . PRO A 1 404 ? -8.877 -4.693 36.604 1.00 92.94 404 PRO A C 1
ATOM 2997 O O . PRO A 1 404 ? -8.966 -4.831 35.379 1.00 92.94 404 PRO A O 1
ATOM 3000 N N . ASN A 1 405 ? -8.032 -5.429 37.330 1.00 89.00 405 ASN A N 1
ATOM 3001 C CA . ASN A 1 405 ? -7.233 -6.511 36.756 1.00 89.00 405 ASN A CA 1
ATOM 3002 C C . ASN A 1 405 ? -8.125 -7.582 36.108 1.00 89.00 405 ASN A C 1
ATOM 3004 O O . ASN A 1 405 ? -9.156 -7.961 36.656 1.00 89.00 405 ASN A O 1
ATOM 3008 N N . GLY A 1 406 ? -7.730 -8.056 34.923 1.00 89.62 406 GLY A N 1
ATOM 3009 C CA . GLY A 1 406 ? -8.485 -9.053 34.154 1.00 89.62 406 GLY A CA 1
ATOM 3010 C C . GLY A 1 406 ? -9.714 -8.517 33.406 1.00 89.62 406 GLY A C 1
ATOM 3011 O O . GLY A 1 406 ? -10.283 -9.249 32.603 1.00 89.62 406 GLY A O 1
ATOM 3012 N N . ALA A 1 407 ? -10.106 -7.250 33.594 1.00 91.81 407 ALA A N 1
ATOM 3013 C CA . ALA A 1 407 ? -11.272 -6.679 32.911 1.00 91.81 407 ALA A CA 1
ATOM 3014 C C . ALA A 1 407 ? -11.059 -6.468 31.398 1.00 91.81 407 ALA A C 1
ATOM 3016 O O . ALA A 1 407 ? -12.018 -6.500 30.626 1.00 91.81 407 ALA A O 1
ATOM 3017 N N . HIS A 1 408 ? -9.811 -6.256 30.968 1.00 95.44 408 HIS A N 1
ATOM 3018 C CA . HIS A 1 408 ? -9.425 -6.139 29.561 1.00 95.44 408 HIS A CA 1
ATOM 3019 C C . HIS A 1 408 ? -8.229 -7.064 29.267 1.00 95.44 408 HIS A C 1
ATOM 3021 O O . HIS A 1 408 ? -7.241 -6.985 30.007 1.00 95.44 408 HIS A O 1
ATOM 3027 N N . PRO A 1 409 ? -8.254 -7.876 28.185 1.00 94.56 409 PRO A N 1
ATOM 3028 C CA . PRO A 1 409 ? -7.158 -8.795 27.840 1.00 94.56 409 PRO A CA 1
ATOM 3029 C C . PRO A 1 409 ? -5.785 -8.108 27.766 1.00 94.56 409 PRO A C 1
ATOM 3031 O O . PRO A 1 409 ? -4.797 -8.588 28.309 1.00 94.56 409 PRO A O 1
ATOM 3034 N N . GLU A 1 410 ? -5.753 -6.916 27.172 1.00 95.19 410 GLU A N 1
ATOM 3035 C CA . GLU A 1 410 ? -4.535 -6.124 26.951 1.00 95.19 410 GLU A CA 1
ATOM 3036 C C . GLU A 1 410 ? -4.228 -5.060 28.021 1.00 95.19 410 GLU A C 1
ATOM 3038 O O . GLU A 1 410 ? -3.353 -4.218 27.811 1.00 95.19 410 GLU A O 1
ATOM 3043 N N . ARG A 1 411 ? -4.909 -5.056 29.181 1.00 94.69 411 ARG A N 1
ATOM 3044 C CA . ARG A 1 411 ? -4.718 -3.998 30.203 1.00 94.69 411 ARG A CA 1
ATOM 3045 C C . ARG A 1 411 ? -3.247 -3.803 30.569 1.00 94.69 411 ARG A C 1
ATOM 3047 O O . ARG A 1 411 ? -2.742 -2.686 30.603 1.00 94.69 411 ARG A O 1
ATOM 3054 N N . ARG A 1 412 ? -2.537 -4.908 30.808 1.00 95.25 412 ARG A N 1
ATOM 3055 C CA . ARG A 1 412 ? -1.120 -4.887 31.195 1.00 95.25 412 ARG A CA 1
ATOM 3056 C C . ARG A 1 412 ? -0.216 -4.344 30.082 1.00 95.25 412 ARG A C 1
ATOM 3058 O O . ARG A 1 412 ? 0.851 -3.817 30.380 1.00 95.25 412 ARG A O 1
ATOM 3065 N N . HIS A 1 413 ? -0.585 -4.521 28.814 1.00 92.81 413 HIS A N 1
ATOM 3066 C CA . HIS A 1 413 ? 0.155 -3.961 27.682 1.00 92.81 413 HIS A CA 1
ATOM 3067 C C . HIS A 1 413 ? -0.048 -2.442 27.626 1.00 92.81 413 HIS A C 1
ATOM 3069 O O . HIS A 1 413 ? 0.929 -1.700 27.607 1.00 92.81 413 HIS A O 1
ATOM 3075 N N . ALA A 1 414 ? -1.296 -1.983 27.732 1.00 92.25 414 ALA A N 1
ATOM 3076 C CA . ALA A 1 414 ? -1.622 -0.561 27.768 1.00 92.25 414 ALA A CA 1
ATOM 3077 C C . ALA A 1 414 ? -0.935 0.179 28.923 1.00 92.25 414 ALA A C 1
ATOM 3079 O O . ALA A 1 414 ? -0.317 1.216 28.706 1.00 92.25 414 ALA A O 1
ATOM 3080 N N . LEU A 1 415 ? -0.972 -0.377 30.138 1.00 94.19 415 LEU A N 1
ATOM 3081 C CA . LEU A 1 415 ? -0.306 0.246 31.283 1.00 94.19 415 LEU A CA 1
ATOM 3082 C C . LEU A 1 415 ? 1.212 0.299 31.134 1.00 94.19 415 LEU A C 1
ATOM 3084 O O . LEU A 1 415 ? 1.806 1.284 31.550 1.00 94.19 415 LEU A O 1
ATOM 3088 N N . ARG A 1 416 ? 1.844 -0.717 30.529 1.00 92.88 416 ARG A N 1
ATOM 3089 C CA . ARG A 1 416 ? 3.285 -0.667 30.228 1.00 92.88 416 ARG A CA 1
ATOM 3090 C C . ARG A 1 416 ? 3.600 0.451 29.245 1.00 92.88 416 ARG A C 1
ATOM 3092 O O . ARG A 1 416 ? 4.492 1.243 29.503 1.00 92.88 416 ARG A O 1
ATOM 3099 N N . LEU A 1 417 ? 2.797 0.581 28.189 1.00 89.44 417 LEU A N 1
ATOM 3100 C CA . LEU A 1 417 ? 2.949 1.675 27.238 1.00 89.44 417 LEU A CA 1
ATOM 3101 C C . LEU A 1 417 ? 2.842 3.045 27.935 1.00 89.44 417 LEU A C 1
ATOM 3103 O O . LEU A 1 417 ? 3.681 3.907 27.716 1.00 89.44 417 LEU A O 1
ATOM 3107 N N . VAL A 1 418 ? 1.855 3.246 28.814 1.00 89.44 418 VAL A N 1
ATOM 3108 C CA . VAL A 1 418 ? 1.722 4.502 29.579 1.00 89.44 418 VAL A CA 1
ATOM 3109 C C . VAL A 1 418 ? 2.895 4.697 30.548 1.00 89.44 418 VAL A C 1
ATOM 3111 O O . VAL A 1 418 ? 3.449 5.789 30.625 1.00 89.44 418 VAL A O 1
ATOM 3114 N N . ALA A 1 419 ? 3.298 3.655 31.272 1.00 90.88 419 ALA A N 1
ATOM 3115 C CA . ALA A 1 419 ? 4.389 3.702 32.243 1.00 90.88 419 ALA A CA 1
ATOM 3116 C C . ALA A 1 419 ? 5.739 4.073 31.615 1.00 90.88 419 ALA A C 1
ATOM 3118 O O . ALA A 1 419 ? 6.475 4.875 32.188 1.00 90.88 419 ALA A O 1
ATOM 3119 N N . ASP A 1 420 ? 6.047 3.486 30.460 1.00 88.56 420 ASP A N 1
ATOM 3120 C CA . ASP A 1 420 ? 7.352 3.615 29.814 1.00 88.56 420 ASP A CA 1
ATOM 3121 C C . ASP A 1 420 ? 7.458 4.907 28.991 1.00 88.56 420 ASP A C 1
ATOM 3123 O O . ASP A 1 420 ? 8.553 5.434 28.796 1.00 88.56 420 ASP A O 1
ATOM 3127 N N . PHE A 1 421 ? 6.324 5.416 28.496 1.00 83.56 421 PHE A N 1
ATOM 3128 C CA . PHE A 1 421 ? 6.327 6.371 27.393 1.00 83.56 421 PHE A CA 1
ATOM 3129 C C . PHE A 1 421 ? 5.458 7.627 27.604 1.00 83.56 421 PHE A C 1
ATOM 3131 O O . PHE A 1 421 ? 5.601 8.586 26.847 1.00 83.56 421 PHE A O 1
ATOM 3138 N N . HIS A 1 422 ? 4.572 7.695 28.605 1.00 85.00 422 HIS A N 1
ATOM 3139 C CA . HIS A 1 422 ? 3.730 8.885 28.798 1.00 85.00 422 HIS A CA 1
ATOM 3140 C C . HIS A 1 422 ? 4.559 10.101 29.280 1.00 85.00 422 HIS A C 1
ATOM 3142 O O . HIS A 1 422 ? 5.310 9.971 30.248 1.00 85.00 422 HIS A O 1
ATOM 3148 N N . PRO A 1 423 ? 4.420 11.298 28.669 1.00 83.62 423 PRO A N 1
ATOM 3149 C CA . PRO A 1 423 ? 5.234 12.470 29.013 1.00 83.62 423 PRO A CA 1
ATOM 3150 C C . PRO A 1 423 ? 4.909 13.066 30.395 1.00 83.62 423 PRO A C 1
ATOM 3152 O O . PRO A 1 423 ? 5.801 13.603 31.048 1.00 83.62 423 PRO A O 1
ATOM 3155 N N . ASP A 1 424 ? 3.660 12.966 30.871 1.00 86.12 424 ASP A N 1
ATOM 3156 C CA . ASP A 1 424 ? 3.306 13.303 32.262 1.00 86.12 424 ASP A CA 1
ATOM 3157 C C . ASP A 1 424 ? 3.845 12.240 33.254 1.00 86.12 424 ASP A C 1
ATOM 3159 O O . ASP A 1 424 ? 3.319 11.119 33.296 1.00 86.12 424 ASP A O 1
ATOM 3163 N N . PRO A 1 425 ? 4.821 12.577 34.125 1.00 88.94 425 PRO A N 1
ATOM 3164 C CA . PRO A 1 425 ? 5.411 11.626 35.067 1.00 88.94 425 PRO A CA 1
ATOM 3165 C C . PRO A 1 425 ? 4.408 11.088 36.095 1.00 88.94 425 PRO A C 1
ATOM 3167 O O . PRO A 1 425 ? 4.585 9.984 36.608 1.00 88.94 425 PRO A O 1
ATOM 3170 N N . ARG A 1 426 ? 3.333 11.829 36.398 1.00 90.81 426 ARG A N 1
ATOM 3171 C CA . ARG A 1 426 ? 2.291 11.370 37.329 1.00 90.81 426 ARG A CA 1
ATOM 3172 C C . ARG A 1 426 ? 1.424 10.278 36.706 1.00 90.81 426 ARG A C 1
ATOM 3174 O O . ARG A 1 426 ? 1.007 9.369 37.417 1.00 90.81 426 ARG A O 1
ATOM 3181 N N . ALA A 1 427 ? 1.135 10.380 35.410 1.00 89.00 427 ALA A N 1
ATOM 3182 C CA . ALA A 1 427 ? 0.431 9.343 34.659 1.00 89.00 427 ALA A CA 1
ATOM 3183 C C . ALA A 1 427 ? 1.286 8.070 34.562 1.00 89.00 427 ALA A C 1
ATOM 3185 O O . ALA A 1 427 ? 0.799 6.974 34.844 1.00 89.00 427 ALA A O 1
ATOM 3186 N N . ALA A 1 428 ? 2.579 8.227 34.261 1.00 90.75 428 ALA A N 1
ATOM 3187 C CA . ALA A 1 428 ? 3.528 7.119 34.219 1.00 90.75 428 ALA A CA 1
ATOM 3188 C C . ALA A 1 428 ? 3.657 6.403 35.579 1.00 90.75 428 ALA A C 1
ATOM 3190 O O . ALA A 1 428 ? 3.608 5.175 35.642 1.00 90.75 428 ALA A O 1
ATOM 3191 N N . GLU A 1 429 ? 3.770 7.148 36.685 1.00 94.12 429 GLU A N 1
ATOM 3192 C CA . GLU A 1 429 ? 3.826 6.575 38.040 1.00 94.12 429 GLU A CA 1
ATOM 3193 C C . GLU A 1 429 ? 2.538 5.828 38.416 1.00 94.12 429 GLU A C 1
ATOM 3195 O O . GLU A 1 429 ? 2.592 4.722 38.955 1.00 94.12 429 GLU A O 1
ATOM 3200 N N . ALA A 1 430 ? 1.372 6.397 38.095 1.00 93.38 430 ALA A N 1
ATOM 3201 C CA . ALA A 1 430 ? 0.088 5.747 38.340 1.00 93.38 430 ALA A CA 1
ATOM 3202 C C . ALA A 1 430 ? -0.025 4.417 37.575 1.00 93.38 430 ALA A C 1
ATOM 3204 O O . ALA A 1 430 ? -0.462 3.412 38.136 1.00 93.38 430 ALA A O 1
ATOM 3205 N N . ALA A 1 431 ? 0.439 4.382 36.322 1.00 93.19 431 ALA A N 1
ATOM 3206 C CA . ALA A 1 431 ? 0.483 3.158 35.531 1.00 93.19 431 ALA A CA 1
ATOM 3207 C C . ALA A 1 431 ? 1.469 2.123 36.100 1.00 93.19 431 ALA A C 1
ATOM 3209 O O . ALA A 1 431 ? 1.119 0.945 36.179 1.00 93.19 431 ALA A O 1
ATOM 3210 N N . ARG A 1 432 ? 2.658 2.545 36.563 1.00 96.06 432 ARG A N 1
ATOM 3211 C CA . ARG A 1 432 ? 3.624 1.665 37.253 1.00 96.06 432 ARG A CA 1
ATOM 3212 C C . ARG A 1 432 ? 3.043 1.073 38.536 1.00 96.06 432 ARG A C 1
ATOM 3214 O O . ARG A 1 432 ? 3.171 -0.126 38.760 1.00 96.06 432 ARG A O 1
ATOM 3221 N N . THR A 1 433 ? 2.339 1.884 39.321 1.00 95.12 433 THR A N 1
ATOM 3222 C CA . THR A 1 433 ? 1.656 1.435 40.543 1.00 95.12 433 THR A CA 1
ATOM 3223 C C . THR A 1 433 ? 0.556 0.420 40.229 1.00 95.12 433 THR A C 1
ATOM 3225 O O . THR A 1 433 ? 0.431 -0.581 40.916 1.00 95.12 433 THR A O 1
ATOM 3228 N N . ALA A 1 434 ? -0.214 0.636 39.160 1.00 93.56 434 ALA A N 1
ATOM 3229 C CA . ALA A 1 434 ? -1.291 -0.263 38.739 1.00 93.56 434 ALA A CA 1
ATOM 3230 C C . ALA A 1 434 ? -0.821 -1.556 38.036 1.00 93.56 434 ALA A C 1
ATOM 3232 O O . ALA A 1 434 ? -1.656 -2.414 37.716 1.00 93.56 434 ALA A O 1
ATOM 3233 N N . LEU A 1 435 ? 0.480 -1.661 37.738 1.00 91.81 435 LEU A N 1
ATOM 3234 C CA . LEU A 1 435 ? 1.151 -2.854 37.210 1.00 91.81 435 LEU A CA 1
ATOM 3235 C C . LEU A 1 435 ? 1.749 -3.748 38.303 1.00 91.81 435 LEU A C 1
ATOM 3237 O O . LEU A 1 435 ? 1.983 -4.928 38.010 1.00 91.81 435 LEU A O 1
ATOM 3241 N N . ALA A 1 436 ? 2.051 -3.171 39.470 1.00 86.19 436 ALA A N 1
ATOM 3242 C CA . ALA A 1 436 ? 2.508 -3.869 40.670 1.00 86.19 436 ALA A CA 1
ATOM 3243 C C . ALA A 1 436 ? 1.345 -4.626 41.320 1.00 86.19 436 ALA A C 1
ATOM 3245 O O . ALA A 1 436 ? 1.607 -5.744 41.818 1.00 86.19 436 ALA A O 1
#

Organism: NCBI:txid645275

Sequence (436 aa):
MAVDHLGDGGAAARFAPAEWRPSDGTGAVHRLVDAAVDAAPRSGTAPPALRPVRLPGEPELAGAARDSGVLADLVDLAARVRDSDRAGPPVSVASGIWALAYASGVLRTRRGPDGMTRDEAADLGDTDAAVLQHWLGVHVAITELAEYPADIEGEGRTVAERVLAALLFGLYQGDSPAQVEPEVARLAVEVLEEGDTPVHEHTRLRAVVESAVHGALAQLAHHRSLTLHRGGRIELTPLGRWAVNRELNGAGISAPVLGGYANASPAALLDAVAAYPENERFAEFRAWLGRRSQHDAAAALLTAAGAGGFARRGAAADLLRLLGPAAEPAVRAGLADPLMWRHCCAWLTDRGLPPGRPLADADLGWLLIDQLLAAAGRHGPQDFIRRVDRLLTRRDIDLIVGLPNGAHPERRHALRLVADFHPDPRAAEAARTALA

pLDDT: mean 84.68, std 16.41, range [25.11, 98.44]